Protein 6I86 (pdb70)

Organism: Chondromyces crocatus (NCBI:txid52)

Solvent-accessible surface area: 20334 Å² total; per-residue (Å²): 18,8,0,1,26,3,6,23,72,11,44,0,30,0,35,67,44,0,0,2,0,2,25,77,10,65,1,38,55,106,74,15,61,99,70,110,80,17,89,76,42,2,118,142,19,56,111,52,79,68,2,5,21,0,106,5,93,102,84,1,42,0,17,0,30,0,8,11,14,5,26,49,27,24,50,136,12,146,64,35,87,57,73,62,107,38,14,2,34,0,90,55,0,99,2,0,0,0,0,45,76,68,36,114,38,73,79,79,5,6,65,5,74,89,31,123,10,75,0,21,30,4,3,0,64,124,10,1,57,112,0,53,134,24,154,36,33,151,57,10,49,100,134,59,28,17,0,0,22,1,2,5,26,24,55,137,112,21,129,42,99,60,82,21,84,7,43,7,48,3,33,23,4,0,0,0,0,2,18,68,10,66,1,46,50,94,71,19,62,87,90,127,61,28,12,4,49,3,25,128,22,47,100,52,89,66,2,4,16,1,33,0,5,7,40,9,56,0,14,0,70,0,6,11,46,42,48,46,30,73,181,140,19,125,123,35,46,38,77,74,120,31,8,1,55,0,88,38,0,112,0,9,0,2,6,34,61,88,25,74,114,37,109,110,17,14,74,5,82,91,30,113,10,69,0,20,32,5,5,4,7,96,39,2,26,96,1,18,89,16,110,34,28,156,58,11,48,99,134,52,31,14,0,0,21,0,1,0,5,33,83,248,105,85,110,59,88,24,77,5,45,5,38,0,17,1,3,0,0,1,0,2,18,68,10,58,1,35,53,103,78,20,7,53,74,106,54,3,6,8,43,0,32,129,19,46,99,55,82,66,2,4,18,2,69,0,14,69,78,3,37,0,16,1,75,0,8,0,66,73,58,62,15,105,125,49,17,125,130,26,39,53,71,74,106,24,12,1,33,0,86,36,0,105,0,3,0,0,2,1,12,70,4,54,52,81,88,99,10,11,79,6,64,90,28,132,5,84,0,6,31,2,7,14,6,90,24,0,20,100,1,55,117,16,155,30,32,153,59,11,45,100,134,58,30,18,0,0,4,1,0,1,23,26,62,231

Structure (mmCIF, N/CA/C/O backbone):
data_6I86
#
_entry.id   6I86
#
_cell.length_a   132.560
_cell.length_b   132.560
_cell.length_c   112.980
_cell.angle_alpha   90.00
_cell.angle_beta   90.00
_cell.angle_gamma   90.00
#
_symmetry.space_group_name_H-M   'P 41 21 2'
#
loop_
_entity.id
_entity.type
_entity.pdbx_description
1 polymer 'Uncharacterized protein'
2 non-polymer GLYCEROL
3 water water
#
loop_
_atom_site.group_PDB
_atom_site.id
_atom_site.type_symbol
_atom_site.label_atom_id
_atom_site.label_alt_id
_atom_site.label_comp_id
_atom_site.label_asym_id
_atom_site.label_entity_id
_atom_site.label_seq_id
_atom_site.pdbx_PDB_ins_code
_atom_site.Cartn_x
_atom_site.Cartn_y
_atom_site.Cartn_z
_atom_site.occupancy
_atom_site.B_iso_or_equiv
_atom_site.auth_seq_id
_atom_site.auth_comp_id
_atom_site.auth_asym_id
_atom_site.auth_atom_id
_atom_site.pdbx_PDB_model_num
ATOM 1 N N . GLY A 1 1 ? -5.482 45.296 -10.943 1.00 18.72 -1 GLY A N 1
ATOM 2 C CA . GLY A 1 1 ? -6.615 45.828 -11.681 1.00 21.29 -1 GLY A CA 1
ATOM 3 C C . GLY A 1 1 ? -7.703 44.809 -11.953 1.00 26.44 -1 GLY A C 1
ATOM 4 O O . GLY A 1 1 ? -7.454 43.602 -11.914 1.00 20.74 -1 GLY A O 1
ATOM 5 N N . ALA A 1 2 ? -8.911 45.309 -12.227 1.00 17.68 0 ALA A N 1
ATOM 6 C CA . ALA A 1 2 ? -10.069 44.475 -12.558 1.00 18.97 0 ALA A CA 1
ATOM 7 C C . ALA A 1 2 ? -10.236 43.328 -11.565 1.00 16.80 0 ALA A C 1
ATOM 8 O O . ALA A 1 2 ? -10.488 42.181 -11.939 1.00 17.31 0 ALA A O 1
ATOM 10 N N . MET A 1 3 ? -10.101 43.645 -10.283 1.00 16.33 1 MET A N 1
ATOM 11 C CA . MET A 1 3 ? -10.075 42.617 -9.254 1.00 20.11 1 MET A CA 1
ATOM 12 C C . MET A 1 3 ? -11.481 42.153 -8.910 1.00 18.32 1 MET A C 1
ATOM 13 O O . MET A 1 3 ? -12.375 42.969 -8.674 1.00 16.22 1 MET A O 1
ATOM 18 N N . ALA A 1 4 ? -11.669 40.837 -8.890 1.00 15.86 2 ALA A N 1
ATOM 19 C CA . ALA A 1 4 ? -12.868 40.272 -8.294 1.00 18.55 2 ALA A CA 1
ATOM 20 C C . ALA A 1 4 ? -12.929 40.666 -6.826 1.00 19.49 2 ALA A C 1
ATOM 21 O O . ALA A 1 4 ? -11.968 40.468 -6.077 1.00 21.68 2 ALA A O 1
ATOM 23 N N . GLU A 1 5 ? -14.047 41.257 -6.425 1.00 19.95 3 GLU A N 1
ATOM 24 C CA . GLU A 1 5 ? -14.257 41.665 -5.044 1.00 23.87 3 GLU A CA 1
ATOM 25 C C . GLU A 1 5 ? -15.282 40.805 -4.326 1.00 21.41 3 GLU A C 1
ATOM 26 O O . GLU A 1 5 ? -15.061 40.424 -3.174 1.00 21.13 3 GLU A O 1
ATOM 32 N N . GLU A 1 6 ? -16.392 40.477 -4.984 1.00 18.95 4 GLU A N 1
ATOM 33 C CA . GLU A 1 6 ? -17.372 39.537 -4.459 1.00 20.50 4 GLU A CA 1
ATOM 34 C C . GLU A 1 6 ? -17.887 38.677 -5.602 1.00 20.89 4 GLU A C 1
ATOM 35 O O . GLU A 1 6 ? -18.069 39.159 -6.723 1.00 19.49 4 GLU A O 1
ATOM 41 N N . VAL A 1 7 ? -18.096 37.391 -5.320 1.00 18.68 5 VAL A N 1
ATOM 42 C CA . VAL A 1 7 ? -18.532 36.437 -6.339 1.00 20.02 5 VAL A CA 1
ATOM 43 C C . VAL A 1 7 ? -19.558 35.494 -5.723 1.00 27.20 5 VAL A C 1
ATOM 44 O O . VAL A 1 7 ? -19.361 34.984 -4.615 1.00 22.22 5 VAL A O 1
ATOM 48 N N . ALA A 1 8 ? -20.650 35.256 -6.450 1.00 17.26 6 ALA A N 1
ATOM 49 C CA . ALA A 1 8 ? -21.626 34.248 -6.063 1.00 24.45 6 ALA A CA 1
ATOM 50 C C . ALA A 1 8 ? -22.309 33.711 -7.313 1.00 25.39 6 ALA A C 1
ATOM 51 O O . ALA A 1 8 ? -22.363 34.374 -8.353 1.00 24.86 6 ALA A O 1
ATOM 53 N N . GLU A 1 9 ? -22.831 32.492 -7.197 1.00 23.62 7 GLU A N 1
ATOM 54 C CA . GLU A 1 9 ? -23.562 31.849 -8.278 1.00 22.07 7 GLU A CA 1
ATOM 55 C C . GLU A 1 9 ? -24.942 31.436 -7.792 1.00 27.81 7 GLU A C 1
ATOM 56 O O . GLU A 1 9 ? -25.107 31.015 -6.642 1.00 22.88 7 GLU A O 1
ATOM 62 N N . ILE A 1 10 ? -25.928 31.559 -8.676 1.00 22.32 8 ILE A N 1
ATOM 63 C CA . ILE A 1 10 ? -27.271 31.054 -8.427 1.00 22.60 8 ILE A CA 1
ATOM 64 C C . ILE A 1 10 ? -27.655 30.117 -9.562 1.00 26.15 8 ILE A C 1
ATOM 65 O O . ILE A 1 10 ? -27.215 30.271 -10.707 1.00 26.22 8 ILE A O 1
ATOM 70 N N . ILE A 1 11 ? -28.481 29.130 -9.231 1.00 24.92 9 ILE A N 1
ATOM 71 C CA . ILE A 1 11 ? -29.065 28.217 -10.204 1.00 26.72 9 ILE A CA 1
ATOM 72 C C . ILE A 1 11 ? -30.572 28.282 -10.024 1.00 30.77 9 ILE A C 1
ATOM 73 O O . ILE A 1 11 ? -31.082 27.988 -8.936 1.00 28.90 9 ILE A O 1
ATOM 78 N N . LEU A 1 12 ? -31.282 28.680 -11.075 1.00 25.61 10 LEU A N 1
ATOM 79 C CA . LEU A 1 12 ? -32.726 28.824 -10.971 1.00 22.11 10 LEU A CA 1
ATOM 80 C C . LEU A 1 12 ? -33.373 28.424 -12.290 1.00 27.24 10 LEU A C 1
ATOM 81 O O . LEU A 1 12 ? -32.732 28.514 -13.341 1.00 22.71 10 LEU A O 1
ATOM 86 N N . PRO A 1 13 ? -34.625 27.983 -12.255 1.00 25.29 11 PRO A N 1
ATOM 87 C CA . PRO A 1 13 ? -35.353 27.756 -13.507 1.00 24.30 11 PRO A CA 1
ATOM 88 C C . PRO A 1 13 ? -35.929 29.052 -14.052 1.00 26.95 11 PRO A C 1
ATOM 89 O O . PRO A 1 13 ? -36.194 30.005 -13.316 1.00 25.75 11 PRO A O 1
ATOM 93 N N . ALA A 1 14 ? -36.126 29.070 -15.368 1.00 25.60 12 ALA A N 1
ATOM 94 C CA . ALA A 1 14 ? -36.709 30.226 -16.032 1.00 27.13 12 ALA A CA 1
ATOM 95 C C . ALA A 1 14 ? -37.166 29.817 -17.423 1.00 34.82 12 ALA A C 1
ATOM 96 O O . ALA A 1 14 ? -36.523 28.999 -18.086 1.00 32.00 12 ALA A O 1
ATOM 98 N N . SER A 1 15 ? -38.289 30.396 -17.853 1.00 33.15 13 SER A N 1
ATOM 99 C CA . SER A 1 15 ? -38.806 30.173 -19.194 1.00 32.32 13 SER A CA 1
ATOM 100 C C . SER A 1 15 ? -38.606 31.358 -20.127 1.00 30.43 13 SER A C 1
ATOM 101 O O . SER A 1 15 ? -38.539 31.156 -21.343 1.00 25.88 13 SER A O 1
ATOM 104 N N . THR A 1 16 ? -38.504 32.578 -19.598 1.00 26.53 14 THR A N 1
ATOM 105 C CA . THR A 1 16 ? -38.323 33.756 -20.439 1.00 28.98 14 THR A CA 1
ATOM 106 C C . THR A 1 16 ? -37.325 34.738 -19.834 1.00 25.81 14 THR A C 1
ATOM 107 O O . THR A 1 16 ? -36.272 34.998 -20.425 1.00 23.42 14 THR A O 1
ATOM 111 N N . TRP A 1 17 ? -37.637 35.290 -18.663 1.00 24.40 15 TRP A N 1
ATOM 112 C CA . TRP A 1 17 ? -36.862 36.380 -18.085 1.00 24.57 15 TRP A CA 1
ATOM 113 C C . TRP A 1 17 ? -36.365 36.032 -16.688 1.00 28.59 15 TRP A C 1
ATOM 114 O O . TRP A 1 17 ? -37.148 35.617 -15.827 1.00 22.40 15 TRP A O 1
ATOM 125 N N . ILE A 1 18 ? -35.065 36.219 -16.469 1.00 24.17 16 ILE A N 1
ATOM 126 C CA . ILE A 1 18 ? -34.481 36.297 -15.136 1.00 23.12 16 ILE A CA 1
ATOM 127 C C . ILE A 1 18 ? -34.234 37.768 -14.838 1.00 23.76 16 ILE A C 1
ATOM 128 O O . ILE A 1 18 ? -33.690 38.494 -15.680 1.00 23.50 16 ILE A O 1
ATOM 133 N N . LEU A 1 19 ? -34.642 38.219 -13.654 1.00 22.61 17 LEU A N 1
ATOM 134 C CA . LEU A 1 19 ? -34.635 39.636 -13.314 1.00 19.66 17 LEU A CA 1
ATOM 135 C C . LEU A 1 19 ? -33.751 39.881 -12.101 1.00 21.78 17 LEU A C 1
ATOM 136 O O . LEU A 1 19 ? -33.883 39.195 -11.083 1.00 20.39 17 LEU A O 1
ATOM 141 N N . PHE A 1 20 ? -32.859 40.863 -12.212 1.00 23.75 18 PHE A N 1
ATOM 142 C CA . PHE A 1 20 ? -31.957 41.260 -11.140 1.00 20.85 18 PHE A CA 1
ATOM 143 C C . PHE A 1 20 ? -32.318 42.665 -10.685 1.00 18.72 18 PHE A C 1
ATOM 144 O O . PHE A 1 20 ? -32.536 43.548 -11.515 1.00 22.80 18 PHE A O 1
ATOM 152 N N . PHE A 1 21 ? -32.362 42.878 -9.371 1.00 18.08 19 PHE A N 1
ATOM 153 C CA . PHE A 1 21 ? -32.793 44.171 -8.855 1.00 20.38 19 PHE A CA 1
ATOM 154 C C . PHE A 1 21 ? -32.408 44.296 -7.389 1.00 25.46 19 PHE A C 1
ATOM 155 O O . PHE A 1 21 ? -32.088 43.307 -6.721 1.00 26.82 19 PHE A O 1
ATOM 163 N N . ASP A 1 22 ? -32.450 45.533 -6.900 1.00 25.65 20 ASP A N 1
ATOM 164 C CA . ASP A 1 22 ? -32.253 45.785 -5.481 1.00 24.87 20 ASP A CA 1
ATOM 165 C C . ASP A 1 22 ? -33.428 45.226 -4.692 1.00 30.89 20 ASP A C 1
ATOM 166 O O . ASP A 1 22 ? -34.570 45.234 -5.159 1.00 29.97 20 ASP A O 1
ATOM 171 N N . ALA A 1 23 ? -33.140 44.736 -3.484 1.00 27.24 21 ALA A N 1
ATOM 172 C CA . ALA A 1 23 ? -34.180 44.113 -2.672 1.00 25.22 21 ALA A CA 1
ATOM 173 C C . ALA A 1 23 ? -35.297 45.091 -2.335 1.00 29.23 21 ALA A C 1
ATOM 174 O O . ALA A 1 23 ? -36.435 44.672 -2.094 1.00 29.64 21 ALA A O 1
ATOM 176 N N . SER A 1 24 ? -34.998 46.387 -2.311 1.00 25.50 22 SER A N 1
ATOM 177 C CA . SER A 1 24 ? -35.983 47.417 -2.010 1.00 32.35 22 SER A CA 1
ATOM 178 C C . SER A 1 24 ? -36.800 47.833 -3.226 1.00 30.88 22 SER A C 1
ATOM 179 O O . SER A 1 24 ? -37.720 48.646 -3.085 1.00 33.93 22 SER A O 1
ATOM 182 N N . CYS A 1 25 ? -36.491 47.301 -4.409 1.00 26.51 23 CYS A N 1
ATOM 183 C CA . CYS A 1 25 ? -37.226 47.672 -5.611 1.00 27.00 23 CYS A CA 1
ATOM 184 C C . CYS A 1 25 ? -38.684 47.239 -5.498 1.00 33.14 23 CYS A C 1
ATOM 185 O O . CYS A 1 25 ? -39.003 46.225 -4.870 1.00 27.81 23 CYS A O 1
ATOM 188 N N . SER A 1 26 ? -39.573 48.028 -6.113 1.00 36.28 24 SER A N 1
ATOM 189 C CA . SER A 1 26 ? -41.005 47.759 -6.028 1.00 30.56 24 SER A CA 1
ATOM 190 C C . SER A 1 26 ? -41.357 46.373 -6.550 1.00 27.46 24 SER A C 1
ATOM 191 O O . SER A 1 26 ? -42.329 45.764 -6.089 1.00 29.04 24 SER A O 1
ATOM 194 N N . ILE A 1 27 ? -40.576 45.854 -7.502 1.00 27.07 25 ILE A N 1
ATOM 195 C CA . ILE A 1 27 ? -40.846 44.539 -8.071 1.00 29.75 25 ILE A CA 1
ATOM 196 C C . ILE A 1 27 ? -40.724 43.430 -7.033 1.00 31.74 25 ILE A C 1
ATOM 197 O O . ILE A 1 27 ? -41.251 42.331 -7.238 1.00 33.12 25 ILE A O 1
ATOM 202 N N . ASN A 1 28 ? -40.050 43.689 -5.912 1.00 28.21 26 ASN A N 1
ATOM 203 C CA . ASN A 1 28 ? -39.863 42.696 -4.864 1.00 28.39 26 ASN A CA 1
ATOM 204 C C . ASN A 1 28 ? -41.005 42.693 -3.850 1.00 37.69 26 ASN A C 1
ATOM 205 O O . ASN A 1 28 ? -40.821 42.221 -2.722 1.00 44.05 26 ASN A O 1
ATOM 210 N N . SER A 1 29 ? -42.173 43.209 -4.221 1.00 39.02 27 SER A N 1
ATOM 211 C CA . SER A 1 29 ? -43.342 43.228 -3.357 1.00 43.55 27 SER A CA 1
ATOM 212 C C . SER A 1 29 ? -44.544 42.673 -4.105 1.00 40.16 27 SER A C 1
ATOM 213 O O . SER A 1 29 ? -44.608 42.759 -5.335 1.00 39.74 27 SER A O 1
ATOM 216 N N . PRO A 1 30 ? -45.504 42.081 -3.389 1.00 44.64 28 PRO A N 1
ATOM 217 C CA . PRO A 1 30 ? -46.666 41.493 -4.078 1.00 47.15 28 PRO A CA 1
ATOM 218 C C . PRO A 1 30 ? -47.541 42.512 -4.791 1.00 52.61 28 PRO A C 1
ATOM 219 O O . PRO A 1 30 ? -48.181 42.166 -5.792 1.00 48.95 28 PRO A O 1
ATOM 223 N N . ALA A 1 31 ? -47.589 43.758 -4.310 1.00 52.14 29 ALA A N 1
ATOM 224 C CA . ALA A 1 31 ? -48.434 44.766 -4.945 1.00 55.34 29 ALA A CA 1
ATOM 225 C C . ALA A 1 31 ? -48.012 45.033 -6.384 1.00 49.85 29 ALA A C 1
ATOM 226 O O . ALA A 1 31 ? -48.843 45.419 -7.213 1.00 40.23 29 ALA A O 1
ATOM 228 N N . PHE A 1 32 ? -46.729 44.838 -6.695 1.00 38.49 30 PHE A N 1
ATOM 229 C CA . PHE A 1 32 ? -46.258 45.013 -8.065 1.00 38.72 30 PHE A CA 1
ATOM 230 C C . PHE A 1 32 ? -46.950 44.040 -9.013 1.00 41.77 30 PHE A C 1
ATOM 231 O O . PHE A 1 32 ? -47.358 44.420 -10.116 1.00 37.35 30 PHE A O 1
ATOM 239 N N . TRP A 1 33 ? -47.095 42.783 -8.598 1.00 36.68 31 TRP A N 1
ATOM 240 C CA . TRP A 1 33 ? -47.561 41.732 -9.492 1.00 36.58 31 TRP A CA 1
ATOM 241 C C . TRP A 1 33 ? -49.066 41.513 -9.439 1.00 42.59 31 TRP A C 1
ATOM 242 O O . TRP A 1 33 ? -49.619 40.897 -10.357 1.00 41.40 31 TRP A O 1
ATOM 253 N N . SER A 1 34 ? -49.742 42.003 -8.399 1.00 40.51 32 SER A N 1
ATOM 254 C CA . SER A 1 34 ? -51.179 41.796 -8.271 1.00 50.33 32 SER A CA 1
ATOM 255 C C . SER A 1 34 ? -51.994 42.670 -9.218 1.00 56.28 32 SER A C 1
ATOM 256 O O . SER A 1 34 ? -53.146 42.332 -9.507 1.00 59.30 32 SER A O 1
ATOM 259 N N . THR A 1 35 ? -51.435 43.776 -9.701 1.00 50.95 33 THR A N 1
ATOM 260 C CA . THR A 1 35 ? -52.129 44.648 -10.638 1.00 57.00 33 THR A CA 1
ATOM 261 C C . THR A 1 35 ? -51.627 44.409 -12.062 1.00 42.65 33 THR A C 1
ATOM 262 O O . THR A 1 35 ? -50.606 43.757 -12.290 1.00 40.00 33 THR A O 1
ATOM 266 N N . ASN A 1 36 ? -52.363 44.961 -13.024 1.00 40.15 34 ASN A N 1
ATOM 267 C CA . ASN A 1 36 ? -52.207 44.608 -14.428 1.00 42.64 34 ASN A CA 1
ATOM 268 C C . ASN A 1 36 ? -50.986 45.287 -15.050 1.00 40.96 34 ASN A C 1
ATOM 269 O O . ASN A 1 36 ? -50.397 46.216 -14.493 1.00 39.86 34 ASN A O 1
ATOM 274 N N . ASP A 1 37 ? -50.615 44.796 -16.237 1.00 36.32 35 ASP A N 1
ATOM 275 C CA . ASP A 1 37 ? -49.506 45.340 -17.025 1.00 37.04 35 ASP A CA 1
ATOM 276 C C . ASP A 1 37 ? -48.194 45.320 -16.252 1.00 39.69 35 ASP A C 1
ATOM 277 O O . ASP A 1 37 ? -47.380 46.240 -16.353 1.00 37.46 35 ASP A O 1
ATOM 282 N N . ALA A 1 38 ? -47.983 44.260 -15.472 1.00 35.58 36 ALA A N 1
ATOM 283 C CA . ALA A 1 38 ? -46.689 44.094 -14.827 1.00 35.09 36 ALA A CA 1
ATOM 284 C C . ALA A 1 38 ? -45.571 44.024 -15.856 1.00 37.90 36 ALA A C 1
ATOM 285 O O . ALA A 1 38 ? -44.451 44.471 -15.586 1.00 33.80 36 ALA A O 1
ATOM 287 N N . VAL A 1 39 ? -45.864 43.496 -17.048 1.00 27.35 37 VAL A N 1
ATOM 288 C CA . VAL A 1 39 ? -44.847 43.374 -18.087 1.00 31.93 37 VAL A CA 1
ATOM 289 C C . VAL A 1 39 ? -44.389 44.750 -18.560 1.00 32.50 37 VAL A C 1
ATOM 290 O O . VAL A 1 39 ? -43.205 44.954 -18.858 1.00 34.80 37 VAL A O 1
ATOM 294 N N . ASP A 1 40 ? -45.310 45.715 -18.635 1.00 29.02 38 ASP A N 1
ATOM 295 C CA . ASP A 1 40 ? -44.914 47.073 -18.991 1.00 32.52 38 ASP A CA 1
ATOM 296 C C . ASP A 1 40 ? -44.113 47.719 -17.872 1.00 36.60 38 ASP A C 1
ATOM 297 O O . ASP A 1 40 ? -43.173 48.480 -18.130 1.00 30.45 38 ASP A O 1
ATOM 302 N N . ARG A 1 41 ? -44.470 47.427 -16.621 1.00 32.76 39 ARG A N 1
ATOM 303 C CA . ARG A 1 41 ? -43.782 48.051 -15.499 1.00 32.51 39 ARG A CA 1
ATOM 304 C C . ARG A 1 41 ? -42.412 47.428 -15.263 1.00 26.20 39 ARG A C 1
ATOM 305 O O . ARG A 1 41 ? -41.523 48.086 -14.711 1.00 33.04 39 ARG A O 1
ATOM 313 N N . ILE A 1 42 ? -42.218 46.172 -15.674 1.00 22.97 40 ILE A N 1
ATOM 314 C CA . ILE A 1 42 ? -40.876 45.594 -15.680 1.00 21.79 40 ILE A CA 1
ATOM 315 C C . ILE A 1 42 ? -39.981 46.356 -16.650 1.00 32.16 40 ILE A C 1
ATOM 316 O O . ILE A 1 42 ? -38.838 46.703 -16.331 1.00 24.67 40 ILE A O 1
ATOM 321 N N . TRP A 1 43 ? -40.492 46.627 -17.855 1.00 26.62 41 TRP A N 1
ATOM 322 C CA . TRP A 1 43 ? -39.692 47.320 -18.860 1.00 32.48 41 TRP A CA 1
ATOM 323 C C . TRP A 1 43 ? -39.363 48.742 -18.427 1.00 31.10 41 TRP A C 1
ATOM 324 O O . TRP A 1 43 ? -38.288 49.262 -18.748 1.00 31.65 41 TRP A O 1
ATOM 335 N N . ARG A 1 44 ? -40.280 49.393 -17.709 1.00 27.22 42 ARG A N 1
ATOM 336 C CA . ARG A 1 44 ? -39.997 50.733 -17.206 1.00 26.23 42 ARG A CA 1
ATOM 337 C C . ARG A 1 44 ? -38.903 50.705 -16.148 1.00 29.28 42 ARG A C 1
ATOM 338 O O . ARG A 1 44 ? -38.053 51.602 -16.103 1.00 30.96 42 ARG A O 1
ATOM 346 N N . LEU A 1 45 ? -38.911 49.687 -15.285 1.00 25.90 43 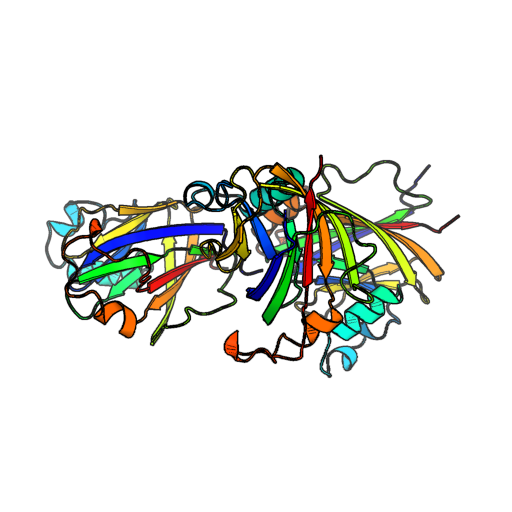LEU A N 1
ATOM 347 C CA . LEU A 1 45 ? -37.822 49.529 -14.328 1.00 25.64 43 LEU A CA 1
ATOM 348 C C . LEU A 1 45 ? -36.499 49.281 -15.041 1.00 28.77 43 LEU A C 1
ATOM 349 O O . LEU A 1 45 ? -35.453 49.787 -14.617 1.00 29.02 43 LEU A O 1
ATOM 354 N N . LYS A 1 46 ? -36.527 48.508 -16.131 1.00 27.15 44 LYS A N 1
ATOM 355 C CA . LYS A 1 46 ? -35.314 48.290 -16.913 1.00 29.38 44 LYS A CA 1
ATOM 356 C C . LYS A 1 46 ? -34.823 49.592 -17.532 1.00 30.42 44 LYS A C 1
ATOM 357 O O . LYS A 1 46 ? -33.626 49.902 -17.490 1.00 27.32 44 LYS A O 1
ATOM 363 N N . ILE A 1 47 ? -35.739 50.365 -18.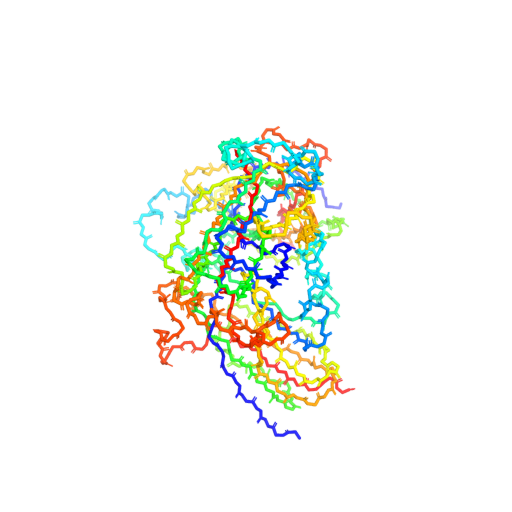122 1.00 24.60 45 ILE A N 1
ATOM 364 C CA . ILE A 1 47 ? -35.367 51.647 -18.715 1.00 27.81 45 ILE A CA 1
ATOM 365 C C . ILE A 1 47 ? -34.750 52.561 -17.664 1.00 32.71 45 ILE A C 1
ATOM 366 O O . ILE A 1 47 ? -33.789 53.290 -17.939 1.00 26.69 45 ILE A O 1
ATOM 371 N N . ALA A 1 48 ? -35.279 52.524 -16.442 1.00 25.03 46 ALA A N 1
ATOM 372 C CA . ALA A 1 48 ? -34.802 53.370 -15.355 1.00 27.00 46 ALA A CA 1
ATOM 373 C C . ALA A 1 48 ? -33.575 52.803 -14.652 1.00 26.16 46 ALA A C 1
ATOM 374 O O . ALA A 1 48 ? -33.159 53.356 -13.628 1.00 25.24 46 ALA A O 1
ATOM 376 N N . HIS A 1 49 ? -32.991 51.726 -15.179 1.00 22.26 47 HIS A N 1
ATOM 377 C CA . HIS A 1 49 ? -31.794 51.097 -14.624 1.00 22.43 47 HIS A CA 1
ATOM 378 C C . HIS A 1 49 ? -32.000 50.619 -13.191 1.00 26.21 47 HIS A C 1
ATOM 379 O O . HIS A 1 49 ? -31.038 50.524 -12.421 1.00 24.41 47 HIS A O 1
ATOM 386 N N . GLU A 1 50 ? -33.243 50.321 -12.810 1.00 23.36 48 GLU A N 1
ATOM 387 C CA . GLU A 1 50 ? -33.516 49.700 -11.522 1.00 25.06 48 GLU A CA 1
ATOM 388 C C . GLU A 1 50 ? -33.480 48.178 -11.581 1.00 27.56 48 GLU A C 1
ATOM 389 O O . GLU A 1 50 ? -33.391 47.535 -10.529 1.00 25.79 48 GLU A O 1
ATOM 395 N N . LEU A 1 51 ? -33.544 47.588 -12.773 1.00 21.50 49 LEU A N 1
ATOM 396 C CA . LEU A 1 51 ? -33.399 46.148 -12.912 1.00 26.29 49 LEU A CA 1
ATOM 397 C C . LEU A 1 51 ? -32.610 45.832 -14.173 1.00 23.64 49 LEU A C 1
ATOM 398 O O . LEU A 1 51 ? -32.567 46.618 -15.124 1.00 22.01 49 LEU A O 1
ATOM 403 N N . VAL A 1 52 ? -31.976 44.661 -14.158 1.00 21.21 50 VAL A N 1
ATOM 404 C CA . VAL A 1 52 ? -31.271 44.104 -15.305 1.00 25.03 50 VAL A CA 1
ATOM 405 C C . VAL A 1 52 ? -32.000 42.835 -15.727 1.00 27.74 50 VAL A C 1
ATOM 406 O O . VAL A 1 52 ? -32.415 42.038 -14.877 1.00 19.45 50 VAL A O 1
ATOM 410 N N . LEU A 1 53 ? -32.173 42.656 -17.036 1.00 25.95 51 LEU A N 1
ATOM 411 C CA . LEU A 1 53 ? -33.029 41.609 -17.585 1.00 29.16 51 LEU A CA 1
ATOM 412 C C . LEU A 1 53 ? -32.169 40.576 -18.304 1.00 27.35 51 LEU A C 1
ATOM 413 O O . LEU A 1 53 ? -31.405 40.921 -19.212 1.00 28.64 51 LEU A O 1
ATOM 418 N N . LEU A 1 54 ? -32.303 39.312 -17.898 1.00 23.35 52 LEU A N 1
ATOM 419 C CA . LEU A 1 54 ? -31.605 38.186 -18.513 1.00 17.53 52 LEU A CA 1
ATOM 420 C C . LEU A 1 54 ? -32.625 37.322 -19.246 1.00 18.82 52 LEU A C 1
ATOM 421 O O . LEU A 1 54 ? -33.382 36.576 -18.614 1.00 23.23 52 LEU A O 1
ATOM 426 N N . GLN A 1 55 ? -32.635 37.413 -20.573 1.00 20.03 53 GLN A N 1
ATOM 427 C CA . GLN A 1 55 ? -33.561 36.643 -21.391 1.00 24.05 53 GLN A CA 1
ATOM 428 C C . GLN A 1 55 ? -32.977 35.275 -21.716 1.00 27.85 53 GLN A C 1
ATOM 429 O O . GLN A 1 55 ? -31.783 35.144 -22.002 1.00 26.22 53 GLN A O 1
ATOM 435 N N . VAL A 1 56 ? -33.827 34.252 -21.656 1.00 22.85 54 VAL A N 1
ATOM 436 C CA . VAL A 1 56 ? -33.478 32.918 -22.118 1.00 22.55 54 VAL A CA 1
ATOM 437 C C . VAL A 1 56 ? -34.399 32.571 -23.279 1.00 27.95 54 VAL A C 1
ATOM 438 O O . VAL A 1 56 ? -35.494 33.121 -23.426 1.00 25.55 54 VAL A O 1
ATOM 442 N N . VAL A 1 57 ? -33.933 31.645 -24.114 1.00 21.49 55 VAL A N 1
ATOM 443 C CA . VAL A 1 57 ? -34.666 31.292 -25.323 1.00 24.04 55 VAL A CA 1
ATOM 444 C C . VAL A 1 57 ? -35.792 30.315 -25.010 1.00 26.07 55 VAL A C 1
ATOM 445 O O . VAL A 1 57 ? -36.894 30.421 -25.560 1.00 30.68 55 VAL A O 1
ATOM 449 N N . LEU A 1 58 ? -35.533 29.347 -24.132 1.00 22.47 56 LEU A N 1
ATOM 450 C CA . LEU A 1 58 ? -36.523 28.340 -23.782 1.00 25.98 56 LEU A CA 1
ATOM 451 C C . LEU A 1 58 ? -36.375 28.003 -22.306 1.00 26.72 56 LEU A C 1
ATOM 452 O O . LEU A 1 58 ? -35.382 28.359 -21.666 1.00 24.49 56 LEU A O 1
ATOM 457 N N . GLU A 1 59 ? -37.374 27.302 -21.775 1.00 27.80 57 GLU A N 1
ATOM 458 C CA . GLU A 1 59 ? -37.380 26.961 -20.357 1.00 29.79 57 GLU A CA 1
ATOM 459 C C . GLU A 1 59 ? -36.241 26.007 -20.014 1.00 30.09 57 GLU A C 1
ATOM 460 O O . GLU A 1 59 ? -35.963 25.055 -20.750 1.00 23.47 57 GLU A O 1
ATOM 466 N N . GLY A 1 60 ? -35.582 26.272 -18.893 1.00 21.87 58 GLY A N 1
ATOM 467 C CA . GLY A 1 60 ? -34.549 25.384 -18.407 1.00 26.06 58 GLY A CA 1
ATOM 468 C C . GLY A 1 60 ? -34.100 25.802 -17.025 1.00 26.65 58 GLY A C 1
ATOM 469 O O . GLY A 1 60 ? -34.733 26.632 -16.370 1.00 26.33 58 GLY A O 1
ATOM 470 N N . TYR A 1 61 ? -33.001 25.200 -16.583 1.00 23.79 59 TYR A N 1
ATOM 471 C CA . TYR A 1 61 ? -32.323 25.588 -15.354 1.00 27.59 59 TYR A CA 1
ATOM 472 C C . TYR A 1 61 ? -30.970 26.171 -15.725 1.00 29.49 59 TYR A C 1
ATOM 473 O O . TYR A 1 61 ? -30.232 25.573 -16.513 1.00 25.44 59 TYR A O 1
ATOM 482 N N . PHE A 1 62 ? -30.643 27.327 -15.159 1.00 23.72 60 PHE A N 1
ATOM 483 C CA . PHE A 1 62 ? -29.488 28.085 -15.611 1.00 24.86 60 PHE A CA 1
ATOM 484 C C . PHE A 1 62 ? -28.643 28.542 -14.434 1.00 25.39 60 PHE A C 1
ATOM 485 O O . PHE A 1 62 ? -29.168 28.968 -13.401 1.00 24.70 60 PHE A O 1
ATOM 493 N N . LYS A 1 63 ? -27.330 28.451 -14.611 1.00 20.75 61 LYS A N 1
ATOM 494 C CA . LYS A 1 63 ? -26.359 28.868 -13.610 1.00 17.28 61 LYS A CA 1
ATOM 495 C C . LYS A 1 63 ? -25.836 30.246 -13.995 1.00 20.77 61 LYS A C 1
ATOM 496 O O . LYS A 1 63 ? -25.274 30.420 -15.083 1.00 22.20 61 LYS A O 1
ATOM 502 N N . VAL A 1 64 ? -26.028 31.222 -13.112 1.00 20.35 62 VAL A N 1
ATOM 503 C CA . VAL A 1 64 ? -25.618 32.599 -13.355 1.00 20.72 62 VAL A CA 1
ATOM 504 C C . VAL A 1 64 ? -24.608 32.985 -12.287 1.00 22.30 62 VAL A C 1
ATOM 505 O O . VAL A 1 64 ? -24.919 32.958 -11.090 1.00 18.95 62 VAL A O 1
ATOM 509 N N . ARG A 1 65 ? -23.401 33.336 -12.718 1.00 22.96 63 ARG A N 1
ATOM 510 C CA . ARG A 1 65 ? -22.377 33.847 -11.820 1.00 18.17 63 ARG A CA 1
ATOM 511 C C . ARG A 1 65 ? -22.438 35.367 -11.809 1.00 18.51 63 ARG A C 1
ATOM 512 O O . ARG A 1 65 ? -22.488 36.000 -12.868 1.00 23.06 63 ARG A O 1
ATOM 520 N N A CYS A 1 66 ? -22.401 35.948 -10.615 0.37 19.90 64 CYS A N 1
ATOM 521 N N B CYS A 1 66 ? -22.478 35.949 -10.613 0.63 19.36 64 CYS A N 1
ATOM 522 C CA A CYS A 1 66 ? -22.478 37.391 -10.447 0.37 19.02 64 CYS A CA 1
ATOM 523 C CA B CYS A 1 66 ? -22.489 37.395 -10.444 0.63 19.07 64 CYS A CA 1
ATOM 524 C C A CYS A 1 66 ? -21.254 37.878 -9.689 0.37 17.64 64 CYS A C 1
ATOM 525 C C B CYS A 1 66 ? -21.212 37.821 -9.737 0.63 17.27 64 CYS A C 1
ATOM 526 O O A CYS A 1 66 ? -20.949 37.379 -8.600 0.37 17.97 64 CYS A O 1
ATOM 527 O O B CYS A 1 66 ? -20.828 37.225 -8.725 0.63 18.06 64 CYS A O 1
ATOM 532 N N . ILE A 1 67 ? -20.558 38.849 -10.270 1.00 19.63 65 ILE A N 1
ATOM 533 C CA . ILE A 1 67 ? -19.272 39.312 -9.770 1.00 21.56 65 ILE A CA 1
ATOM 534 C C . ILE A 1 67 ? -19.338 40.814 -9.545 1.00 20.74 65 ILE A C 1
ATOM 535 O O . ILE A 1 67 ? -19.739 41.565 -10.442 1.00 19.92 65 ILE A O 1
ATOM 540 N N . LEU A 1 68 ? -18.952 41.247 -8.349 1.00 19.25 66 LEU A N 1
ATOM 541 C CA . LEU A 1 68 ? -18.584 42.636 -8.122 1.00 21.30 66 LEU A CA 1
ATOM 542 C C . LEU A 1 68 ? -17.090 42.754 -8.392 1.00 19.12 66 LEU A C 1
ATOM 543 O O . LEU A 1 68 ? -16.285 42.052 -7.767 1.00 22.32 66 LEU A O 1
ATOM 548 N N . ARG A 1 69 ? -16.726 43.610 -9.341 1.00 16.38 67 ARG A N 1
ATOM 549 C CA . ARG A 1 69 ? -15.347 43.750 -9.777 1.00 19.81 67 ARG A CA 1
ATOM 550 C C . ARG A 1 69 ? -14.941 45.213 -9.654 1.00 20.62 67 ARG A C 1
ATOM 551 O O . ARG A 1 69 ? -15.782 46.116 -9.685 1.00 19.70 67 ARG A O 1
ATOM 559 N N . SER A 1 70 ? -13.637 45.445 -9.492 1.00 18.54 68 SER A N 1
ATOM 560 C CA . SER A 1 70 ? -13.156 46.812 -9.323 1.00 25.63 68 SER A CA 1
ATOM 561 C C . SER A 1 70 ? -13.252 47.621 -10.609 1.00 19.15 68 SER A C 1
ATOM 562 O O . SER A 1 70 ? -13.267 48.854 -10.551 1.00 21.16 68 SER A O 1
ATOM 565 N N . SER A 1 71 ? -13.307 46.958 -11.759 1.00 18.17 69 SER A N 1
ATOM 566 C CA . SER A 1 71 ? -13.460 47.617 -13.050 1.00 18.44 69 SER A CA 1
ATOM 567 C C . SER A 1 71 ? -13.978 46.580 -14.040 1.00 21.04 69 SER A C 1
ATOM 568 O O . SER A 1 71 ? -14.335 45.460 -13.659 1.00 18.40 69 SER A O 1
ATOM 571 N N . ALA A 1 72 ? -14.024 46.957 -15.316 1.00 19.10 70 ALA A N 1
ATOM 572 C CA . ALA A 1 72 ? -14.424 46.022 -16.354 1.00 19.48 70 ALA A CA 1
ATOM 573 C C . ALA A 1 72 ? -13.481 44.817 -16.359 1.00 23.53 70 ALA A C 1
ATOM 574 O O . ALA A 1 72 ? -12.291 44.950 -16.051 1.00 21.79 70 ALA A O 1
ATOM 576 N N . 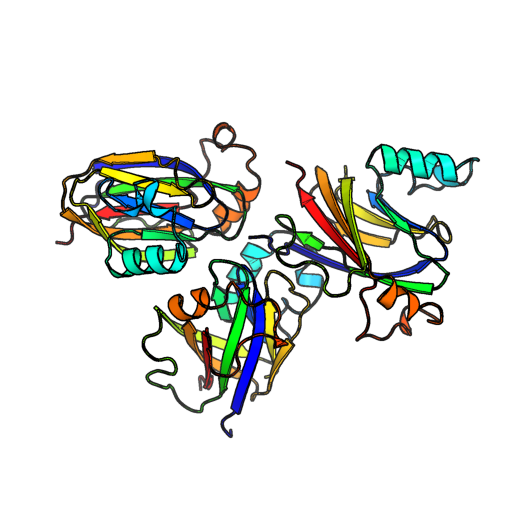PRO A 1 73 ? -13.985 43.628 -16.695 1.00 19.23 71 PRO A N 1
ATOM 577 C CA . PRO A 1 73 ? -13.142 42.429 -16.621 1.00 15.69 71 PRO A CA 1
ATOM 578 C C . PRO A 1 73 ? -11.991 42.490 -17.611 1.00 18.04 71 PRO A C 1
ATOM 579 O O . PRO A 1 73 ? -12.128 42.993 -18.728 1.00 18.85 71 PRO A O 1
ATOM 583 N N . ALA A 1 74 ? -10.836 41.984 -17.174 1.00 16.62 72 ALA A N 1
ATOM 584 C CA . ALA A 1 74 ? -9.689 41.881 -18.066 1.00 20.04 72 ALA A CA 1
ATOM 585 C C . ALA A 1 74 ? -9.908 40.810 -19.125 1.00 20.21 72 ALA A C 1
ATOM 586 O O . ALA A 1 74 ? -9.386 40.923 -20.240 1.00 16.97 72 ALA A O 1
ATOM 588 N N . PHE A 1 75 ? -10.680 39.776 -18.802 1.00 19.84 73 PHE A N 1
ATOM 589 C CA . PHE A 1 75 ? -10.939 38.674 -19.717 1.00 26.02 73 PHE A CA 1
ATOM 590 C C . PHE A 1 75 ? -12.438 38.473 -19.856 1.00 23.36 73 PHE A C 1
ATOM 591 O O . PHE A 1 75 ? -13.145 38.310 -18.856 1.00 23.10 73 PHE A O 1
ATOM 599 N N . GLU A 1 76 ? -12.914 38.478 -21.096 1.00 17.93 74 GLU A N 1
ATOM 600 C CA . GLU A 1 76 ? -14.318 38.233 -21.369 1.00 19.64 74 GLU A CA 1
ATOM 601 C C . GLU A 1 76 ? -14.676 36.780 -21.061 1.00 23.60 74 GLU A C 1
ATOM 602 O O . GLU A 1 76 ? -13.818 35.892 -21.022 1.00 20.59 74 GLU A O 1
ATOM 608 N N . MET A 1 77 ? -15.966 36.549 -20.828 1.00 19.05 75 MET A N 1
ATOM 609 C CA . MET A 1 77 ? -16.481 35.192 -20.708 1.00 21.83 75 MET A CA 1
ATOM 610 C C . MET A 1 77 ? -16.110 34.388 -21.949 1.00 22.86 75 MET A C 1
ATOM 611 O O . MET A 1 77 ? -16.388 34.795 -23.079 1.00 27.59 75 MET A O 1
ATOM 616 N N . VAL A 1 78 ? -15.464 33.243 -21.725 1.00 27.97 76 VAL A N 1
ATOM 617 C CA . VAL A 1 78 ? -14.779 32.530 -22.803 1.00 32.17 76 VAL A CA 1
ATOM 618 C C . VAL A 1 78 ? -15.758 32.104 -23.894 1.00 38.78 76 VAL A C 1
ATOM 619 O O . VAL A 1 78 ? -15.505 32.310 -25.088 1.00 42.71 76 VAL A O 1
ATOM 623 N N . ASN A 1 79 ? -16.889 31.509 -23.511 1.00 30.02 77 ASN A N 1
ATOM 624 C CA . ASN A 1 79 ? -17.846 30.977 -24.474 1.00 44.67 77 ASN A CA 1
ATOM 625 C C . ASN A 1 79 ? -19.035 31.907 -24.703 1.00 35.80 77 ASN A C 1
ATOM 626 O O . ASN A 1 79 ? -20.090 31.453 -25.159 1.00 36.13 77 ASN A O 1
ATOM 631 N N . ALA A 1 80 ? -18.884 33.196 -24.406 1.00 31.78 78 ALA A N 1
ATOM 632 C CA . ALA A 1 80 ? -19.983 34.139 -24.566 1.00 32.69 78 ALA A CA 1
ATOM 633 C C . ALA A 1 80 ? -20.350 34.321 -26.034 1.00 30.37 78 ALA A C 1
ATOM 634 O O . ALA A 1 80 ? -19.482 34.465 -26.898 1.00 30.29 78 ALA A O 1
ATOM 636 N N . ASP A 1 81 ? -21.655 34.322 -26.309 1.00 27.41 79 ASP A N 1
ATOM 637 C CA . ASP A 1 81 ? -22.180 34.657 -27.626 1.00 32.36 79 ASP A CA 1
ATOM 638 C C . ASP A 1 81 ? -22.675 36.092 -27.712 1.00 28.17 79 ASP A C 1
ATOM 639 O O . ASP A 1 81 ? -22.805 36.626 -28.820 1.00 32.96 79 ASP A O 1
ATOM 644 N N . VAL A 1 82 ? -22.963 36.717 -26.572 1.00 35.92 80 VAL A N 1
ATOM 645 C CA . VAL A 1 82 ? -23.501 38.068 -26.537 1.00 41.64 80 VAL A CA 1
ATOM 646 C C . VAL A 1 82 ? -22.944 38.765 -25.305 1.00 39.77 80 VAL A C 1
ATOM 647 O O . VAL A 1 82 ? -22.668 38.135 -24.280 1.00 37.26 80 VAL A O 1
ATOM 651 N N . SER A 1 83 ? -22.752 40.076 -25.429 1.00 33.60 81 SER A N 1
ATOM 652 C CA . SER A 1 83 ? -22.219 40.906 -24.356 1.00 33.58 81 SER A CA 1
ATOM 653 C C . SER A 1 83 ? -22.884 42.268 -24.458 1.00 33.04 81 SER A C 1
ATOM 654 O O . SER A 1 83 ? -22.829 42.903 -25.515 1.00 38.93 81 SER A O 1
ATOM 657 N N . GLU A 1 84 ? -23.522 42.713 -23.379 1.00 24.92 82 GLU A N 1
ATOM 658 C CA . GLU A 1 84 ? -24.168 44.017 -23.398 1.00 33.09 82 GLU A CA 1
ATOM 659 C C . GLU A 1 84 ? -23.828 44.777 -22.128 1.00 23.11 82 GLU A C 1
ATOM 660 O O . GLU A 1 84 ? -23.868 44.220 -21.027 1.00 22.16 82 GLU A O 1
ATOM 666 N N . LEU A 1 85 ? -23.468 46.043 -22.300 1.00 23.59 83 LEU A N 1
ATOM 667 C CA . LEU A 1 85 ? -23.124 46.921 -21.193 1.00 22.52 83 LEU A CA 1
ATOM 668 C C . LEU A 1 85 ? -24.364 47.707 -20.790 1.00 29.79 83 LEU A C 1
ATOM 669 O O . LEU A 1 85 ? -24.885 48.502 -21.580 1.00 23.73 83 LEU A O 1
ATOM 674 N N . VAL A 1 86 ? -24.848 47.473 -19.573 1.00 21.73 84 VAL A N 1
ATOM 675 C CA . VAL A 1 86 ? -25.960 48.246 -19.033 1.00 29.25 84 VAL A CA 1
ATOM 676 C C . VAL A 1 86 ? -25.552 48.794 -17.674 1.00 26.94 84 VAL A C 1
ATOM 677 O O . VAL A 1 86 ? -24.361 48.973 -17.399 1.00 27.01 84 VAL A O 1
ATOM 681 N N . SER A 1 87 ? -26.531 49.063 -16.819 1.00 23.40 85 SER A N 1
ATOM 682 C CA . SER A 1 87 ? -26.251 49.622 -15.505 1.00 20.87 85 SER A CA 1
ATOM 683 C C . SER A 1 87 ? -27.384 49.242 -14.564 1.00 28.59 85 SER A C 1
ATOM 684 O O . SER A 1 87 ? -28.452 48.797 -14.990 1.00 22.73 85 SER A O 1
ATOM 687 N N . ILE A 1 88 ? -27.135 49.423 -13.271 1.00 22.27 86 ILE A N 1
ATOM 688 C CA . ILE A 1 88 ? -28.147 49.158 -12.256 1.00 27.18 86 ILE A CA 1
ATOM 689 C C . ILE A 1 88 ? -27.902 50.083 -11.073 1.00 30.65 86 ILE A C 1
ATOM 690 O O . ILE A 1 88 ? -26.756 50.375 -10.716 1.00 27.43 86 ILE A O 1
ATOM 695 N N . VAL A 1 89 ? -28.996 50.562 -10.485 1.00 26.04 87 VAL A N 1
ATOM 696 C CA . VAL A 1 89 ? -28.965 51.347 -9.257 1.00 26.20 87 VAL A CA 1
ATOM 697 C C . VAL A 1 89 ? -29.411 50.447 -8.115 1.00 28.28 87 VAL A C 1
ATOM 698 O O . VAL A 1 89 ? -30.459 49.794 -8.201 1.00 27.83 87 VAL A O 1
ATOM 702 N N . LEU A 1 90 ? -28.616 50.407 -7.046 1.00 22.20 88 LEU A N 1
ATOM 703 C CA . LEU A 1 90 ? -28.879 49.550 -5.891 1.00 21.39 88 LEU A CA 1
ATOM 704 C C . LEU A 1 90 ? -28.935 50.421 -4.644 1.00 29.42 88 LEU A C 1
ATOM 705 O O . LEU A 1 90 ? -27.912 50.624 -3.969 1.00 28.88 88 LEU A O 1
ATOM 710 N N . PRO A 1 91 ? -30.109 50.953 -4.297 1.00 31.15 89 PRO A N 1
ATOM 711 C CA . PRO A 1 91 ? -30.189 51.873 -3.149 1.00 31.63 89 PRO A CA 1
ATOM 712 C C . PRO A 1 91 ? -29.813 51.239 -1.820 1.00 32.82 89 PRO A C 1
ATOM 713 O O . PRO A 1 91 ? -29.322 51.945 -0.930 1.00 34.41 89 PRO A O 1
ATOM 717 N N . SER A 1 92 ? -30.026 49.933 -1.652 1.00 27.13 90 SER A N 1
ATOM 718 C CA . SER A 1 92 ? -29.638 49.238 -0.432 1.00 29.77 90 SER A CA 1
ATOM 719 C C . SER A 1 92 ? -28.403 48.367 -0.603 1.00 32.11 90 SER A C 1
ATOM 720 O O . SER A 1 92 ? -27.842 47.913 0.401 1.00 37.24 90 SER A O 1
ATOM 723 N N . GLY A 1 93 ? -27.965 48.124 -1.836 1.00 28.57 91 GLY A N 1
ATOM 724 C CA . GLY A 1 93 ? -26.850 47.240 -2.087 1.00 26.07 91 GLY A CA 1
ATOM 725 C C . GLY A 1 93 ? -27.186 45.767 -2.077 1.00 27.87 91 GLY A C 1
ATOM 726 O O . GLY A 1 93 ? -26.308 44.948 -2.380 1.00 25.70 91 GLY A O 1
ATOM 727 N N . ARG A 1 94 ? -28.422 45.399 -1.744 1.00 25.42 92 ARG A N 1
ATOM 728 C CA . ARG A 1 94 ? -28.834 43.999 -1.693 1.00 27.77 92 ARG A CA 1
ATOM 729 C C . ARG A 1 94 ? -29.356 43.601 -3.069 1.00 29.14 92 ARG A C 1
ATOM 730 O O . ARG A 1 94 ? -30.484 43.935 -3.442 1.00 25.61 92 ARG A O 1
ATOM 738 N N . LEU A 1 95 ? -28.529 42.885 -3.825 1.00 24.86 93 LEU A N 1
ATOM 739 C CA . LEU A 1 95 ? -28.888 42.421 -5.159 1.00 26.03 93 LEU A CA 1
ATOM 740 C C . LEU A 1 95 ? -29.610 41.084 -5.045 1.00 24.37 93 LEU A C 1
ATOM 741 O O . LEU A 1 95 ? -29.068 40.127 -4.483 1.00 21.80 93 LEU A O 1
ATOM 746 N N . VAL A 1 96 ? -30.835 41.023 -5.569 1.00 26.69 94 VAL A N 1
ATOM 747 C CA . VAL A 1 96 ? -31.653 39.819 -5.521 1.00 26.20 94 VAL A CA 1
ATOM 748 C C . VAL A 1 96 ? -32.200 39.533 -6.913 1.00 22.23 94 VAL A C 1
ATOM 749 O O . VAL A 1 96 ? -32.164 40.379 -7.810 1.00 25.06 94 VAL A O 1
ATOM 753 N N . ALA A 1 97 ? -32.732 38.324 -7.076 1.00 23.47 95 ALA A N 1
ATOM 754 C CA . ALA A 1 97 ? -33.173 37.847 -8.376 1.00 21.96 95 ALA A CA 1
ATOM 755 C C . ALA A 1 97 ? -34.536 37.180 -8.270 1.00 26.26 95 ALA A C 1
ATOM 756 O O . ALA A 1 97 ? -34.867 36.562 -7.254 1.00 26.32 95 ALA A O 1
ATOM 758 N N . CYS A 1 98 ? -35.322 37.316 -9.338 1.00 22.84 96 CYS A N 1
ATOM 759 C CA . CYS A 1 98 ? -36.571 36.586 -9.492 1.00 24.34 96 CYS A CA 1
ATOM 760 C C . CYS A 1 98 ? -36.728 36.222 -10.964 1.00 24.77 96 CYS A C 1
ATOM 761 O O . CYS A 1 98 ? -35.852 36.498 -11.788 1.00 25.07 96 CYS A O 1
ATOM 764 N N . THR A 1 99 ? -37.843 35.572 -11.288 1.00 27.37 97 THR A N 1
ATOM 765 C CA . THR A 1 99 ? -38.222 35.292 -12.665 1.00 26.68 97 THR A CA 1
ATOM 766 C C . THR A 1 99 ? -39.679 35.687 -12.852 1.00 33.23 97 THR A C 1
ATOM 767 O O . THR A 1 99 ? -40.411 35.913 -11.886 1.00 32.03 97 THR A O 1
ATOM 771 N N . THR A 1 100 ? -40.103 35.780 -14.113 1.00 28.80 98 THR A N 1
ATOM 772 C CA . THR A 1 100 ? -41.522 35.975 -14.375 1.00 32.62 98 THR A CA 1
ATOM 773 C C . THR A 1 100 ? -42.337 34.729 -14.057 1.00 40.04 98 THR A C 1
ATOM 774 O O . THR A 1 100 ? -43.568 34.814 -13.991 1.00 38.04 98 THR A O 1
ATOM 778 N N . ASP A 1 101 ? -41.681 33.584 -13.854 1.00 32.52 99 ASP A N 1
ATOM 779 C CA . ASP A 1 101 ? -42.375 32.385 -13.398 1.00 35.21 99 ASP A CA 1
ATOM 780 C C . ASP A 1 101 ? -42.574 32.398 -11.885 1.00 40.13 99 ASP A C 1
ATOM 781 O O . ASP A 1 101 ? -43.617 31.955 -11.390 1.00 41.04 99 ASP A O 1
ATOM 786 N N . GLU A 1 102 ? -41.586 32.899 -11.139 1.00 32.78 100 GLU A N 1
ATOM 787 C CA . GLU A 1 102 ? -41.622 32.938 -9.676 1.00 36.46 100 GLU A CA 1
ATOM 788 C C . GLU A 1 102 ? -41.302 34.353 -9.212 1.00 32.13 100 GLU A C 1
ATOM 789 O O . GLU A 1 102 ? -40.165 34.651 -8.823 1.00 29.84 100 GLU A O 1
ATOM 795 N N . PRO A 1 103 ? -42.287 35.256 -9.243 1.00 32.42 101 PRO A N 1
ATOM 796 C CA . PRO A 1 103 ? -42.029 36.642 -8.811 1.00 34.09 101 PRO A CA 1
ATOM 797 C C . PRO A 1 103 ? -41.638 36.777 -7.347 1.00 35.42 101 PRO A C 1
ATOM 798 O O . PRO A 1 103 ? -41.000 37.774 -6.985 1.00 32.69 101 PRO A O 1
ATOM 802 N N . THR A 1 104 ? -42.000 35.823 -6.494 1.00 32.54 102 THR A N 1
ATOM 803 C CA . THR A 1 104 ? -41.667 35.885 -5.076 1.00 38.85 102 THR A CA 1
ATOM 804 C C . THR A 1 104 ? -40.354 35.186 -4.746 1.00 37.63 102 THR A C 1
ATOM 805 O O . THR A 1 104 ? -40.090 34.924 -3.568 1.00 39.68 102 THR A O 1
ATOM 809 N N . LEU A 1 105 ? -39.531 34.880 -5.754 1.00 33.75 103 LEU A N 1
ATOM 810 C CA . LEU A 1 105 ? -38.317 34.102 -5.516 1.00 33.14 103 LEU A CA 1
ATOM 811 C C . LEU A 1 105 ? -37.420 34.780 -4.488 1.00 35.27 103 LEU A C 1
ATOM 812 O O . LEU A 1 105 ? -36.990 34.150 -3.514 1.00 34.72 103 LEU A O 1
ATOM 817 N N . ASN A 1 106 ? -37.139 36.070 -4.681 1.00 27.95 104 ASN A N 1
ATOM 818 C CA . ASN A 1 106 ? -36.361 36.864 -3.730 1.00 34.93 104 ASN A CA 1
ATOM 819 C C . ASN A 1 106 ? -35.032 36.182 -3.412 1.00 31.59 104 ASN A C 1
ATOM 820 O O . ASN A 1 106 ? -34.624 36.047 -2.257 1.00 33.34 104 ASN A O 1
ATOM 825 N N . ARG A 1 107 ? -34.360 35.731 -4.466 1.00 30.12 105 ARG A N 1
ATOM 826 C CA . ARG A 1 107 ? -33.125 34.973 -4.322 1.00 29.22 105 ARG A CA 1
ATOM 827 C C . ARG A 1 107 ? -31.959 35.930 -4.112 1.00 27.88 105 ARG A C 1
ATOM 828 O O . ARG A 1 107 ? -31.623 36.711 -5.008 1.00 24.59 105 ARG A O 1
ATOM 836 N N . HIS A 1 108 ? -31.343 35.869 -2.935 1.00 30.88 106 HIS A N 1
ATOM 837 C CA . HIS A 1 108 ? -30.207 36.735 -2.652 1.00 29.81 106 HIS A CA 1
ATOM 838 C C . HIS A 1 108 ? -29.027 36.359 -3.537 1.00 31.07 106 HIS A C 1
ATOM 839 O O . HIS A 1 108 ? -28.639 35.189 -3.612 1.00 30.65 106 HIS A O 1
ATOM 846 N N . VAL A 1 109 ? -28.458 37.354 -4.207 1.00 26.91 107 VAL A N 1
ATOM 847 C CA . VAL A 1 109 ? -27.311 37.166 -5.088 1.00 25.31 107 VAL A CA 1
ATOM 848 C C . VAL A 1 109 ? -26.030 37.657 -4.426 1.00 28.16 107 VAL A C 1
ATOM 849 O O . VAL A 1 109 ? -25.119 36.873 -4.148 1.00 27.29 107 VAL A O 1
ATOM 853 N N . LEU A 1 110 ? -25.944 38.959 -4.168 1.00 26.92 108 LEU A N 1
ATOM 854 C CA . LEU A 1 110 ? -24.802 39.568 -3.512 1.00 30.35 108 LEU A CA 1
ATOM 855 C C . LEU A 1 110 ? -25.285 40.789 -2.745 1.00 26.30 108 LEU A C 1
ATOM 856 O O . LEU A 1 110 ? -26.288 41.409 -3.106 1.00 26.06 108 LEU A O 1
ATOM 861 N N . THR A 1 111 ? -24.570 41.125 -1.678 1.00 24.62 109 THR A N 1
ATOM 862 C CA . THR A 1 111 ? -24.736 42.405 -1.002 1.00 26.36 109 THR A CA 1
ATOM 863 C C . THR A 1 111 ? -23.491 43.237 -1.268 1.00 26.02 109 THR A C 1
ATOM 864 O O . THR A 1 111 ? -22.389 42.865 -0.851 1.00 29.02 109 THR A O 1
ATOM 868 N N . VAL A 1 112 ? -23.668 44.349 -1.971 1.00 25.30 110 VAL A N 1
ATOM 869 C CA . VAL A 1 112 ? -22.561 45.208 -2.381 1.00 22.58 110 VAL A CA 1
ATOM 870 C C . VAL A 1 112 ? -22.782 46.574 -1.742 1.00 28.79 110 VAL A C 1
ATOM 871 O O . VAL A 1 112 ? -23.857 46.808 -1.169 1.00 25.27 110 VAL A O 1
ATOM 875 N N . PRO A 1 113 ? -21.815 47.489 -1.778 1.00 30.23 111 PRO A N 1
ATOM 876 C CA . PRO A 1 113 ? -22.075 48.851 -1.297 1.00 30.50 111 PRO A CA 1
ATOM 877 C C . PRO A 1 113 ? -23.199 49.496 -2.086 1.00 29.29 111 PRO A C 1
ATOM 878 O O . PRO A 1 113 ? -23.298 49.312 -3.309 1.00 28.20 111 PRO A O 1
ATOM 882 N N . PRO A 1 114 ? -24.073 50.249 -1.422 1.00 31.34 112 PRO A N 1
ATOM 883 C CA . PRO A 1 114 ? -25.153 50.928 -2.144 1.00 34.07 112 PRO A CA 1
ATOM 884 C C . PRO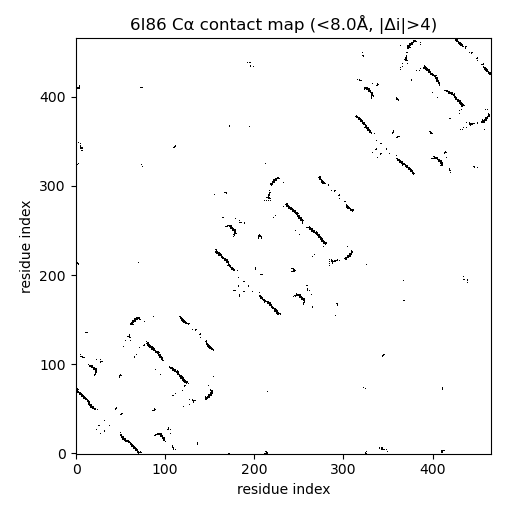 A 1 114 ? -24.592 51.907 -3.163 1.00 35.41 112 PRO A C 1
ATOM 885 O O . PRO A 1 114 ? -23.540 52.519 -2.961 1.00 28.68 112 PRO A O 1
ATOM 889 N N . GLY A 1 115 ? -25.300 52.044 -4.269 1.00 32.48 113 GLY A N 1
ATOM 890 C CA . GLY A 1 115 ? -24.912 53.000 -5.279 1.00 35.00 113 GLY A CA 1
ATOM 891 C C . GLY A 1 115 ? -25.234 52.485 -6.665 1.00 34.30 113 GLY A C 1
ATOM 892 O O . GLY A 1 115 ? -26.015 51.554 -6.835 1.00 33.43 113 GLY A O 1
ATOM 893 N N . ARG A 1 116 ? -24.597 53.122 -7.641 1.00 27.64 114 ARG A N 1
ATOM 894 C CA . ARG A 1 116 ? -24.869 52.912 -9.053 1.00 28.97 114 ARG A CA 1
ATOM 895 C C . ARG A 1 116 ? -23.701 52.176 -9.694 1.00 27.61 114 ARG A C 1
ATOM 896 O O . ARG A 1 116 ? -22.536 52.514 -9.456 1.00 24.09 114 ARG A O 1
ATOM 904 N N . TYR A 1 117 ? -24.014 51.171 -10.506 1.00 21.62 115 TYR A N 1
ATOM 905 C CA . TYR A 1 117 ? -23.004 50.275 -11.047 1.00 21.48 115 TYR A CA 1
ATOM 906 C C . TYR A 1 117 ? -23.175 50.129 -12.548 1.00 25.10 115 TYR A C 1
ATOM 907 O O . TYR A 1 117 ? -24.300 50.020 -13.044 1.00 23.53 115 TYR A O 1
ATOM 916 N N . ARG A 1 118 ? -22.056 50.126 -13.264 1.00 21.29 116 ARG A N 1
ATOM 917 C CA . ARG A 1 118 ? -22.060 49.596 -14.616 1.00 23.56 116 ARG A CA 1
ATOM 918 C C . ARG A 1 118 ? -22.191 48.079 -14.552 1.00 23.86 116 ARG A C 1
ATOM 919 O O . ARG A 1 118 ? -21.683 47.428 -13.635 1.00 22.61 116 ARG A O 1
ATOM 927 N N . VAL A 1 119 ? -22.912 47.517 -15.515 1.00 20.82 117 VAL A N 1
ATOM 928 C CA . VAL A 1 119 ? -23.251 46.100 -15.501 1.00 26.51 117 VAL A CA 1
ATOM 929 C C . VAL A 1 119 ? -22.925 45.517 -16.864 1.00 30.95 117 VAL A C 1
ATOM 930 O O . VAL A 1 119 ? -23.397 46.023 -17.889 1.00 28.55 117 VAL A O 1
ATOM 934 N N . LEU A 1 120 ? -22.125 44.459 -16.878 1.00 24.12 118 LEU A N 1
ATOM 935 C CA . LEU A 1 120 ? -21.860 43.703 -18.091 1.00 24.34 118 LEU A CA 1
ATOM 936 C C . LEU A 1 120 ? -22.636 42.397 -18.020 1.00 21.05 118 LEU A C 1
ATOM 937 O O . LEU A 1 120 ? -22.415 41.586 -17.114 1.00 22.60 118 LEU A O 1
ATOM 942 N N . ARG A 1 121 ? -23.550 42.203 -18.964 1.00 19.82 119 ARG A N 1
ATOM 943 C CA . ARG A 1 121 ? -24.232 40.929 -19.136 1.00 19.69 119 ARG A CA 1
ATOM 944 C C . ARG A 1 121 ? -23.516 40.141 -20.221 1.00 18.45 119 ARG A C 1
ATOM 945 O O . ARG A 1 121 ? -23.539 40.532 -21.392 1.00 23.24 119 ARG A O 1
ATOM 953 N N . GLU A 1 122 ? -22.883 39.041 -19.831 1.00 20.70 120 GLU A N 1
ATOM 954 C CA . GLU A 1 122 ? -22.286 38.096 -20.763 1.00 17.92 120 GLU A CA 1
ATOM 955 C C . GLU A 1 122 ? -23.104 36.814 -20.728 1.00 25.09 120 GLU A C 1
ATOM 956 O O . GLU A 1 122 ? -23.381 36.284 -19.647 1.00 22.97 120 GLU A O 1
ATOM 962 N N . TRP A 1 123 ? -23.494 36.322 -21.900 1.00 19.69 121 TRP A N 1
ATOM 963 C CA . TRP A 1 123 ? -24.336 35.139 -21.967 1.00 17.41 121 TRP A CA 1
ATOM 964 C C . TRP A 1 123 ? -23.865 34.231 -23.090 1.00 22.85 121 TRP A C 1
ATOM 965 O O . TRP A 1 123 ? -23.464 34.700 -24.160 1.00 24.81 121 TRP A O 1
ATOM 976 N N . SER A 1 124 ? -23.914 32.929 -22.834 1.00 20.44 122 SER A N 1
ATOM 977 C CA . SER A 1 124 ? -23.578 31.905 -23.817 1.00 21.07 122 SER A CA 1
ATOM 978 C C . SER A 1 124 ? -24.868 31.183 -24.192 1.00 20.79 122 SER A C 1
ATOM 979 O O . SER A 1 124 ? -25.392 30.385 -23.409 1.00 20.27 122 SER A O 1
ATOM 982 N N . VAL A 1 125 ? -25.388 31.477 -25.385 1.00 22.01 123 VAL A N 1
ATOM 983 C CA . VAL A 1 125 ? -26.540 30.736 -25.890 1.00 20.58 123 VAL A CA 1
ATOM 984 C C . VAL A 1 125 ? -26.173 29.273 -26.103 1.00 21.47 123 VAL A C 1
ATOM 985 O O . VAL A 1 125 ? -27.007 28.377 -25.914 1.00 24.04 123 VAL A O 1
ATOM 989 N N . HIS A 1 126 ? -24.921 29.005 -26.485 1.00 22.19 124 HIS A N 1
ATOM 990 C CA . HIS A 1 126 ? -24.468 27.627 -26.649 1.00 23.57 124 HIS A CA 1
ATOM 991 C C . HIS A 1 126 ? -24.540 26.865 -25.331 1.00 26.04 124 HIS A C 1
ATOM 992 O O . HIS A 1 126 ? -25.004 25.720 -25.286 1.00 22.84 124 HIS A O 1
ATOM 999 N N . GLU A 1 127 ? -24.084 27.488 -24.243 1.00 21.54 125 GLU A N 1
ATOM 1000 C CA . GLU A 1 127 ? -24.148 26.832 -22.942 1.00 24.81 125 GLU A CA 1
ATOM 1001 C C . GLU A 1 127 ? -25.584 26.745 -22.441 1.00 25.24 125 GLU A C 1
ATOM 1002 O O . GLU A 1 127 ? -25.984 25.726 -21.865 1.00 23.82 125 GLU A O 1
ATOM 1008 N N . GLU A 1 128 ? -26.369 27.809 -22.647 1.00 21.99 126 GLU A N 1
ATOM 1009 C CA . GLU A 1 128 ? -27.775 27.796 -22.249 1.00 23.27 126 GLU A CA 1
ATOM 1010 C C . GLU A 1 128 ? -28.517 26.622 -22.871 1.00 26.04 126 GLU A C 1
ATOM 1011 O O . GLU A 1 128 ? -29.278 25.924 -22.190 1.00 23.94 126 GLU A O 1
ATOM 1017 N N . SER A 1 129 ? -28.294 26.378 -24.163 1.00 21.53 127 SER A N 1
ATOM 1018 C CA . SER A 1 129 ? -28.990 25.318 -24.882 1.00 25.03 127 SER A CA 1
ATOM 1019 C C . SER A 1 129 ? -28.593 23.919 -24.427 1.00 27.77 127 SER A C 1
ATOM 1020 O O . SER A 1 129 ? -29.186 22.947 -24.909 1.00 26.00 127 SER A O 1
ATOM 1023 N N . LYS A 1 130 ? -27.615 23.781 -23.531 1.00 22.91 128 LYS A N 1
ATOM 1024 C CA . LYS A 1 130 ? -27.313 22.483 -22.943 1.00 28.36 128 LYS A CA 1
ATOM 1025 C C . LYS A 1 130 ? -28.231 22.128 -21.784 1.00 32.65 128 LYS A C 1
ATOM 1026 O O . LYS A 1 130 ? -28.198 20.984 -21.320 1.00 27.23 128 LYS A O 1
ATOM 1032 N N . HIS A 1 131 ? -29.044 23.072 -21.307 1.00 27.71 129 HIS A N 1
ATOM 1033 C CA . HIS A 1 131 ? -29.663 22.962 -19.992 1.00 27.24 129 HIS A CA 1
ATOM 1034 C C . HIS A 1 131 ? -31.174 23.149 -20.033 1.00 25.67 129 HIS A C 1
ATOM 1035 O O . HIS A 1 131 ? -31.782 23.490 -19.013 1.00 29.15 129 HIS A O 1
ATOM 1042 N N . TYR A 1 132 ? -31.796 22.925 -21.192 1.00 26.60 130 TYR A N 1
ATOM 1043 C CA . TYR A 1 132 ? -33.250 22.973 -21.276 1.00 28.00 130 TYR A CA 1
ATOM 1044 C C . TYR A 1 132 ? -33.904 21.755 -20.639 1.00 34.28 130 TYR A C 1
ATOM 1045 O O . TYR A 1 132 ? -35.071 21.832 -20.241 1.00 32.95 130 TYR A O 1
ATOM 1054 N N . ASP A 1 133 ? -33.182 20.640 -20.529 1.00 31.64 131 ASP A N 1
ATOM 1055 C CA . ASP A 1 133 ? -33.727 19.396 -20.001 1.00 39.59 131 ASP A CA 1
ATOM 1056 C C . ASP A 1 133 ? -33.308 19.126 -18.562 1.00 42.40 131 ASP A C 1
ATOM 1057 O O . ASP A 1 133 ? -33.579 18.037 -18.046 1.00 43.86 131 ASP A O 1
ATOM 1062 N N . VAL A 1 134 ? -32.649 20.082 -17.904 1.00 31.91 132 VAL A N 1
ATOM 1063 C CA . VAL A 1 134 ? -32.288 19.899 -16.504 1.00 35.64 132 VAL A CA 1
ATOM 1064 C C . VAL A 1 134 ? -33.556 19.852 -15.665 1.00 39.05 132 VAL A C 1
ATOM 1065 O O . VAL A 1 134 ? -34.422 20.730 -15.766 1.00 39.99 132 VAL A O 1
ATOM 1069 N N . GLU A 1 135 ? -33.675 18.814 -14.835 1.00 46.80 133 GLU A N 1
ATOM 1070 C CA . GLU A 1 135 ? -34.906 18.596 -14.082 1.00 54.58 133 GLU A CA 1
ATOM 1071 C C . GLU A 1 135 ? -34.984 19.459 -12.831 1.00 49.84 133 GLU A C 1
ATOM 1072 O O . GLU A 1 135 ? -36.084 19.839 -12.413 1.00 45.91 133 GLU A O 1
ATOM 1078 N N . SER A 1 136 ? -33.845 19.767 -12.221 1.00 41.97 134 SER A N 1
ATOM 1079 C CA . SER A 1 136 ? -33.828 20.491 -10.960 1.00 35.94 134 SER A CA 1
ATOM 1080 C C . SER A 1 136 ? -32.474 21.166 -10.810 1.00 36.01 134 SER A C 1
ATOM 1081 O O . SER A 1 136 ? -31.513 20.829 -11.507 1.00 35.60 134 SER A O 1
ATOM 1084 N N . ALA A 1 137 ? -32.411 22.134 -9.892 1.00 35.55 135 ALA A N 1
ATOM 1085 C CA . ALA A 1 137 ? -31.147 22.814 -9.624 1.00 37.47 135 ALA A CA 1
ATOM 1086 C C . ALA A 1 137 ? -30.085 21.827 -9.165 1.00 37.99 135 ALA A C 1
ATOM 1087 O O . ALA A 1 137 ? -28.898 21.978 -9.482 1.00 36.68 135 ALA A O 1
ATOM 1089 N N . GLU A 1 138 ? -30.504 20.805 -8.417 1.00 40.59 136 GLU A N 1
ATOM 1090 C CA . GLU A 1 138 ? -29.578 19.817 -7.882 1.00 41.25 136 GLU A CA 1
ATOM 1091 C C . GLU A 1 138 ? -28.985 18.952 -8.986 1.00 37.76 136 GLU A C 1
ATOM 1092 O O . GLU A 1 138 ? -27.843 18.490 -8.870 1.00 45.61 136 GLU A O 1
ATOM 1098 N N . ALA A 1 139 ? -29.740 18.727 -10.059 1.00 38.73 137 ALA A N 1
ATOM 1099 C CA . ALA A 1 139 ? -29.314 17.912 -11.187 1.00 40.06 137 ALA A CA 1
ATOM 1100 C C . ALA A 1 139 ? -28.526 18.698 -12.225 1.00 39.99 137 ALA A C 1
ATOM 1101 O O . ALA A 1 139 ? -28.057 18.106 -13.204 1.00 44.76 137 ALA A O 1
ATOM 1103 N N . TYR A 1 140 ? -28.383 20.007 -12.049 1.00 33.26 138 TYR A N 1
ATOM 1104 C CA . TYR A 1 140 ? -27.514 20.790 -12.912 1.00 31.53 138 TYR A CA 1
ATOM 1105 C C . TYR A 1 140 ? -26.082 20.309 -12.717 1.00 35.08 138 TYR A C 1
ATOM 1106 O O . TYR A 1 140 ? -25.573 20.352 -11.585 1.00 40.13 138 TYR A O 1
ATOM 1115 N N . PRO A 1 141 ? -25.414 19.830 -13.764 1.00 40.48 139 PRO A N 1
ATOM 1116 C CA . PRO A 1 141 ? -24.072 19.255 -13.594 1.00 46.19 139 PRO A CA 1
ATOM 1117 C C . PRO A 1 141 ? -23.103 20.264 -12.996 1.00 40.72 139 PRO A C 1
ATOM 1118 O O . PRO A 1 141 ? -23.008 21.407 -13.449 1.00 33.15 139 PRO A O 1
ATOM 1122 N N . ALA A 1 142 ? -22.371 19.820 -11.972 1.00 44.55 140 ALA A N 1
ATOM 1123 C CA . ALA A 1 142 ? -21.492 20.718 -11.230 1.00 41.68 140 ALA A CA 1
ATOM 1124 C C . ALA A 1 142 ? -20.400 21.313 -12.110 1.00 43.68 140 ALA A C 1
ATOM 1125 O O . ALA A 1 142 ? -19.991 22.460 -11.897 1.00 47.77 140 ALA A O 1
ATOM 1127 N N . ASP A 1 143 ? -19.914 20.561 -13.093 1.00 38.83 141 ASP A N 1
ATOM 1128 C CA . ASP A 1 143 ? -18.808 21.007 -13.927 1.00 41.30 141 ASP A CA 1
ATOM 1129 C C . ASP A 1 143 ? -19.265 21.730 -15.189 1.00 40.19 141 ASP A C 1
ATOM 1130 O O . ASP A 1 143 ? -18.448 21.954 -16.088 1.00 47.56 141 ASP A O 1
ATOM 1135 N N . GLU A 1 144 ? -20.539 22.093 -15.281 1.00 33.04 142 GLU A N 1
ATOM 1136 C CA . GLU A 1 144 ? -21.059 22.827 -16.424 1.00 30.72 142 GLU A CA 1
ATOM 1137 C C . GLU A 1 144 ? -21.452 24.236 -16.004 1.00 29.85 142 GLU A C 1
ATOM 1138 O O . GLU A 1 144 ? -21.526 24.565 -14.817 1.00 32.33 142 GLU A O 1
ATOM 1144 N N . GLY A 1 145 ? -21.696 25.074 -17.006 1.00 27.77 143 GLY A N 1
ATOM 1145 C CA . GLY A 1 145 ? -21.979 26.467 -16.773 1.00 23.29 143 GLY A CA 1
ATOM 1146 C C . GLY A 1 145 ? -20.743 27.229 -16.337 1.00 27.02 143 GLY A C 1
ATOM 1147 O O . GLY A 1 145 ? -19.633 26.689 -16.318 1.00 25.87 143 GLY A O 1
ATOM 1148 N N . PRO A 1 146 ? -20.908 28.510 -15.970 1.00 25.08 144 PRO A N 1
ATOM 1149 C CA . PRO A 1 146 ? -22.195 29.217 -15.939 1.00 25.04 144 PRO A CA 1
ATOM 1150 C C . PRO A 1 146 ? -22.745 29.544 -17.326 1.00 26.72 144 PRO A C 1
ATOM 1151 O O . PRO A 1 146 ? -21.980 29.723 -18.274 1.00 19.99 144 PRO A O 1
ATOM 1155 N N . ASP A 1 147 ? -24.074 29.598 -17.434 1.00 17.68 145 ASP A N 1
ATOM 1156 C CA . ASP A 1 147 ? -24.695 30.001 -18.689 1.00 18.89 145 ASP A CA 1
ATOM 1157 C C . ASP A 1 147 ? -24.492 31.486 -18.952 1.00 19.36 145 ASP A C 1
ATOM 1158 O O . ASP A 1 147 ? -24.491 31.916 -20.112 1.00 22.32 145 ASP A O 1
ATOM 1163 N N . GLY A 1 148 ? -24.313 32.277 -17.897 1.00 21.13 146 GLY A N 1
ATOM 1164 C CA . GLY A 1 148 ? -24.043 33.694 -18.048 1.00 26.20 146 GLY A CA 1
ATOM 1165 C C . GLY A 1 148 ? -23.281 34.222 -16.851 1.00 20.96 146 GLY A C 1
ATOM 1166 O O . GLY A 1 148 ? -23.270 33.615 -15.774 1.00 15.74 146 GLY A O 1
ATOM 1167 N N . ILE A 1 149 ? -22.628 35.363 -17.056 1.00 20.95 147 ILE A N 1
ATOM 1168 C CA . ILE A 1 149 ? -21.881 36.043 -16.005 1.00 20.54 147 ILE A CA 1
ATOM 1169 C C . ILE A 1 149 ? -22.310 37.502 -15.986 1.00 21.27 147 ILE A C 1
ATOM 1170 O O . ILE A 1 149 ? -22.253 38.183 -17.017 1.00 19.75 147 ILE A O 1
ATOM 1175 N N . ILE A 1 150 ? -22.740 37.977 -14.821 1.00 20.12 148 ILE A N 1
ATOM 1176 C CA . ILE A 1 150 ? -23.153 39.362 -14.623 1.00 18.99 148 ILE A CA 1
ATOM 1177 C C . ILE A 1 150 ? -22.090 40.043 -13.775 1.00 20.20 148 ILE A C 1
ATOM 1178 O O . ILE A 1 150 ? -21.870 39.661 -12.620 1.00 18.75 148 ILE A O 1
ATOM 1183 N N . THR A 1 151 ? -21.434 41.052 -14.339 1.00 20.08 149 THR A N 1
ATOM 1184 C CA . THR A 1 151 ? -20.344 41.738 -13.660 1.00 15.93 149 THR A CA 1
ATOM 1185 C C . THR A 1 151 ? -20.733 43.182 -13.384 1.00 21.90 149 THR A C 1
ATOM 1186 O O . THR A 1 151 ? -21.171 43.899 -14.290 1.00 19.43 149 THR A O 1
ATOM 1190 N N . LEU A 1 152 ? -20.567 43.601 -12.135 1.00 15.90 150 LEU A N 1
ATOM 1191 C CA . LEU A 1 152 ? -20.833 44.965 -11.710 1.00 18.40 150 LEU A CA 1
ATOM 1192 C C . LEU A 1 152 ? -19.521 45.654 -11.368 1.00 22.78 150 LEU A C 1
ATOM 1193 O O . LEU A 1 152 ? -18.609 45.031 -10.817 1.00 23.29 150 LEU A O 1
ATOM 1198 N N . TRP A 1 153 ? -19.426 46.939 -11.698 1.00 18.88 151 TRP A N 1
ATOM 1199 C CA . TRP A 1 153 ? -18.340 47.767 -11.197 1.00 22.06 151 TRP A CA 1
ATOM 1200 C C . TRP A 1 153 ? -18.841 49.199 -11.107 1.00 24.81 151 TRP A C 1
ATOM 1201 O O . TRP A 1 153 ? -19.771 49.573 -11.835 1.00 26.09 151 TRP A O 1
ATOM 1212 N N . PRO A 1 154 ? -18.278 50.011 -10.209 1.00 28.09 152 PRO A N 1
ATOM 1213 C CA . PRO A 1 154 ? -18.887 51.311 -9.897 1.00 34.53 152 PRO A CA 1
ATOM 1214 C C . PRO A 1 154 ? -19.015 52.200 -11.125 1.00 41.87 152 PRO A C 1
ATOM 1215 O O . PRO A 1 154 ? -18.089 52.320 -11.930 1.00 32.03 152 PRO A O 1
ATOM 1219 N N . GLU A 1 155 ? -20.183 52.822 -11.264 1.00 41.74 153 GLU A N 1
ATOM 1220 C CA . GLU A 1 155 ? -20.398 53.792 -12.329 1.00 57.76 153 GLU A CA 1
ATOM 1221 C C . GLU A 1 155 ? -19.774 55.121 -11.929 1.00 75.20 153 GLU A C 1
ATOM 1222 O O . GLU A 1 155 ? -20.166 55.727 -10.926 1.00 70.98 153 GLU A O 1
ATOM 1228 N N . ARG A 1 156 ? -18.806 55.566 -12.719 1.00 65.13 154 ARG A N 1
ATOM 1229 C CA . ARG A 1 156 ? -17.960 56.689 -12.354 1.00 80.96 154 ARG A CA 1
ATOM 1230 C C . ARG A 1 156 ? -18.109 57.844 -13.340 1.00 88.97 154 ARG A C 1
ATOM 1231 O O . ARG A 1 156 ? -19.223 58.279 -13.635 1.00 92.00 154 ARG A O 1
ATOM 1239 N N . GLY B 1 1 ? 19.222 63.251 13.832 1.00 19.88 -1 GLY B N 1
ATOM 1240 C CA . GLY B 1 1 ? 18.638 62.035 13.291 1.00 19.16 -1 GLY B CA 1
ATOM 1241 C C . GLY B 1 1 ? 18.280 62.127 11.820 1.00 22.78 -1 GLY B C 1
ATOM 1242 O O . GLY B 1 1 ? 19.074 62.601 11.010 1.00 28.13 -1 GLY B O 1
ATOM 1243 N N . ALA B 1 2 ? 17.077 61.669 11.475 1.00 22.15 0 ALA B N 1
ATOM 1244 C CA . ALA B 1 2 ? 16.636 61.603 10.082 1.00 23.21 0 ALA B CA 1
ATOM 1245 C C . ALA B 1 2 ? 15.670 62.753 9.811 1.00 25.45 0 ALA B C 1
ATOM 1246 O O . ALA B 1 2 ? 14.448 62.600 9.829 1.00 27.07 0 ALA B O 1
ATOM 1248 N N . MET B 1 3 ? 16.241 63.924 9.544 1.00 22.02 1 MET B N 1
ATOM 1249 C CA . MET B 1 3 ? 15.442 65.098 9.226 1.00 22.85 1 MET B CA 1
ATOM 1250 C C . MET B 1 3 ? 14.885 64.995 7.814 1.00 22.42 1 MET B C 1
ATOM 1251 O O . MET B 1 3 ? 15.604 64.658 6.870 1.00 22.45 1 MET B O 1
ATOM 1256 N N . ALA B 1 4 ? 13.594 65.280 7.676 1.00 17.26 2 ALA B N 1
ATOM 1257 C CA . ALA B 1 4 ? 12.977 65.439 6.363 1.00 26.56 2 ALA B CA 1
ATOM 1258 C C . ALA B 1 4 ? 13.384 66.807 5.836 1.00 32.38 2 ALA B C 1
ATOM 1259 O O . ALA B 1 4 ? 12.811 67.831 6.215 1.00 30.94 2 ALA B O 1
ATOM 1261 N N . GLU B 1 5 ? 14.392 66.829 4.965 1.00 26.33 3 GLU B N 1
ATOM 1262 C CA . GLU B 1 5 ? 14.944 68.094 4.496 1.00 25.16 3 GLU B CA 1
ATOM 1263 C C . GLU B 1 5 ? 14.095 68.711 3.393 1.00 27.52 3 GLU B C 1
ATOM 1264 O O . GLU B 1 5 ? 14.041 69.941 3.272 1.00 27.90 3 GLU B O 1
ATOM 1270 N N . GLU B 1 6 ? 13.430 67.882 2.589 1.00 18.14 4 GLU B N 1
ATOM 1271 C CA . GLU B 1 6 ? 12.503 68.347 1.568 1.00 18.18 4 GLU B CA 1
ATOM 1272 C C . GLU B 1 6 ? 11.332 67.378 1.515 1.00 20.84 4 GLU B C 1
ATOM 1273 O O . GLU B 1 6 ? 11.517 66.167 1.659 1.00 21.69 4 GLU B O 1
ATOM 1279 N N . VAL B 1 7 ? 10.128 67.912 1.329 1.00 19.85 5 VAL B N 1
ATOM 1280 C CA . VAL B 1 7 ? 8.914 67.102 1.314 1.00 23.91 5 VAL B CA 1
ATOM 1281 C C . VAL B 1 7 ? 8.027 67.571 0.173 1.00 25.69 5 VAL B C 1
ATOM 1282 O O . VAL B 1 7 ? 7.844 68.778 -0.023 1.00 22.64 5 VAL B O 1
ATOM 1286 N N . ALA B 1 8 ? 7.481 66.618 -0.579 1.00 20.49 6 ALA B N 1
ATOM 1287 C CA . ALA B 1 8 ? 6.463 66.898 -1.577 1.00 25.92 6 ALA B CA 1
ATOM 1288 C C . ALA B 1 8 ? 5.450 65.765 -1.574 1.00 26.06 6 ALA B C 1
ATOM 1289 O O . ALA B 1 8 ? 5.741 64.641 -1.155 1.00 25.12 6 ALA B O 1
ATOM 1291 N N . GLU B 1 9 ? 4.247 66.079 -2.040 1.00 22.36 7 GLU B N 1
ATOM 1292 C CA . GLU B 1 9 ? 3.185 65.099 -2.180 1.00 22.88 7 GLU B CA 1
ATOM 1293 C C . GLU B 1 9 ? 2.562 65.240 -3.560 1.00 28.96 7 GLU B C 1
ATOM 1294 O O . GLU B 1 9 ? 2.510 66.336 -4.126 1.00 24.74 7 GLU B O 1
ATOM 1300 N N . ILE B 1 10 ? 2.100 64.118 -4.101 1.00 20.08 8 ILE B N 1
ATOM 1301 C CA . ILE B 1 10 ? 1.417 64.098 -5.388 1.00 22.77 8 ILE B CA 1
ATOM 1302 C C . ILE B 1 10 ? 0.261 63.111 -5.311 1.00 21.59 8 ILE B C 1
ATOM 1303 O O . ILE B 1 10 ? 0.356 62.068 -4.655 1.00 24.09 8 ILE B O 1
ATOM 1308 N N . ILE B 1 11 ? -0.844 63.461 -5.961 1.00 21.88 9 ILE B N 1
ATOM 1309 C CA . ILE B 1 11 ? -2.016 62.602 -6.061 1.00 22.17 9 ILE B CA 1
ATOM 1310 C C . ILE B 1 11 ? -2.232 62.310 -7.537 1.00 24.97 9 ILE B C 1
ATOM 1311 O O . ILE B 1 11 ? -2.392 63.239 -8.340 1.00 23.71 9 ILE B O 1
ATOM 1316 N N . LEU B 1 12 ? -2.223 61.031 -7.896 1.00 17.66 10 LEU B N 1
ATOM 1317 C CA . LEU B 1 12 ? -2.291 60.610 -9.285 1.00 21.17 10 LEU B CA 1
ATOM 1318 C C . LEU B 1 12 ? -3.365 59.549 -9.468 1.00 23.12 10 LEU B C 1
ATOM 1319 O O . LEU B 1 12 ? -3.601 58.734 -8.569 1.00 23.91 10 LEU B O 1
ATOM 1324 N N . PRO B 1 13 ? -4.022 59.526 -10.628 1.00 19.81 11 PRO B N 1
ATOM 1325 C CA . PRO B 1 13 ? -4.831 58.357 -10.994 1.00 16.81 11 PRO B CA 1
ATOM 1326 C C . PRO B 1 13 ? -3.916 57.240 -11.478 1.00 20.36 11 PRO B C 1
ATOM 1327 O O . PRO B 1 13 ? -3.015 57.469 -12.287 1.00 21.61 11 PRO B O 1
ATOM 1331 N N . ALA B 1 14 ? -4.139 56.030 -10.973 1.00 17.30 12 ALA B N 1
ATOM 1332 C CA . ALA B 1 14 ? -3.240 54.932 -11.296 1.00 17.48 12 ALA B CA 1
ATOM 1333 C C . ALA B 1 14 ? -4.003 53.618 -11.292 1.00 18.21 12 ALA B C 1
ATOM 1334 O O . ALA B 1 14 ? -4.858 53.385 -10.432 1.00 19.11 12 ALA B O 1
ATOM 1336 N N . SER B 1 15 ? -3.691 52.769 -12.269 1.00 18.86 13 SER B N 1
ATOM 1337 C CA . SER B 1 15 ? -4.193 51.406 -12.312 1.00 18.09 13 SER B CA 1
ATOM 1338 C C . SER B 1 15 ? -3.093 50.370 -12.499 1.00 15.70 13 SER B C 1
ATOM 1339 O O . SER B 1 15 ? -3.377 49.174 -12.383 1.00 21.16 13 SER B O 1
ATOM 1342 N N . THR B 1 16 ? -1.849 50.783 -12.750 1.00 18.49 14 THR B N 1
ATOM 1343 C CA . THR B 1 16 ? -0.749 49.833 -12.885 1.00 18.64 14 THR B CA 1
ATOM 1344 C C . THR B 1 16 ? 0.481 50.279 -12.099 1.00 21.13 14 THR B C 1
ATOM 1345 O O . THR B 1 16 ? 0.741 49.768 -11.004 1.00 19.49 14 THR B O 1
ATOM 1349 N N . TRP B 1 17 ? 1.244 51.226 -12.644 1.00 17.75 15 TRP B N 1
ATOM 1350 C CA . TRP B 1 17 ? 2.515 51.643 -12.066 1.00 18.70 15 TRP B CA 1
ATOM 1351 C C . TRP B 1 17 ? 2.533 53.144 -11.810 1.00 19.93 15 TRP B C 1
ATOM 1352 O O . TRP B 1 17 ? 2.045 53.932 -12.627 1.00 22.62 15 TRP B O 1
ATOM 1363 N N . ILE B 1 18 ? 3.111 53.533 -10.676 1.00 17.97 16 ILE B N 1
ATOM 1364 C CA . ILE B 1 18 ? 3.541 54.905 -10.428 1.00 16.48 16 ILE B CA 1
ATOM 1365 C C . ILE B 1 18 ? 5.062 54.905 -10.455 1.00 22.88 16 ILE B C 1
ATOM 1366 O O . ILE B 1 18 ? 5.703 54.185 -9.678 1.00 22.63 16 ILE B O 1
ATOM 1371 N N . LEU B 1 19 ? 5.642 55.703 -11.345 1.00 18.35 17 LEU B N 1
ATOM 1372 C CA . LEU B 1 19 ? 7.074 55.682 -11.596 1.00 19.91 17 LEU B CA 1
ATOM 1373 C C . LEU B 1 19 ? 7.722 56.975 -11.117 1.00 22.96 17 LEU B C 1
ATOM 1374 O O . LEU B 1 19 ? 7.107 58.045 -11.140 1.00 21.27 17 LEU B O 1
ATOM 1379 N N . PHE B 1 20 ? 8.976 56.862 -10.681 1.00 20.02 18 PHE B N 1
ATOM 1380 C CA . PHE B 1 20 ? 9.766 58.000 -10.233 1.00 21.45 18 PHE B CA 1
ATOM 1381 C C . PHE B 1 20 ? 11.143 57.920 -10.869 1.00 22.22 18 PHE B C 1
ATOM 1382 O O . PHE B 1 20 ? 11.793 56.873 -10.808 1.00 24.38 18 PHE B O 1
ATOM 1390 N N . PHE B 1 21 ? 11.588 59.024 -11.462 1.00 21.36 19 PHE B N 1
ATOM 1391 C CA . PHE B 1 21 ? 12.825 59.032 -12.228 1.00 21.72 19 PHE B CA 1
ATOM 1392 C C . PHE B 1 21 ? 13.314 60.466 -12.361 1.00 23.14 19 PHE B C 1
ATOM 1393 O O . PHE B 1 21 ? 12.578 61.419 -12.092 1.00 26.02 19 PHE B O 1
ATOM 1401 N N . ASP B 1 22 ? 14.563 60.606 -12.790 1.00 27.80 20 ASP B N 1
ATOM 1402 C CA . ASP B 1 22 ? 15.100 61.927 -13.072 1.00 21.76 20 ASP B CA 1
ATOM 1403 C C . ASP B 1 22 ? 14.505 62.472 -14.364 1.00 26.88 20 ASP B C 1
ATOM 1404 O O . ASP B 1 22 ? 14.184 61.724 -15.292 1.00 29.89 20 ASP B O 1
ATOM 1409 N N . ALA B 1 23 ? 14.364 63.798 -14.419 1.00 28.93 21 ALA B N 1
ATOM 1410 C CA . ALA B 1 23 ? 13.786 64.438 -15.595 1.00 31.44 21 ALA B CA 1
ATOM 1411 C C . ALA B 1 23 ? 14.612 64.195 -16.851 1.00 31.74 21 ALA B C 1
ATOM 1412 O O . ALA B 1 23 ? 14.073 64.283 -17.960 1.00 32.35 21 ALA B O 1
ATOM 1414 N N . SER B 1 24 ? 15.901 63.896 -16.703 1.00 27.70 22 SER B N 1
ATOM 1415 C CA . SER B 1 24 ? 16.764 63.595 -17.836 1.00 30.95 22 SER B CA 1
ATOM 1416 C C . SER B 1 24 ? 16.667 62.143 -18.287 1.00 35.86 22 SER B C 1
ATOM 1417 O O . SER B 1 24 ? 17.251 61.793 -19.319 1.00 34.85 22 SER B O 1
ATOM 1420 N N . CYS B 1 25 ? 15.950 61.298 -17.549 1.00 32.10 23 CYS B N 1
ATOM 1421 C CA . CYS B 1 25 ? 15.797 59.906 -17.951 1.00 31.64 23 CYS B CA 1
ATOM 1422 C C . CYS B 1 25 ? 15.017 59.816 -19.257 1.00 32.51 23 CYS B C 1
ATOM 1423 O O . CYS B 1 25 ? 14.114 60.617 -19.518 1.00 31.76 23 CYS B O 1
ATOM 1426 N N . SER B 1 26 ? 15.379 58.828 -20.081 1.00 31.29 24 SER B N 1
ATOM 1427 C CA . SER B 1 26 ? 14.747 58.662 -21.386 1.00 33.40 24 SER B CA 1
ATOM 1428 C C . SER B 1 26 ? 13.234 58.547 -21.276 1.00 32.51 24 SER B C 1
ATOM 1429 O O . SER B 1 26 ? 12.509 58.991 -22.174 1.00 36.03 24 SER B O 1
ATOM 1432 N N . ILE B 1 27 ? 12.739 57.968 -20.179 1.00 29.41 25 ILE B N 1
ATOM 1433 C CA . ILE B 1 27 ? 11.307 57.756 -20.011 1.00 32.98 25 ILE B CA 1
ATOM 1434 C C . ILE B 1 27 ? 10.543 59.068 -19.893 1.00 28.97 25 ILE B C 1
ATOM 1435 O O . ILE B 1 27 ? 9.323 59.090 -20.079 1.00 31.10 25 ILE B O 1
ATOM 1440 N N . ASN B 1 28 ? 11.229 60.173 -19.601 1.00 29.51 26 ASN B N 1
ATOM 1441 C CA . ASN B 1 28 ? 10.551 61.455 -19.460 1.00 32.21 26 ASN B CA 1
ATOM 1442 C C . ASN B 1 28 ? 10.215 62.105 -20.796 1.00 36.21 26 ASN B C 1
ATOM 1443 O O . ASN B 1 28 ? 9.485 63.102 -20.813 1.00 34.10 26 ASN B O 1
ATOM 1448 N N . SER B 1 29 ? 10.728 61.578 -21.912 1.00 34.60 27 SER B N 1
ATOM 1449 C CA . SER B 1 29 ? 10.308 62.233 -23.140 1.00 36.42 27 SER B CA 1
ATOM 1450 C C . SER B 1 29 ? 9.189 61.442 -23.809 1.00 34.46 27 SER B C 1
ATOM 1451 O O . SER B 1 29 ? 9.103 60.219 -23.651 1.00 35.70 27 SER B O 1
ATOM 1454 N N . PRO B 1 30 ? 8.306 62.115 -24.554 1.00 34.48 28 PRO B N 1
ATOM 1455 C CA . PRO B 1 30 ? 7.204 61.389 -25.209 1.00 38.77 28 PRO B CA 1
ATOM 1456 C C . PRO B 1 30 ? 7.671 60.332 -26.196 1.00 42.59 28 PRO B C 1
ATOM 1457 O O . PRO B 1 30 ? 6.926 59.381 -26.466 1.00 33.73 28 PRO B O 1
ATOM 1461 N N . ALA B 1 31 ? 8.885 60.468 -26.738 1.00 33.36 29 ALA B N 1
ATOM 1462 C CA . ALA B 1 31 ? 9.384 59.500 -27.711 1.00 33.87 29 ALA B CA 1
ATOM 1463 C C . ALA B 1 31 ? 9.531 58.113 -27.102 1.00 28.79 29 ALA B C 1
ATOM 1464 O O . ALA B 1 31 ? 9.442 57.109 -27.819 1.00 33.18 29 ALA B O 1
ATOM 1466 N N . PHE B 1 32 ? 9.760 58.039 -25.789 1.00 26.58 30 PHE B N 1
ATOM 1467 C CA . PHE B 1 32 ? 9.820 56.752 -25.104 1.00 33.02 30 PHE B CA 1
ATOM 1468 C C . PHE B 1 32 ? 8.557 55.939 -25.349 1.00 31.10 30 PHE B C 1
ATOM 1469 O O . PHE B 1 32 ? 8.612 54.712 -25.499 1.00 29.12 30 PHE B O 1
ATOM 1477 N N . TRP B 1 33 ? 7.409 56.610 -25.398 1.00 26.97 31 TRP B N 1
ATOM 1478 C CA . TRP B 1 33 ? 6.114 55.958 -25.505 1.00 27.77 31 TRP B CA 1
ATOM 1479 C C . TRP B 1 33 ? 5.635 55.857 -26.947 1.00 33.96 31 TRP B C 1
ATOM 1480 O O . TRP B 1 33 ? 4.426 55.795 -27.191 1.00 31.69 31 TRP B O 1
ATOM 1491 N N . SER B 1 34 ? 6.560 55.834 -27.906 1.00 31.31 32 SER B N 1
ATOM 1492 C CA . SER B 1 34 ? 6.224 55.710 -29.317 1.00 33.53 32 SER B CA 1
ATOM 1493 C C . SER B 1 34 ? 6.610 54.359 -29.901 1.00 44.30 32 SER B C 1
ATOM 1494 O O . SER B 1 34 ? 6.311 54.098 -31.071 1.00 45.90 32 SER B O 1
ATOM 1497 N N . THR B 1 35 ? 7.262 53.497 -29.125 1.00 39.27 33 THR B N 1
ATOM 1498 C CA . THR B 1 35 ? 7.681 52.181 -29.583 1.00 40.17 33 THR B CA 1
ATOM 1499 C C . THR B 1 35 ? 7.150 51.126 -28.618 1.00 36.53 33 THR B C 1
ATOM 1500 O O . THR B 1 35 ? 6.566 51.440 -27.576 1.00 35.46 33 THR B O 1
ATOM 1504 N N . ASN B 1 36 ? 7.356 49.860 -28.974 1.00 37.39 34 ASN B N 1
ATOM 1505 C CA . ASN B 1 36 ? 6.763 48.759 -28.235 1.00 42.15 34 ASN B CA 1
ATOM 1506 C C . ASN B 1 36 ? 7.600 48.404 -27.009 1.00 32.49 34 ASN B C 1
ATOM 1507 O O . ASN B 1 36 ? 8.619 49.033 -26.704 1.00 32.21 34 ASN B O 1
ATOM 1512 N N . ASP B 1 37 ? 7.144 47.372 -26.300 1.00 37.25 35 ASP B N 1
ATOM 1513 C CA . ASP B 1 37 ? 7.868 46.781 -25.177 1.00 42.82 35 ASP B CA 1
ATOM 1514 C C . ASP B 1 37 ? 8.162 47.807 -24.086 1.00 35.54 35 ASP B C 1
ATOM 1515 O O . ASP B 1 37 ? 9.280 47.891 -23.573 1.00 33.63 35 ASP B O 1
ATOM 1520 N N . ALA B 1 38 ? 7.147 48.593 -23.723 1.00 27.33 36 ALA B N 1
ATOM 1521 C CA . ALA B 1 38 ? 7.333 49.589 -22.674 1.00 24.20 36 ALA B CA 1
ATOM 1522 C C . ALA B 1 38 ? 7.690 48.930 -21.348 1.00 23.21 36 ALA B C 1
ATOM 1523 O O . ALA B 1 38 ? 8.577 49.404 -20.630 1.00 25.43 36 ALA B O 1
ATOM 1525 N N . VAL B 1 39 ? 7.029 47.815 -21.024 1.00 26.07 37 VAL B N 1
ATOM 1526 C CA . VAL B 1 39 ? 7.208 47.179 -19.719 1.00 23.74 37 VAL B CA 1
ATOM 1527 C C . VAL B 1 39 ? 8.647 46.709 -19.544 1.00 24.25 37 VAL B C 1
ATOM 1528 O O . VAL B 1 39 ? 9.285 46.971 -18.518 1.00 26.22 37 VAL B O 1
ATOM 1532 N N . ASP B 1 40 ? 9.182 46.006 -20.546 1.00 26.75 38 ASP B N 1
ATOM 1533 C CA . ASP B 1 40 ? 10.548 45.496 -20.447 1.00 28.89 38 ASP B CA 1
ATOM 1534 C C . ASP B 1 40 ? 11.564 46.630 -20.444 1.00 33.27 38 ASP B C 1
ATOM 1535 O O . ASP B 1 40 ? 12.600 46.539 -19.774 1.00 30.70 38 ASP B O 1
ATOM 1540 N N . ARG B 1 41 ? 11.290 47.706 -21.186 1.00 26.92 39 ARG B N 1
ATOM 1541 C CA . ARG B 1 41 ? 12.197 48.849 -21.178 1.00 29.65 39 ARG B CA 1
ATOM 1542 C C . ARG B 1 41 ? 12.130 49.594 -19.851 1.00 27.96 39 ARG B C 1
ATOM 1543 O O . ARG B 1 41 ? 13.149 50.095 -19.361 1.00 27.98 39 ARG B O 1
ATOM 1551 N N . ILE B 1 42 ? 10.941 49.671 -19.248 1.00 22.84 40 ILE B N 1
ATOM 1552 C CA . ILE B 1 42 ? 10.825 50.253 -17.914 1.00 22.36 40 ILE B CA 1
ATOM 1553 C C . ILE B 1 42 ? 11.570 49.395 -16.900 1.00 28.74 40 ILE B C 1
ATOM 1554 O O . ILE B 1 42 ? 12.298 49.905 -16.040 1.00 26.94 40 ILE B O 1
ATOM 1559 N N . TRP B 1 43 ? 11.404 48.072 -16.991 1.00 24.48 41 TRP B N 1
ATOM 1560 C CA . TRP B 1 43 ? 12.052 47.181 -16.033 1.00 25.39 41 TRP B CA 1
ATOM 1561 C C . TRP B 1 43 ? 13.568 47.258 -16.136 1.00 26.56 41 TRP B C 1
ATOM 1562 O O . TRP B 1 43 ? 14.272 47.139 -15.126 1.00 27.95 41 TRP B O 1
ATOM 1573 N N . ARG B 1 44 ? 14.092 47.443 -17.349 1.00 30.74 42 ARG B N 1
ATOM 1574 C CA . ARG B 1 44 ? 15.534 47.587 -17.504 1.00 33.58 42 ARG B CA 1
ATOM 1575 C C . ARG B 1 44 ? 16.035 48.872 -16.862 1.00 29.90 42 ARG B C 1
ATOM 1576 O O . ARG B 1 44 ? 17.166 48.917 -16.362 1.00 27.81 42 ARG B O 1
ATOM 1584 N N . LEU B 1 45 ? 15.212 49.924 -16.863 1.00 25.31 43 LEU B N 1
ATOM 1585 C CA . LEU B 1 45 ? 15.575 51.143 -16.150 1.00 25.37 43 LEU B CA 1
ATOM 1586 C C . LEU B 1 45 ? 15.556 50.919 -14.641 1.00 28.07 43 LEU B C 1
ATOM 1587 O O . LEU B 1 45 ? 16.393 51.469 -13.916 1.00 29.59 43 LEU B O 1
ATOM 1592 N N . LYS B 1 46 ? 14.614 50.109 -14.149 1.00 26.02 44 LYS B N 1
ATOM 1593 C CA . LYS B 1 46 ? 14.586 49.800 -12.722 1.00 24.21 44 LYS B CA 1
ATOM 1594 C C . LYS B 1 46 ? 15.824 49.014 -12.310 1.00 25.02 44 LYS B C 1
ATOM 1595 O O . LYS B 1 46 ? 16.435 49.293 -11.271 1.00 27.48 44 LYS B O 1
ATOM 1601 N N . ILE B 1 47 ? 16.200 48.014 -13.111 1.00 24.64 45 ILE B N 1
ATOM 1602 C CA . ILE B 1 47 ? 17.408 47.245 -12.831 1.00 27.42 45 ILE B CA 1
ATOM 1603 C C . ILE B 1 47 ? 18.629 48.157 -12.810 1.00 32.72 45 ILE B C 1
ATOM 1604 O O . ILE B 1 47 ? 19.558 47.952 -12.019 1.00 32.85 45 ILE B O 1
ATOM 1609 N N . ALA B 1 48 ? 18.640 49.186 -13.656 1.00 30.43 46 ALA B N 1
ATOM 1610 C CA . ALA B 1 48 ? 19.745 50.131 -13.746 1.00 31.52 46 ALA B CA 1
ATOM 1611 C C . ALA B 1 48 ? 19.650 51.255 -12.718 1.00 27.89 46 ALA B C 1
ATOM 1612 O O . ALA B 1 48 ? 20.478 52.173 -12.744 1.00 27.13 46 ALA B O 1
ATOM 1614 N N . HIS B 1 49 ? 18.662 51.201 -11.823 1.00 29.10 47 HIS B N 1
ATOM 1615 C CA . HIS B 1 49 ? 18.481 52.166 -10.739 1.00 28.69 47 HIS B CA 1
ATOM 1616 C C . HIS B 1 49 ? 18.211 53.576 -11.252 1.00 26.71 47 HIS B C 1
ATOM 1617 O O . HIS B 1 49 ? 18.469 54.557 -10.546 1.00 27.10 47 HIS B O 1
ATOM 1624 N N . GLU B 1 50 ? 17.701 53.693 -12.477 1.00 25.56 48 GLU B N 1
ATOM 1625 C CA . GLU B 1 50 ? 17.259 54.971 -13.017 1.00 25.62 48 GLU B CA 1
ATOM 1626 C C . GLU B 1 50 ? 15.816 55.298 -12.655 1.00 24.06 48 GLU B C 1
ATOM 1627 O O . GLU B 1 50 ? 15.392 56.445 -12.840 1.00 24.92 48 GLU B O 1
ATOM 1633 N N . LEU B 1 51 ? 15.052 54.328 -12.153 1.00 25.57 49 LEU B N 1
ATOM 1634 C CA . LEU B 1 51 ? 13.706 54.607 -11.677 1.00 24.71 49 LEU B CA 1
ATOM 1635 C C . LEU B 1 51 ? 13.337 53.632 -10.569 1.00 24.04 49 LEU B C 1
ATOM 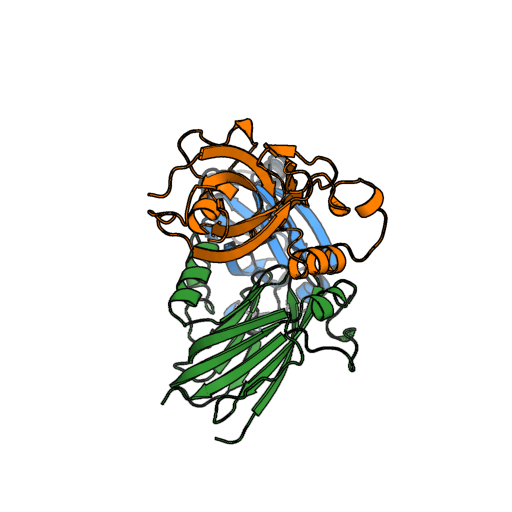1636 O O . LEU B 1 51 ? 13.890 52.532 -10.463 1.00 23.93 49 LEU B O 1
ATOM 1641 N N . VAL B 1 52 ? 12.392 54.067 -9.737 1.00 21.51 50 VAL B N 1
ATOM 1642 C CA . VAL B 1 52 ? 11.724 53.232 -8.749 1.00 19.22 50 VAL B CA 1
ATOM 1643 C C . VAL B 1 52 ? 10.230 53.277 -9.044 1.00 21.80 50 VAL B C 1
ATOM 1644 O O . VAL B 1 52 ? 9.724 54.236 -9.638 1.00 21.31 50 VAL B O 1
ATOM 1648 N N . LEU B 1 53 ? 9.518 52.225 -8.644 1.00 21.17 51 LEU B N 1
ATOM 1649 C CA . LEU B 1 53 ? 8.114 52.104 -9.011 1.00 21.82 51 LEU B CA 1
ATOM 1650 C C . LEU B 1 53 ? 7.284 51.659 -7.818 1.00 20.56 51 LEU B C 1
ATOM 1651 O O . LEU B 1 53 ? 7.789 51.079 -6.853 1.00 19.79 51 LEU B O 1
ATOM 1656 N N . LEU B 1 54 ? 5.987 51.937 -7.916 1.00 17.77 52 LEU B N 1
ATOM 1657 C CA . LEU B 1 54 ? 4.982 51.399 -7.014 1.00 19.47 52 LEU B CA 1
ATOM 1658 C C . LEU B 1 54 ? 3.900 50.743 -7.858 1.00 21.11 52 LEU B C 1
ATOM 1659 O O . LEU B 1 54 ? 3.408 51.345 -8.820 1.00 19.71 52 LEU B O 1
ATOM 1664 N N . GLN B 1 55 ? 3.546 49.510 -7.513 1.00 18.45 53 GLN B N 1
ATOM 1665 C CA . GLN B 1 55 ? 2.501 48.774 -8.210 1.00 23.95 53 GLN B CA 1
ATOM 1666 C C . GLN B 1 55 ? 1.182 48.944 -7.468 1.00 18.31 53 GLN B C 1
ATOM 1667 O O . GLN B 1 55 ? 1.130 48.798 -6.241 1.00 19.48 53 GLN B O 1
ATOM 1673 N N . VAL B 1 56 ? 0.126 49.261 -8.206 1.00 16.98 54 VAL B N 1
ATOM 1674 C CA . VAL B 1 56 ? -1.216 49.319 -7.645 1.00 21.50 54 VAL B CA 1
ATOM 1675 C C . VAL B 1 56 ? -2.044 48.206 -8.269 1.00 22.84 54 VAL B C 1
ATOM 1676 O O . VAL B 1 56 ? -1.843 47.821 -9.428 1.00 20.30 54 VAL B O 1
ATOM 1680 N N . VAL B 1 57 ? -2.966 47.670 -7.476 1.00 16.83 55 VAL B N 1
ATOM 1681 C CA . VAL B 1 57 ? -3.839 46.591 -7.922 1.00 14.86 55 VAL B CA 1
ATOM 1682 C C . VAL B 1 57 ? -5.295 47.015 -7.994 1.00 17.69 55 VAL B C 1
ATOM 1683 O O . VAL B 1 57 ? -6.118 46.252 -8.520 1.00 19.22 55 VAL B O 1
ATOM 1687 N N . LEU B 1 58 ? -5.640 48.199 -7.499 1.00 19.45 56 LEU B N 1
ATOM 1688 C CA . LEU B 1 58 ? -6.983 48.740 -7.609 1.00 20.81 56 LEU B CA 1
ATOM 1689 C C . LEU B 1 58 ? -6.921 50.101 -8.290 1.00 25.49 56 LEU B C 1
ATOM 1690 O O . LEU B 1 58 ? -5.949 50.848 -8.135 1.00 22.23 56 LEU B O 1
ATOM 1695 N N . GLU B 1 59 ? -7.964 50.414 -9.052 1.00 21.44 57 GLU B N 1
ATOM 1696 C CA . GLU B 1 59 ? -8.004 51.639 -9.845 1.00 22.23 57 GLU B CA 1
ATOM 1697 C C . GLU B 1 59 ? -8.475 52.794 -8.967 1.00 22.19 57 GLU B C 1
ATOM 1698 O O . GLU B 1 59 ? -9.627 52.811 -8.519 1.00 24.62 57 GLU B O 1
ATOM 1704 N N . GLY B 1 60 ? -7.606 53.771 -8.736 1.00 19.82 58 GLY B N 1
ATOM 1705 C CA . GLY B 1 60 ? -7.998 54.890 -7.911 1.00 20.83 58 GLY B CA 1
ATOM 1706 C C . GLY B 1 60 ? -7.040 56.056 -8.016 1.00 22.00 58 GLY B C 1
ATOM 1707 O O . GLY B 1 60 ? -6.133 56.074 -8.852 1.00 21.43 58 GLY B O 1
ATOM 1708 N N . TYR B 1 61 ? -7.275 57.046 -7.157 1.00 20.07 59 TYR B N 1
ATOM 1709 C CA . TYR B 1 61 ? -6.414 58.212 -7.011 1.00 20.41 59 TYR B CA 1
ATOM 1710 C C . TYR B 1 61 ? -5.636 58.055 -5.714 1.00 23.37 59 TYR B C 1
ATOM 1711 O O . TYR B 1 61 ? -6.235 57.943 -4.639 1.00 23.19 59 TYR B O 1
ATOM 1720 N N . PHE B 1 62 ? -4.312 58.049 -5.813 1.00 18.70 60 PHE B N 1
ATOM 1721 C CA . PHE B 1 62 ? -3.457 57.691 -4.693 1.00 18.20 60 PHE B CA 1
ATOM 1722 C C . PHE B 1 62 ? -2.470 58.807 -4.394 1.00 22.46 60 PHE B C 1
ATOM 1723 O O . PHE B 1 62 ? -1.939 59.447 -5.308 1.00 20.75 60 PHE B O 1
ATOM 1731 N N . LYS B 1 63 ? -2.234 59.029 -3.105 1.00 21.42 61 LYS B N 1
ATOM 1732 C CA . LYS B 1 63 ? -1.346 60.077 -2.625 1.00 19.33 61 LYS B CA 1
ATOM 1733 C C . LYS B 1 63 ? -0.006 59.452 -2.256 1.00 24.45 61 LYS B C 1
ATOM 1734 O O . LYS B 1 63 ? 0.046 58.511 -1.454 1.00 19.95 61 LYS B O 1
ATOM 1740 N N . VAL B 1 64 ? 1.071 59.964 -2.847 1.00 18.57 62 VAL B N 1
ATOM 1741 C CA . VAL B 1 64 ? 2.425 59.516 -2.548 1.00 20.99 62 VAL B CA 1
ATOM 1742 C C . VAL B 1 64 ? 3.208 60.700 -2.003 1.00 21.54 62 VAL B C 1
ATOM 1743 O O . VAL B 1 64 ? 3.257 61.764 -2.632 1.00 22.01 62 VAL B O 1
ATOM 1747 N N . ARG B 1 65 ? 3.811 60.515 -0.835 1.00 17.03 63 ARG B N 1
ATOM 1748 C CA . ARG B 1 65 ? 4.666 61.524 -0.229 1.00 18.71 63 ARG B CA 1
ATOM 1749 C C . ARG B 1 65 ? 6.115 61.212 -0.574 1.00 23.29 63 ARG B C 1
ATOM 1750 O O . ARG B 1 65 ? 6.584 60.091 -0.349 1.00 21.35 63 ARG B O 1
ATOM 1758 N N . CYS B 1 66 ? 6.815 62.194 -1.132 1.00 21.85 64 CYS B N 1
ATOM 1759 C CA . CYS B 1 66 ? 8.214 62.048 -1.509 1.00 19.13 64 CYS B CA 1
ATOM 1760 C C . CYS B 1 66 ? 9.069 62.903 -0.583 1.00 20.77 64 CYS B C 1
ATOM 1761 O O . CYS B 1 66 ? 8.814 64.102 -0.426 1.00 19.10 64 CYS B O 1
ATOM 1764 N N . ILE B 1 67 ? 10.075 62.285 0.035 1.00 18.66 65 ILE B N 1
ATOM 1765 C CA . ILE B 1 67 ? 10.839 62.907 1.110 1.00 22.07 65 ILE B CA 1
ATOM 1766 C C . ILE B 1 67 ? 12.326 62.738 0.834 1.00 22.44 65 ILE B C 1
ATOM 1767 O O . ILE B 1 67 ? 12.782 61.634 0.517 1.00 22.99 65 ILE B O 1
ATOM 1772 N N . LEU B 1 68 ? 13.079 63.827 0.971 1.00 18.65 66 LEU B N 1
ATOM 1773 C CA . LEU B 1 68 ? 14.533 63.775 1.039 1.00 19.20 66 LEU B CA 1
ATOM 1774 C C . LEU B 1 68 ? 14.937 63.850 2.505 1.00 20.59 66 LEU B C 1
ATOM 1775 O O . LEU B 1 68 ? 14.644 64.842 3.182 1.00 20.45 66 LEU B O 1
ATOM 1780 N N . ARG B 1 69 ? 15.599 62.808 2.993 1.00 19.08 67 ARG B N 1
ATOM 1781 C CA . ARG B 1 69 ? 16.012 62.751 4.383 1.00 20.34 67 ARG B CA 1
ATOM 1782 C C . ARG B 1 69 ? 17.529 62.782 4.499 1.00 20.36 67 ARG B C 1
ATOM 1783 O O . ARG B 1 69 ? 18.261 62.474 3.553 1.00 23.31 67 ARG B O 1
ATOM 1791 N N . SER B 1 70 ? 17.987 63.180 5.687 1.00 22.90 68 SER B N 1
ATOM 1792 C CA . SER B 1 70 ? 19.402 63.116 6.009 1.00 23.77 68 SER B CA 1
ATOM 1793 C C . SER B 1 70 ? 19.876 61.686 6.194 1.00 28.38 68 SER B C 1
ATOM 1794 O O . SER B 1 70 ? 21.046 61.396 5.927 1.00 24.89 68 SER B O 1
ATOM 1797 N N . SER B 1 71 ? 18.998 60.796 6.648 1.00 20.91 69 SER B N 1
ATOM 1798 C CA . SER B 1 71 ? 19.362 59.419 6.934 1.00 22.87 69 SER B CA 1
ATOM 1799 C C . SER B 1 71 ? 18.151 58.536 6.658 1.00 24.86 69 SER B C 1
ATOM 1800 O O . SER B 1 71 ? 17.098 59.011 6.220 1.00 22.90 69 SER B O 1
ATOM 1803 N N . ALA B 1 72 ? 18.310 57.240 6.906 1.00 19.42 70 ALA B N 1
ATOM 1804 C CA . ALA B 1 72 ? 17.176 56.335 6.817 1.00 18.63 70 ALA B CA 1
ATOM 1805 C C . ALA B 1 72 ? 16.100 56.780 7.805 1.00 22.09 70 ALA B C 1
ATOM 1806 O O . ALA B 1 72 ? 16.425 57.295 8.883 1.00 23.02 70 ALA B O 1
ATOM 1808 N N . PRO B 1 73 ? 14.821 56.614 7.469 1.00 25.43 71 PRO B N 1
ATOM 1809 C CA . PRO B 1 73 ? 13.758 57.100 8.356 1.00 23.46 71 PRO B CA 1
ATOM 1810 C C . PRO B 1 73 ? 13.865 56.484 9.743 1.00 21.37 71 PRO B C 1
ATOM 1811 O O . PRO B 1 73 ? 14.132 55.290 9.897 1.00 20.11 71 PRO B O 1
ATOM 1815 N N . ALA B 1 74 ? 13.683 57.324 10.762 1.00 21.33 72 ALA B N 1
ATOM 1816 C CA . ALA B 1 74 ? 13.638 56.832 12.131 1.00 23.69 72 ALA B CA 1
ATOM 1817 C C . ALA B 1 74 ? 12.291 56.218 12.475 1.00 26.63 72 ALA B C 1
ATOM 1818 O O . ALA B 1 74 ? 12.215 55.394 13.394 1.00 25.72 72 ALA B O 1
ATOM 1820 N N . PHE B 1 75 ? 11.236 56.595 11.757 1.00 20.64 73 PHE B N 1
ATOM 1821 C CA . PHE B 1 75 ? 9.898 56.068 11.981 1.00 23.94 73 PHE B CA 1
ATOM 1822 C C . PHE B 1 75 ? 9.337 55.586 10.653 1.00 28.95 73 PHE B C 1
ATOM 1823 O O . PHE B 1 75 ? 9.192 56.374 9.712 1.00 33.50 73 PHE B O 1
ATOM 1831 N N . GLU B 1 76 ? 9.035 54.296 10.581 1.00 34.02 74 GLU B N 1
ATOM 1832 C CA . GLU B 1 76 ? 8.472 53.671 9.397 1.00 33.34 74 GLU B CA 1
ATOM 1833 C C . GLU B 1 76 ? 7.027 54.114 9.185 1.00 27.42 74 GLU B C 1
ATOM 1834 O O . GLU B 1 76 ? 6.376 54.658 10.080 1.00 29.20 74 GLU B O 1
ATOM 1840 N N . MET B 1 77 ? 6.530 53.880 7.973 1.00 27.17 75 MET B N 1
ATOM 1841 C CA . MET B 1 77 ? 5.119 54.092 7.692 1.00 30.49 75 MET B CA 1
ATOM 1842 C C . MET B 1 77 ? 4.294 53.076 8.473 1.00 32.63 75 MET B C 1
ATOM 1843 O O . MET B 1 77 ? 4.572 51.874 8.432 1.00 31.62 75 MET B O 1
ATOM 1848 N N . VAL B 1 78 ? 3.297 53.564 9.208 1.00 38.19 76 VAL B N 1
ATOM 1849 C CA . VAL B 1 78 ? 2.501 52.693 10.063 1.00 45.57 76 VAL B CA 1
ATOM 1850 C C . VAL B 1 78 ? 1.716 51.711 9.205 1.00 50.32 76 VAL B C 1
ATOM 1851 O O . VAL B 1 78 ? 1.000 52.108 8.276 1.00 59.82 76 VAL B O 1
ATOM 1855 N N . ASN B 1 79 ? 1.856 50.422 9.514 1.00 53.97 77 ASN B N 1
ATOM 1856 C CA . ASN B 1 79 ? 1.161 49.348 8.807 1.00 61.89 77 ASN B CA 1
ATOM 1857 C C . ASN B 1 79 ? 1.449 49.396 7.309 1.00 53.87 77 ASN B C 1
ATOM 1858 O O . ASN B 1 79 ? 0.545 49.404 6.469 1.00 48.32 77 ASN B O 1
ATOM 1863 N N . ALA B 1 80 ? 2.734 49.435 6.977 1.00 43.46 78 ALA B N 1
ATOM 1864 C CA . ALA B 1 80 ? 3.157 49.322 5.591 1.00 36.32 78 ALA B CA 1
ATOM 1865 C C . ALA B 1 80 ? 3.151 47.855 5.184 1.00 39.24 78 ALA B C 1
ATOM 1866 O O . ALA B 1 80 ? 3.719 47.007 5.878 1.00 47.99 78 ALA B O 1
ATOM 1868 N N . ASP B 1 81 ? 2.487 47.554 4.070 1.00 32.23 79 ASP B N 1
ATOM 1869 C CA . ASP B 1 81 ? 2.489 46.198 3.536 1.00 32.84 79 ASP B CA 1
ATOM 1870 C C . ASP B 1 81 ? 3.662 45.956 2.600 1.00 39.45 79 ASP B C 1
ATOM 1871 O O . ASP B 1 81 ? 4.109 44.811 2.456 1.00 35.53 79 ASP B O 1
ATOM 1876 N N . VAL B 1 82 ? 4.167 47.008 1.962 1.00 25.65 80 VAL B N 1
ATOM 1877 C CA . VAL B 1 82 ? 5.354 46.942 1.122 1.00 30.82 80 VAL B CA 1
ATOM 1878 C C . VAL B 1 82 ? 6.412 47.844 1.740 1.00 34.56 80 VAL B C 1
ATOM 1879 O O . VAL B 1 82 ? 6.130 49.001 2.075 1.00 26.50 80 VAL B O 1
ATOM 1883 N N . SER B 1 83 ? 7.617 47.304 1.918 1.00 26.68 81 SER B N 1
ATOM 1884 C CA . SER B 1 83 ? 8.740 48.084 2.431 1.00 31.59 81 SER B CA 1
ATOM 1885 C C . SER B 1 83 ? 10.009 47.499 1.829 1.00 33.68 81 SER B C 1
ATOM 1886 O O . SER B 1 83 ? 10.424 46.398 2.205 1.00 33.17 81 SER B O 1
ATOM 1889 N N . GLU B 1 84 ? 10.619 48.223 0.894 1.00 21.35 82 GLU B N 1
ATOM 1890 C CA . GLU B 1 84 ? 11.785 47.711 0.193 1.00 23.50 82 GLU B CA 1
ATOM 1891 C C . GLU B 1 84 ? 12.834 48.800 0.049 1.00 23.24 82 GLU B C 1
ATOM 1892 O O . GLU B 1 84 ? 12.520 49.940 -0.307 1.00 22.46 82 GLU B O 1
ATOM 1898 N N . LEU B 1 85 ? 14.081 48.433 0.321 1.00 24.25 83 LEU B N 1
ATOM 1899 C CA . LEU B 1 85 ? 15.218 49.321 0.134 1.00 25.63 83 LEU B CA 1
ATOM 1900 C C . LEU B 1 85 ? 15.752 49.156 -1.283 1.00 26.69 83 LEU B C 1
ATOM 1901 O O . LEU B 1 85 ? 16.188 48.065 -1.665 1.00 24.12 83 LEU B O 1
ATOM 1906 N N . VAL B 1 86 ? 15.706 50.235 -2.062 1.00 21.39 84 VAL B N 1
ATOM 1907 C CA . VAL B 1 86 ? 16.285 50.257 -3.401 1.00 24.46 84 VAL B CA 1
ATOM 1908 C C . VAL B 1 86 ? 17.168 51.491 -3.524 1.00 26.90 84 VAL B C 1
ATOM 1909 O O . VAL B 1 86 ? 17.673 52.005 -2.520 1.00 23.21 84 VAL B O 1
ATOM 1913 N N . SER B 1 87 ? 17.363 51.974 -4.749 1.00 23.47 85 SER B N 1
ATOM 1914 C CA . SER B 1 87 ? 18.181 53.156 -4.972 1.00 23.73 85 SER B CA 1
ATOM 1915 C C . SER B 1 87 ? 17.714 53.856 -6.240 1.00 29.13 85 SER B C 1
ATOM 1916 O O . SER B 1 87 ? 16.906 53.325 -7.008 1.00 27.22 85 SER B O 1
ATOM 1919 N N . ILE B 1 88 ? 18.229 55.064 -6.451 1.00 24.23 86 ILE B N 1
ATOM 1920 C CA . ILE B 1 88 ? 17.904 55.833 -7.646 1.00 25.26 86 ILE B CA 1
ATOM 1921 C C . ILE B 1 88 ? 19.055 56.784 -7.945 1.00 29.31 86 ILE B C 1
ATOM 1922 O O . ILE B 1 88 ? 19.675 57.345 -7.035 1.00 28.78 86 ILE B O 1
ATOM 1927 N N . VAL B 1 89 ? 19.350 56.940 -9.232 1.00 27.14 87 VAL B N 1
ATOM 1928 C CA . VAL B 1 89 ? 20.346 57.887 -9.717 1.00 29.12 87 VAL B CA 1
ATOM 1929 C C . VAL B 1 89 ? 19.610 59.055 -10.353 1.00 31.08 87 VAL B C 1
ATOM 1930 O O . VAL B 1 89 ? 18.757 58.858 -11.228 1.00 30.96 87 VAL B O 1
ATOM 1934 N N . LEU B 1 90 ? 19.931 60.271 -9.911 1.00 31.22 88 LEU B N 1
ATOM 1935 C CA . LEU B 1 90 ? 19.292 61.495 -10.392 1.00 31.28 88 LEU B CA 1
ATOM 1936 C C . LEU B 1 90 ? 20.381 62.417 -10.925 1.00 34.07 88 LEU B C 1
ATOM 1937 O O . LEU B 1 90 ? 20.909 63.263 -10.186 1.00 35.51 88 LEU B O 1
ATOM 1942 N N . PRO B 1 91 ? 20.748 62.288 -12.203 1.00 30.31 89 PRO B N 1
ATOM 1943 C CA . PRO B 1 91 ? 21.865 63.090 -12.732 1.00 41.71 89 PRO B CA 1
ATOM 1944 C C . PRO B 1 91 ? 21.608 64.587 -12.713 1.00 33.66 89 PRO B C 1
ATOM 1945 O O . PRO B 1 91 ? 22.566 65.367 -12.638 1.00 33.86 89 PRO B O 1
ATOM 1949 N N . SER B 1 92 ? 20.348 65.016 -12.788 1.00 33.93 90 SER B N 1
ATOM 1950 C CA . SER B 1 92 ? 20.010 66.429 -12.717 1.00 36.60 90 SER B CA 1
ATOM 1951 C C . SER B 1 92 ? 19.358 66.824 -11.400 1.00 35.25 90 SER B C 1
ATOM 1952 O O . SER B 1 92 ? 19.166 68.022 -11.159 1.00 39.25 90 SER B O 1
ATOM 1955 N N . GLY B 1 93 ? 19.012 65.859 -10.550 1.00 33.32 91 GLY B N 1
ATOM 1956 C CA . GLY B 1 93 ? 18.385 66.142 -9.278 1.00 33.93 91 GLY B CA 1
ATOM 1957 C C . GLY B 1 93 ? 16.904 66.442 -9.339 1.00 34.73 91 GLY B C 1
ATOM 1958 O O . GLY B 1 93 ? 16.283 66.614 -8.281 1.00 36.76 91 GLY B O 1
ATOM 1959 N N . ARG B 1 94 ? 16.318 66.510 -10.533 1.00 32.23 92 ARG B N 1
ATOM 1960 C CA . ARG B 1 94 ? 14.901 66.830 -10.698 1.00 28.55 92 ARG B CA 1
ATOM 1961 C C . ARG B 1 94 ? 14.111 65.527 -10.698 1.00 27.40 92 ARG B C 1
ATOM 1962 O O . ARG B 1 94 ? 14.104 64.791 -11.688 1.00 25.67 92 ARG B O 1
ATOM 1970 N N . LEU B 1 95 ? 13.447 65.241 -9.581 1.00 25.11 93 LEU B N 1
ATOM 1971 C CA . LEU B 1 95 ? 12.659 64.022 -9.447 1.00 25.08 93 LEU B CA 1
ATOM 1972 C C . LEU B 1 95 ? 11.290 64.231 -10.084 1.00 30.47 93 LEU B C 1
ATOM 1973 O O . LEU B 1 95 ? 10.588 65.195 -9.760 1.00 26.29 93 LEU B O 1
ATOM 1978 N N . VAL B 1 96 ? 10.911 63.330 -10.988 1.00 22.95 94 VAL B N 1
ATOM 1979 C CA . VAL B 1 96 ? 9.651 63.412 -11.715 1.00 24.24 94 VAL B CA 1
ATOM 1980 C C . VAL B 1 96 ? 8.824 62.174 -11.394 1.00 29.07 94 VAL B C 1
ATOM 1981 O O . VAL B 1 96 ? 9.369 61.074 -11.248 1.00 25.36 94 VAL B O 1
ATOM 1985 N N . ALA B 1 97 ? 7.512 62.358 -11.265 1.00 24.24 95 ALA B N 1
ATOM 1986 C CA . ALA B 1 97 ? 6.588 61.261 -11.027 1.00 29.15 95 ALA B CA 1
ATOM 1987 C C . ALA B 1 97 ? 5.701 61.052 -12.249 1.00 28.74 95 ALA B C 1
ATOM 1988 O O . ALA B 1 97 ? 5.442 61.982 -13.020 1.00 25.69 95 ALA B O 1
ATOM 1990 N N . CYS B 1 98 ? 5.234 59.816 -12.412 1.00 25.90 96 CYS B N 1
ATOM 1991 C CA . CYS B 1 98 ? 4.556 59.397 -13.631 1.00 25.99 96 CYS B CA 1
ATOM 1992 C C . CYS B 1 98 ? 3.601 58.255 -13.325 1.00 24.49 96 CYS B C 1
ATOM 1993 O O . CYS B 1 98 ? 3.980 57.292 -12.654 1.00 26.32 96 CYS B O 1
ATOM 1996 N N . THR B 1 99 ? 2.371 58.365 -13.819 1.00 22.73 97 THR B N 1
ATOM 1997 C CA . THR B 1 99 ? 1.424 57.260 -13.805 1.00 19.66 97 THR B CA 1
ATOM 1998 C C . THR B 1 99 ? 1.326 56.684 -15.214 1.00 22.41 97 THR B C 1
ATOM 1999 O O . THR B 1 99 ? 1.147 57.427 -16.186 1.00 21.50 97 THR B O 1
ATOM 2003 N N . THR B 1 100 ? 1.464 55.363 -15.326 1.00 18.55 98 THR B N 1
ATOM 2004 C CA . THR B 1 100 ? 1.426 54.735 -16.642 1.00 19.51 98 THR B CA 1
ATOM 2005 C C . THR B 1 100 ? 0.038 54.761 -17.272 1.00 17.38 98 THR B C 1
ATOM 2006 O O . THR B 1 100 ? -0.111 54.312 -18.414 1.00 22.01 98 THR B O 1
ATOM 2010 N N . ASP B 1 101 ? -0.976 55.272 -16.567 1.00 17.88 99 ASP B N 1
ATOM 2011 C CA . ASP B 1 101 ? -2.261 55.522 -17.209 1.00 20.41 99 ASP B CA 1
ATOM 2012 C C . ASP B 1 101 ? -2.185 56.714 -18.157 1.00 28.92 99 ASP B C 1
ATOM 2013 O O . ASP B 1 101 ? -2.869 56.728 -19.186 1.00 26.52 99 ASP B O 1
ATOM 2018 N N . GLU B 1 102 ? -1.366 57.716 -17.826 1.00 23.51 100 GLU B N 1
ATOM 2019 C CA . GLU B 1 102 ? -1.148 58.893 -18.672 1.00 21.60 100 GLU B CA 1
ATOM 2020 C C . GLU B 1 102 ? 0.333 59.245 -18.619 1.00 23.49 100 GLU B C 1
ATOM 2021 O O . GLU B 1 102 ? 0.737 60.230 -17.989 1.00 25.55 100 GLU B O 1
ATOM 2027 N N . PRO B 1 103 ? 1.180 58.451 -19.282 1.00 32.22 101 PRO B N 1
ATOM 2028 C CA . PRO B 1 103 ? 2.628 58.561 -19.054 1.00 33.99 101 PRO B CA 1
ATOM 2029 C C . PRO B 1 103 ? 3.298 59.752 -19.725 1.00 38.19 101 PRO B C 1
ATOM 2030 O O . PRO B 1 103 ? 4.485 59.990 -19.462 1.00 37.82 101 PRO B O 1
ATOM 2034 N N . THR B 1 104 ? 2.601 60.496 -20.580 1.00 34.39 102 THR B N 1
ATOM 2035 C CA . THR B 1 104 ? 3.155 61.715 -21.155 1.00 38.55 102 THR B CA 1
ATOM 2036 C C . THR B 1 104 ? 2.805 62.955 -20.345 1.00 48.01 102 THR B C 1
ATOM 2037 O O . THR B 1 104 ? 3.244 64.055 -20.698 1.00 51.70 102 THR B O 1
ATOM 2041 N N . LEU B 1 105 ? 2.028 62.804 -19.273 1.00 40.97 103 LEU B N 1
ATOM 2042 C CA . LEU B 1 105 ? 1.620 63.935 -18.450 1.00 39.68 103 LEU B CA 1
ATOM 2043 C C . LEU B 1 105 ? 2.287 63.857 -17.084 1.00 42.82 103 LEU B C 1
ATOM 2044 O O . LEU B 1 105 ? 1.607 63.859 -16.052 1.00 46.37 103 LEU B O 1
ATOM 2049 N N . ASN B 1 106 ? 3.614 63.787 -17.072 1.00 41.72 104 ASN B N 1
ATOM 2050 C CA . ASN B 1 106 ? 4.370 63.606 -15.843 1.00 40.28 104 ASN B CA 1
ATOM 2051 C C . ASN B 1 106 ? 4.472 64.917 -15.070 1.00 28.72 104 ASN B C 1
ATOM 2052 O O . ASN B 1 106 ? 4.216 66.003 -15.597 1.00 31.62 104 ASN B O 1
ATOM 2057 N N . ARG B 1 107 ? 4.860 64.803 -13.798 1.00 26.23 105 ARG B N 1
ATOM 2058 C CA . ARG B 1 107 ? 4.859 65.933 -12.878 1.00 38.56 105 ARG B CA 1
ATOM 2059 C C . ARG B 1 107 ? 6.163 65.983 -12.095 1.00 32.26 105 ARG B C 1
ATOM 2060 O O . ARG B 1 107 ? 6.621 64.961 -11.575 1.00 29.36 105 ARG B O 1
ATOM 2068 N N . HIS B 1 108 ? 6.745 67.175 -12.003 1.00 31.91 106 HIS B N 1
ATOM 2069 C CA . HIS B 1 108 ? 7.876 67.400 -11.116 1.00 40.08 106 HIS B CA 1
ATOM 2070 C C . HIS B 1 108 ? 7.413 67.365 -9.665 1.00 42.30 106 HIS B C 1
ATOM 2071 O O . HIS B 1 108 ? 6.394 67.963 -9.308 1.00 45.82 106 HIS B O 1
ATOM 2078 N N . VAL B 1 109 ? 8.165 66.653 -8.822 1.00 30.39 107 VAL B N 1
ATOM 2079 C CA . VAL B 1 109 ? 7.833 66.490 -7.413 1.00 30.96 107 VAL B CA 1
ATOM 2080 C C . VAL B 1 109 ? 8.889 67.115 -6.507 1.00 29.30 107 VAL B C 1
ATOM 2081 O O . VAL B 1 109 ? 8.562 67.842 -5.566 1.00 35.34 107 VAL B O 1
ATOM 2085 N N . LEU B 1 110 ? 10.166 66.862 -6.788 1.00 30.15 108 LEU B N 1
ATOM 2086 C CA . LEU B 1 110 ? 11.224 67.379 -5.936 1.00 32.42 108 LEU B CA 1
ATOM 2087 C C . LEU B 1 110 ? 12.451 67.703 -6.774 1.00 35.88 108 LEU B C 1
ATOM 2088 O O . LEU B 1 110 ? 12.721 67.055 -7.790 1.00 31.00 108 LEU B O 1
ATOM 2093 N N . THR B 1 111 ? 13.181 68.726 -6.339 1.00 32.12 109 THR B N 1
ATOM 2094 C CA . THR B 1 111 ? 14.523 69.011 -6.830 1.00 32.25 109 THR B CA 1
ATOM 2095 C C . THR B 1 111 ? 15.494 68.808 -5.677 1.00 33.60 109 THR B C 1
ATOM 2096 O O . THR B 1 111 ? 15.411 69.504 -4.660 1.00 38.07 109 THR B O 1
ATOM 2100 N N . VAL B 1 112 ? 16.404 67.854 -5.838 1.00 31.77 110 VAL B N 1
ATOM 2101 C CA . VAL B 1 112 ? 17.388 67.516 -4.814 1.00 27.44 110 VAL B CA 1
ATOM 2102 C C . VAL B 1 112 ? 18.771 67.684 -5.435 1.00 31.83 110 VAL B C 1
ATOM 2103 O O . VAL B 1 112 ? 18.866 67.879 -6.656 1.00 32.56 110 VAL B O 1
ATOM 2107 N N . PRO B 1 113 ? 19.856 67.659 -4.661 1.00 35.55 111 PRO B N 1
ATOM 2108 C CA . PRO B 1 113 ? 21.194 67.672 -5.268 1.00 37.33 111 PRO B CA 1
ATOM 2109 C C . PRO B 1 113 ? 21.378 66.478 -6.186 1.00 40.23 111 PRO B C 1
ATOM 2110 O O . PRO B 1 113 ? 20.912 65.369 -5.881 1.00 37.54 111 PRO B O 1
ATOM 2114 N N . PRO B 1 114 ? 22.044 66.666 -7.324 1.00 37.38 112 PRO B N 1
ATOM 2115 C CA . PRO B 1 114 ? 22.252 65.544 -8.244 1.00 44.29 112 PRO B CA 1
ATOM 2116 C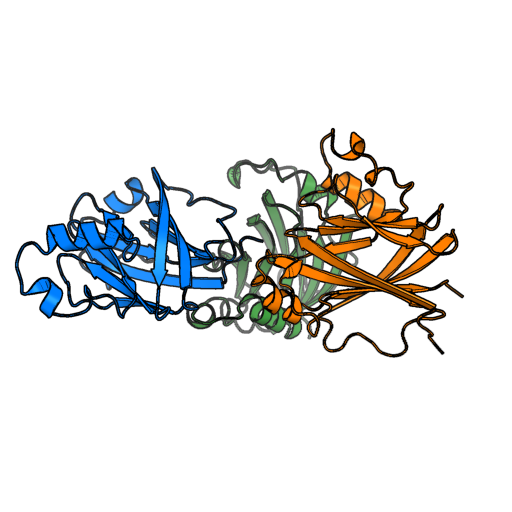 C . PRO B 1 114 ? 23.118 64.467 -7.612 1.00 41.70 112 PRO B C 1
ATOM 2117 O O . PRO B 1 114 ? 23.992 64.744 -6.789 1.00 40.52 112 PRO B O 1
ATOM 2121 N N . GLY B 1 115 ? 22.862 63.229 -8.001 1.00 33.45 113 GLY B N 1
ATOM 2122 C CA . GLY B 1 115 ? 23.659 62.111 -7.557 1.00 34.65 113 GLY B CA 1
ATOM 2123 C C . GLY B 1 115 ? 22.792 60.908 -7.271 1.00 41.28 113 GLY B C 1
ATOM 2124 O O . GLY B 1 115 ? 21.624 60.845 -7.653 1.00 32.85 113 GLY B O 1
ATOM 2125 N N . ARG B 1 116 ? 23.390 59.943 -6.581 1.00 34.82 114 ARG B N 1
ATOM 2126 C CA . ARG B 1 116 ? 22.756 58.673 -6.266 1.00 37.15 114 ARG B CA 1
ATOM 2127 C C . ARG B 1 116 ? 22.230 58.693 -4.837 1.00 34.65 114 ARG B C 1
ATOM 2128 O O . ARG B 1 116 ? 22.865 59.251 -3.935 1.00 31.38 114 ARG B O 1
ATOM 2136 N N . TYR B 1 117 ? 21.067 58.078 -4.636 1.00 28.12 115 TYR B N 1
ATOM 2137 C CA . TYR B 1 117 ? 20.409 58.049 -3.340 1.00 23.80 115 TYR B CA 1
ATOM 2138 C C . TYR B 1 117 ? 19.934 56.642 -3.028 1.00 32.28 115 TYR B C 1
ATOM 2139 O O . TYR B 1 117 ? 19.510 55.906 -3.924 1.00 27.64 115 TYR B O 1
ATOM 2148 N N . ARG B 1 118 ? 20.005 56.278 -1.753 1.00 25.34 116 ARG B N 1
ATOM 2149 C CA . ARG B 1 118 ? 19.244 55.139 -1.269 1.00 25.44 116 ARG B CA 1
ATOM 2150 C C . ARG B 1 118 ? 17.771 55.510 -1.201 1.00 27.54 116 ARG B C 1
ATOM 2151 O O . ARG B 1 118 ? 17.413 56.664 -0.953 1.00 20.63 116 ARG B O 1
ATOM 2159 N N . VAL B 1 119 ? 16.910 54.526 -1.440 1.00 21.93 117 VAL B N 1
ATOM 2160 C CA . VAL B 1 119 ? 15.474 54.756 -1.521 1.00 19.43 117 VAL B CA 1
ATOM 2161 C C . VAL B 1 119 ? 14.757 53.691 -0.708 1.00 27.59 117 VAL B C 1
ATOM 2162 O O . VAL B 1 119 ? 15.068 52.500 -0.823 1.00 23.54 117 VAL B O 1
ATOM 2166 N N . LEU B 1 120 ? 13.805 54.121 0.114 1.00 19.66 118 LEU B N 1
ATOM 2167 C CA . LEU B 1 120 ? 12.859 53.225 0.760 1.00 25.53 118 LEU B CA 1
ATOM 2168 C C . LEU B 1 120 ? 11.506 53.404 0.087 1.00 23.74 118 LEU B C 1
ATOM 2169 O O . LEU B 1 120 ? 10.973 54.519 0.046 1.00 22.48 118 LEU B O 1
ATOM 2174 N N . ARG B 1 121 ? 10.971 52.316 -0.460 1.00 22.99 119 ARG B N 1
ATOM 2175 C CA . ARG B 1 121 ? 9.605 52.273 -0.962 1.00 21.64 119 ARG B CA 1
ATOM 2176 C C . ARG B 1 121 ? 8.704 51.741 0.141 1.00 24.29 119 ARG B C 1
ATOM 2177 O O . ARG B 1 121 ? 8.985 50.684 0.715 1.00 22.46 119 ARG B O 1
ATOM 2185 N N . GLU B 1 122 ? 7.621 52.459 0.426 1.00 20.17 120 GLU B N 1
ATOM 2186 C CA . GLU B 1 122 ? 6.608 51.988 1.359 1.00 18.44 120 GLU B CA 1
ATOM 2187 C C . GLU B 1 122 ? 5.225 52.179 0.758 1.00 25.07 120 GLU B C 1
ATOM 2188 O O . GLU B 1 122 ? 4.942 53.208 0.136 1.00 20.38 120 GLU B O 1
ATOM 2194 N N . TRP B 1 123 ? 4.365 51.181 0.951 1.00 21.34 121 TRP B N 1
ATOM 2195 C CA . TRP B 1 123 ? 3.021 51.195 0.394 1.00 17.25 121 TRP B CA 1
ATOM 2196 C C . TRP B 1 123 ? 2.095 50.435 1.333 1.00 23.84 121 TRP B C 1
ATOM 2197 O O . TRP B 1 123 ? 2.500 49.442 1.948 1.00 22.70 121 TRP B O 1
ATOM 2208 N N . SER B 1 124 ? 0.856 50.905 1.440 1.00 19.63 122 SER B N 1
ATOM 2209 C CA . SER B 1 124 ? -0.159 50.269 2.269 1.00 19.78 122 SER B CA 1
ATOM 2210 C C . SER B 1 124 ? -1.305 49.808 1.379 1.00 25.90 122 SER B C 1
ATOM 2211 O O . SER B 1 124 ? -1.982 50.632 0.752 1.00 20.87 122 SER B O 1
ATOM 2214 N N . VAL B 1 125 ? -1.515 48.492 1.319 1.00 22.96 123 VAL B N 1
ATOM 2215 C CA . VAL B 1 125 ? -2.665 47.956 0.599 1.00 22.82 123 VAL B CA 1
ATOM 2216 C C . VAL B 1 125 ? -3.960 48.373 1.284 1.00 21.88 123 VAL B C 1
ATOM 2217 O O . VAL B 1 125 ? -4.996 48.542 0.628 1.00 23.65 123 VAL B O 1
ATOM 2221 N N . HIS B 1 126 ? -3.923 48.568 2.604 1.00 21.73 124 HIS B N 1
ATOM 2222 C CA . HIS B 1 126 ? -5.105 49.040 3.320 1.00 33.92 124 HIS B CA 1
ATOM 2223 C C . HIS B 1 126 ? -5.507 50.435 2.857 1.00 30.61 124 HIS B C 1
ATOM 2224 O O . HIS B 1 126 ? -6.682 50.693 2.571 1.00 27.59 124 HIS B O 1
ATOM 2231 N N . GLU B 1 127 ? -4.540 51.353 2.781 1.00 23.59 125 GLU B N 1
ATOM 2232 C CA . GLU B 1 127 ? -4.822 52.694 2.277 1.00 24.16 125 GLU B CA 1
ATOM 2233 C C . GLU B 1 127 ? -5.289 52.643 0.829 1.00 26.75 125 GLU B C 1
ATOM 2234 O O . GLU B 1 127 ? -6.253 53.318 0.451 1.00 23.81 125 GLU B O 1
ATOM 2240 N N . GLU B 1 128 ? -4.602 51.853 -0.001 1.00 25.07 126 GLU B N 1
ATOM 2241 C CA . GLU B 1 128 ? -5.015 51.673 -1.390 1.00 22.01 126 GLU B CA 1
ATOM 2242 C C . GLU B 1 128 ? -6.466 51.218 -1.475 1.00 25.92 126 GLU B C 1
ATOM 2243 O O . GLU B 1 128 ? -7.233 51.699 -2.317 1.00 25.27 126 GLU B O 1
ATOM 2249 N N . SER B 1 129 ? -6.865 50.297 -0.593 1.00 21.72 127 SER B N 1
ATOM 2250 C CA . SER B 1 129 ? -8.249 49.835 -0.587 1.00 23.70 127 SER B CA 1
ATOM 2251 C C . SER B 1 129 ? -9.214 50.974 -0.287 1.00 26.07 127 SER B C 1
ATOM 2252 O O . SER B 1 129 ? -10.315 51.016 -0.848 1.00 27.54 127 SER B O 1
ATOM 2255 N N . LYS B 1 130 ? -8.818 51.910 0.577 1.00 27.18 128 LYS B N 1
ATOM 2256 C CA . LYS B 1 130 ? -9.706 53.014 0.932 1.00 34.99 128 LYS B CA 1
ATOM 2257 C C . LYS B 1 130 ? -9.901 53.976 -0.231 1.00 28.99 128 LYS B C 1
ATOM 2258 O O . LYS B 1 130 ? -11.009 54.477 -0.453 1.00 34.99 128 LYS B O 1
ATOM 2264 N N . HIS B 1 131 ? -8.839 54.252 -0.976 1.00 29.30 129 HIS B N 1
ATOM 2265 C CA . HIS B 1 131 ? -8.839 55.323 -1.959 1.00 31.88 129 HIS B CA 1
ATOM 2266 C C . HIS B 1 131 ? -9.095 54.828 -3.375 1.00 35.89 129 HIS B C 1
ATOM 2267 O O . HIS B 1 131 ? -9.051 55.624 -4.319 1.00 36.58 129 HIS B O 1
ATOM 2274 N N . TYR B 1 132 ? -9.365 53.531 -3.534 1.00 31.26 130 TYR B N 1
ATOM 2275 C CA . TYR B 1 132 ? -10.055 53.043 -4.720 1.00 30.14 130 TYR B CA 1
ATOM 2276 C C . TYR B 1 132 ? -11.360 53.798 -4.953 1.00 29.45 130 TYR B C 1
ATOM 2277 O O . TYR B 1 132 ? -11.790 53.967 -6.100 1.00 41.95 130 TYR B O 1
ATOM 2286 N N . ASP B 1 133 ? -11.991 54.274 -3.879 1.00 31.95 131 ASP B N 1
ATOM 2287 C CA . ASP B 1 133 ? -13.294 54.928 -3.925 1.00 50.45 131 ASP B CA 1
ATOM 2288 C C . ASP B 1 133 ? -13.220 56.418 -4.243 1.00 54.05 131 ASP B C 1
ATOM 2289 O O . ASP B 1 133 ? -14.252 57.094 -4.171 1.00 53.59 131 ASP B O 1
ATOM 2294 N N . VAL B 1 134 ? -12.051 56.951 -4.586 1.00 44.62 132 VAL B N 1
ATOM 2295 C CA . VAL B 1 134 ? -11.885 58.389 -4.772 1.00 43.00 132 VAL B CA 1
ATOM 2296 C C . VAL B 1 134 ? -12.197 58.755 -6.218 1.00 42.78 132 VAL B C 1
ATOM 2297 O O . VAL B 1 134 ? -11.690 58.125 -7.155 1.00 43.24 132 VAL B O 1
ATOM 2301 N N . GLU B 1 135 ? -13.029 59.788 -6.396 1.00 34.18 133 GLU B N 1
ATOM 2302 C CA . GLU B 1 135 ? -13.555 60.176 -7.699 1.00 43.96 133 GLU B CA 1
ATOM 2303 C C . GLU B 1 135 ? -12.614 61.059 -8.502 1.00 39.17 133 GLU B C 1
ATOM 2304 O O . GLU B 1 135 ? -12.717 61.091 -9.734 1.00 39.43 133 GLU B O 1
ATOM 2310 N N . SER B 1 136 ? -11.715 61.778 -7.840 1.00 34.06 134 SER B N 1
ATOM 2311 C CA . SER B 1 136 ? -10.829 62.725 -8.501 1.00 30.96 134 SER B CA 1
ATOM 2312 C C . SER B 1 136 ? -9.720 63.088 -7.528 1.00 28.93 134 SER B C 1
ATOM 2313 O O . SER B 1 136 ? -9.862 62.922 -6.314 1.00 31.30 134 SER B O 1
ATOM 2316 N N . ALA B 1 137 ? -8.609 63.581 -8.081 1.00 30.01 135 ALA B N 1
ATOM 2317 C CA . ALA B 1 137 ? -7.511 64.040 -7.237 1.00 31.94 135 ALA B CA 1
ATOM 2318 C C . ALA B 1 137 ? -7.985 65.105 -6.258 1.00 31.73 135 ALA B C 1
ATOM 2319 O O . ALA B 1 137 ? -7.579 65.113 -5.090 1.00 29.59 135 ALA B O 1
ATOM 2321 N N . GLU B 1 138 ? -8.866 65.998 -6.713 1.00 30.56 136 GLU B N 1
ATOM 2322 C CA . GLU B 1 138 ? -9.336 67.094 -5.874 1.00 38.30 136 GLU B CA 1
ATOM 2323 C C . GLU B 1 138 ? -10.209 66.593 -4.731 1.00 35.03 136 GLU B C 1
ATOM 2324 O O . GLU B 1 138 ? -10.254 67.221 -3.667 1.00 38.23 136 GLU B O 1
ATOM 2330 N N . ALA B 1 139 ? -10.899 65.469 -4.924 1.00 33.64 137 ALA B N 1
ATOM 2331 C CA . ALA B 1 139 ? -11.786 64.903 -3.916 1.00 36.77 137 ALA B CA 1
ATOM 2332 C C . ALA B 1 139 ? -11.069 63.987 -2.932 1.00 39.38 137 ALA B C 1
ATOM 2333 O O . ALA B 1 139 ? -11.707 63.479 -2.005 1.00 37.58 137 ALA B O 1
ATOM 2335 N N . TYR B 1 140 ? -9.775 63.756 -3.116 1.00 34.62 138 TYR B N 1
ATOM 2336 C CA . TYR B 1 140 ? -8.993 62.985 -2.159 1.00 31.73 138 TYR B CA 1
ATOM 2337 C C . TYR B 1 140 ? -8.965 63.724 -0.826 1.00 34.06 138 TYR B C 1
ATOM 2338 O O . TYR B 1 140 ? -8.519 64.880 -0.779 1.00 38.42 138 TYR B O 1
ATOM 2347 N N . PRO B 1 141 ? -9.427 63.113 0.264 1.00 39.64 139 PRO B N 1
ATOM 2348 C CA . PRO B 1 141 ? -9.500 63.834 1.543 1.00 42.49 139 PRO B CA 1
ATOM 2349 C C . PRO B 1 141 ? -8.121 64.272 2.017 1.00 41.84 139 PRO B C 1
ATOM 2350 O O . PRO B 1 141 ? -7.171 63.486 2.035 1.00 35.45 139 PRO B O 1
ATOM 2354 N N . ALA B 1 142 ? -8.027 65.543 2.416 1.00 42.94 140 ALA B N 1
ATOM 2355 C CA . ALA B 1 142 ? -6.736 66.127 2.764 1.00 44.54 140 ALA B CA 1
ATOM 2356 C C . ALA B 1 142 ? -6.094 65.436 3.959 1.00 47.54 140 ALA B C 1
ATOM 2357 O O . ALA B 1 142 ? -4.862 65.387 4.057 1.00 50.35 140 ALA B O 1
ATOM 2359 N N . ASP B 1 143 ? -6.897 64.901 4.874 1.00 42.79 141 ASP B N 1
ATOM 2360 C CA . ASP B 1 143 ? -6.381 64.316 6.103 1.00 43.86 141 ASP B CA 1
ATOM 2361 C C . ASP B 1 143 ? -6.113 62.821 5.987 1.00 43.22 141 ASP B C 1
ATOM 2362 O O . ASP B 1 143 ? -5.760 62.189 6.988 1.00 50.37 141 ASP B O 1
ATOM 2367 N N . GLU B 1 144 ? -6.267 62.245 4.800 1.00 37.23 142 GLU B N 1
ATOM 2368 C CA . GLU B 1 144 ? -6.079 60.818 4.600 1.00 34.69 142 GLU B CA 1
ATOM 2369 C C . GLU B 1 144 ? -4.796 60.551 3.826 1.00 31.07 142 GLU B C 1
ATOM 2370 O O . GLU B 1 144 ? -4.243 61.433 3.163 1.00 30.43 142 GLU B O 1
ATOM 2376 N N . GLY B 1 145 ? -4.324 59.313 3.928 1.00 29.12 143 GLY B N 1
ATOM 2377 C CA . GLY B 1 145 ? -3.103 58.911 3.278 1.00 26.09 143 GLY B CA 1
ATOM 2378 C C . GLY B 1 145 ? -1.871 59.325 4.058 1.00 25.98 143 GLY B C 1
ATOM 2379 O O . GLY B 1 145 ? -1.954 59.717 5.225 1.00 28.21 143 GLY B O 1
ATOM 2380 N N . PRO B 1 146 ? -0.692 59.250 3.421 1.00 24.54 144 PRO B N 1
ATOM 2381 C CA . PRO B 1 146 ? -0.519 58.823 2.028 1.00 21.77 144 PRO B CA 1
ATOM 2382 C C . PRO B 1 146 ? -0.690 57.318 1.836 1.00 23.91 144 PRO B C 1
ATOM 2383 O O . PRO B 1 146 ? -0.614 56.557 2.800 1.00 21.10 144 PRO B O 1
ATOM 2387 N N . ASP B 1 147 ? -0.940 56.903 0.593 1.00 19.54 145 ASP B N 1
ATOM 2388 C CA . ASP B 1 147 ? -0.959 55.481 0.276 1.00 18.81 145 ASP B CA 1
ATOM 2389 C C . ASP B 1 147 ? 0.452 54.922 0.140 1.00 18.98 145 ASP B C 1
ATOM 2390 O O . ASP B 1 147 ? 0.680 53.739 0.423 1.00 23.95 145 ASP B O 1
ATOM 2395 N N . GLY B 1 148 ? 1.404 55.753 -0.283 1.00 27.07 146 GLY B N 1
ATOM 2396 C CA . GLY B 1 148 ? 2.785 55.334 -0.390 1.00 24.38 146 GLY B CA 1
ATOM 2397 C C . GLY B 1 148 ? 3.719 56.467 -0.014 1.00 31.49 146 GLY B C 1
ATOM 2398 O O . GLY B 1 148 ? 3.350 57.643 -0.043 1.00 23.62 146 GLY B O 1
ATOM 2399 N N . ILE B 1 149 ? 4.942 56.089 0.357 1.00 22.16 147 ILE B N 1
ATOM 2400 C CA . ILE B 1 149 ? 5.994 57.038 0.707 1.00 19.62 147 ILE B CA 1
ATOM 2401 C C . ILE B 1 149 ? 7.280 56.617 0.010 1.00 29.81 147 ILE B C 1
ATOM 2402 O O . ILE B 1 149 ? 7.704 55.462 0.128 1.00 21.90 147 ILE B O 1
ATOM 2407 N N . ILE B 1 150 ? 7.894 57.551 -0.715 1.00 18.30 148 ILE B N 1
ATOM 2408 C CA . ILE B 1 150 ? 9.196 57.349 -1.342 1.00 15.75 148 ILE B CA 1
ATOM 2409 C C . ILE B 1 150 ? 10.190 58.241 -0.614 1.00 21.54 148 ILE B C 1
ATOM 2410 O O . ILE B 1 150 ? 10.065 59.472 -0.646 1.00 22.05 148 ILE B O 1
ATOM 2415 N N . THR B 1 151 ? 11.172 57.630 0.042 1.00 16.72 149 THR B N 1
ATOM 2416 C CA . THR B 1 151 ? 12.142 58.359 0.848 1.00 18.23 149 THR B CA 1
ATOM 2417 C C . THR B 1 151 ? 13.537 58.181 0.266 1.00 20.53 149 THR B C 1
ATOM 2418 O O . THR B 1 151 ? 13.971 57.052 0.014 1.00 20.03 149 THR B O 1
ATOM 2422 N N . LEU B 1 152 ? 14.232 59.297 0.062 1.00 22.12 150 LEU B N 1
ATOM 2423 C CA . LEU B 1 152 ? 15.584 59.321 -0.476 1.00 20.87 150 LEU B CA 1
ATOM 2424 C C . LEU B 1 152 ? 16.543 59.806 0.603 1.00 22.49 150 LEU B C 1
ATOM 2425 O O . LEU B 1 152 ? 16.188 60.669 1.413 1.00 21.67 150 LEU B O 1
ATOM 2430 N N . TRP B 1 153 ? 17.754 59.250 0.621 1.00 21.81 151 TRP B N 1
ATOM 2431 C CA . TRP B 1 153 ? 18.810 59.786 1.469 1.00 20.17 151 TRP B CA 1
ATOM 2432 C C . TRP B 1 153 ? 20.151 59.341 0.911 1.00 21.97 151 TRP B C 1
ATOM 2433 O O . TRP B 1 153 ? 20.235 58.278 0.286 1.00 21.73 151 TRP B O 1
ATOM 2444 N N . PRO B 1 154 ? 21.204 60.132 1.104 1.00 19.98 152 PRO B N 1
ATOM 2445 C CA . PRO B 1 154 ? 22.521 59.734 0.597 1.00 22.15 152 PRO B CA 1
ATOM 2446 C C . PRO B 1 154 ? 23.060 58.546 1.375 1.00 23.29 152 PRO B C 1
ATOM 2447 O O . PRO B 1 154 ? 22.964 58.488 2.604 1.00 20.77 152 PRO B O 1
ATOM 2451 N N . GLU B 1 155 ? 23.615 57.583 0.645 1.00 25.62 153 GLU B N 1
ATOM 2452 C CA . GLU B 1 155 ? 24.294 56.471 1.291 1.00 21.21 153 GLU B CA 1
ATOM 2453 C C . GLU B 1 155 ? 25.585 56.964 1.928 1.00 23.13 153 GLU B C 1
ATOM 2454 O O . GLU B 1 155 ? 26.421 57.583 1.262 1.00 26.64 153 GLU B O 1
ATOM 2460 N N . ARG B 1 156 ? 25.742 56.699 3.220 1.00 21.58 154 ARG B N 1
ATOM 2461 C CA . ARG B 1 156 ? 26.904 57.180 3.953 1.00 22.48 154 ARG B CA 1
ATOM 2462 C C . ARG B 1 156 ? 27.561 56.059 4.747 1.00 27.56 154 ARG B C 1
ATOM 2463 O O . ARG B 1 156 ? 26.944 55.025 5.014 1.00 24.75 154 ARG B O 1
ATOM 2472 N N . MET C 1 3 ? 8.692 10.513 -0.525 1.00 77.15 1 MET C N 1
ATOM 2473 C CA . MET C 1 3 ? 8.224 11.635 -1.323 1.00 77.27 1 MET C CA 1
ATOM 2474 C C . MET C 1 3 ? 8.986 11.742 -2.632 1.00 67.79 1 MET C C 1
ATOM 2475 O O . MET C 1 3 ? 10.033 12.390 -2.706 1.00 74.47 1 MET C O 1
ATOM 2480 N N . ALA C 1 4 ? 8.456 11.094 -3.664 1.00 95.02 2 ALA C N 1
ATOM 2481 C CA . ALA C 1 4 ? 8.991 11.286 -5.000 1.00 75.72 2 ALA C CA 1
ATOM 2482 C C . ALA C 1 4 ? 8.792 12.732 -5.434 1.00 65.18 2 ALA C C 1
ATOM 2483 O O . ALA C 1 4 ? 7.834 13.400 -5.034 1.00 55.24 2 ALA C O 1
ATOM 2485 N N . GLU C 1 5 ? 9.721 13.220 -6.245 1.00 58.18 3 GLU C N 1
ATOM 2486 C CA . GLU C 1 5 ? 9.607 14.567 -6.776 1.00 60.12 3 GLU C CA 1
ATOM 2487 C C . GLU C 1 5 ? 8.461 14.642 -7.782 1.00 54.03 3 GLU C C 1
ATOM 2488 O O . GLU C 1 5 ? 8.177 13.683 -8.505 1.00 59.28 3 GLU C O 1
ATOM 2494 N N . GLU C 1 6 ? 7.782 15.789 -7.805 1.00 44.60 4 GLU C N 1
ATOM 2495 C CA . GLU C 1 6 ? 6.685 16.025 -8.733 1.00 41.83 4 GLU C CA 1
ATOM 2496 C C . GLU C 1 6 ? 6.862 17.380 -9.399 1.00 44.14 4 GLU C C 1
ATOM 2497 O O . GLU C 1 6 ? 7.282 18.346 -8.757 1.00 33.64 4 GLU C O 1
ATOM 2503 N N . VAL C 1 7 ? 6.543 17.444 -10.689 1.00 40.05 5 VAL C N 1
ATOM 2504 C CA . VAL C 1 7 ? 6.548 18.693 -11.441 1.00 37.85 5 VAL C CA 1
ATOM 2505 C C . VAL C 1 7 ? 5.225 18.815 -12.178 1.00 32.46 5 VAL C C 1
ATOM 2506 O O . VAL C 1 7 ? 4.802 17.877 -12.864 1.00 37.63 5 VAL C O 1
ATOM 2510 N N . ALA C 1 8 ? 4.576 19.966 -12.035 1.00 31.56 6 ALA C N 1
ATOM 2511 C CA . ALA C 1 8 ? 3.409 20.314 -12.825 1.00 33.93 6 ALA C CA 1
ATOM 2512 C C . ALA C 1 8 ? 3.614 21.698 -13.419 1.00 33.56 6 ALA C C 1
ATOM 2513 O O . ALA C 1 8 ? 4.334 22.531 -12.862 1.00 31.38 6 ALA C O 1
ATOM 2515 N N . GLU C 1 9 ? 2.985 21.931 -14.564 1.00 28.63 7 GLU C N 1
ATOM 2516 C CA . GLU C 1 9 ? 2.975 23.241 -15.194 1.00 29.28 7 GLU C CA 1
ATOM 2517 C C . GLU C 1 9 ? 1.541 23.611 -15.531 1.00 32.75 7 GLU C C 1
ATOM 2518 O O . GLU C 1 9 ? 0.763 22.765 -15.983 1.00 33.34 7 GLU C O 1
ATOM 2524 N N . ILE C 1 10 ? 1.188 24.870 -15.284 1.00 25.18 8 ILE C N 1
ATOM 2525 C CA . ILE C 1 10 ? -0.130 25.391 -15.615 1.00 28.02 8 ILE C CA 1
ATOM 2526 C C . ILE C 1 10 ? 0.041 26.668 -16.422 1.00 29.39 8 ILE C C 1
ATOM 2527 O O . ILE C 1 10 ? 1.013 27.411 -16.249 1.00 28.99 8 ILE C O 1
ATOM 2532 N N . ILE C 1 11 ? -0.911 26.916 -17.316 1.00 24.37 9 ILE C N 1
ATOM 2533 C CA . ILE C 1 11 ? -0.936 28.119 -18.137 1.00 22.10 9 ILE C CA 1
ATOM 2534 C C . ILE C 1 11 ? -2.272 28.801 -17.897 1.00 23.73 9 ILE C C 1
ATOM 2535 O O . ILE C 1 11 ? -3.329 28.208 -18.146 1.00 27.10 9 ILE C O 1
ATOM 2540 N N . LEU C 1 12 ? -2.226 30.035 -17.407 1.00 22.91 10 LEU C N 1
ATOM 2541 C CA . LEU C 1 12 ? -3.414 30.732 -16.947 1.00 23.97 10 LEU C CA 1
ATOM 2542 C C . LEU C 1 12 ? -3.479 32.136 -17.527 1.00 21.22 10 LEU C C 1
ATOM 2543 O O . LEU C 1 12 ? -2.446 32.790 -17.711 1.00 24.57 10 LEU C O 1
ATOM 2548 N N . PRO C 1 13 ? -4.683 32.630 -17.806 1.00 20.35 11 PRO C N 1
ATOM 2549 C CA . PRO C 1 13 ? -4.848 34.071 -18.010 1.00 16.55 11 PRO C CA 1
ATOM 2550 C C . PRO C 1 13 ? -4.778 34.793 -16.674 1.00 21.64 11 PRO C C 1
ATOM 2551 O O . PRO C 1 13 ? -5.289 34.308 -15.661 1.00 22.26 11 PRO C O 1
ATOM 2555 N N . ALA C 1 14 ? -4.128 35.954 -16.674 1.00 18.28 12 ALA C N 1
ATOM 2556 C CA . ALA C 1 14 ? -3.969 36.720 -15.448 1.00 19.92 12 ALA C CA 1
ATOM 2557 C C . ALA C 1 14 ? -3.641 38.161 -15.803 1.00 19.08 12 ALA C C 1
ATOM 2558 O O . ALA C 1 14 ? -2.921 38.419 -16.771 1.00 20.57 12 ALA C O 1
ATOM 2560 N N . SER C 1 15 ? -4.183 39.091 -15.018 1.00 19.07 13 SER C N 1
ATOM 2561 C CA . SER C 1 15 ? -3.900 40.508 -15.172 1.00 18.76 13 SER C CA 1
ATOM 2562 C C . SER C 1 15 ? -3.275 41.142 -13.942 1.00 18.12 13 SER C C 1
ATOM 2563 O O . SER C 1 15 ? -2.735 42.249 -14.052 1.00 21.42 13 SER C O 1
ATOM 2566 N N . THR C 1 16 ? -3.324 40.485 -12.785 1.00 15.56 14 THR C N 1
ATOM 2567 C CA . THR C 1 16 ? -2.773 41.073 -11.571 1.00 18.92 14 THR C CA 1
ATOM 2568 C C . THR C 1 16 ? -2.075 40.026 -10.711 1.00 21.58 14 THR C C 1
ATOM 2569 O O . THR C 1 16 ? -0.842 39.954 -10.702 1.00 22.19 14 THR C O 1
ATOM 2573 N N . TRP C 1 17 ? -2.840 39.208 -9.990 1.00 20.47 15 TRP C N 1
ATOM 2574 C CA . TRP C 1 17 ? -2.282 38.231 -9.063 1.00 19.65 15 TRP C CA 1
ATOM 2575 C C . TRP C 1 17 ? -2.637 36.812 -9.488 1.00 22.34 15 TRP C C 1
ATOM 2576 O O . TRP C 1 17 ? -3.781 36.531 -9.862 1.00 18.08 15 TRP C O 1
ATOM 2587 N N . ILE C 1 18 ? -1.650 35.921 -9.411 1.00 19.98 16 ILE C N 1
ATOM 2588 C CA . ILE C 1 18 ? -1.858 34.479 -9.479 1.00 19.87 16 ILE C CA 1
ATOM 2589 C C . ILE C 1 18 ? -1.634 33.928 -8.078 1.00 22.17 16 ILE C C 1
ATOM 2590 O O . ILE C 1 18 ? -0.603 34.209 -7.453 1.00 20.68 16 ILE C O 1
ATOM 2595 N N . LEU C 1 19 ? -2.592 33.149 -7.582 1.00 19.64 17 LEU C N 1
ATOM 2596 C CA . LEU C 1 19 ? -2.626 32.759 -6.180 1.00 21.03 17 LEU C CA 1
ATOM 2597 C C . LEU C 1 19 ? -2.553 31.245 -6.044 1.00 24.18 17 LEU C C 1
ATOM 2598 O O . LEU C 1 19 ? -3.215 30.513 -6.786 1.00 20.39 17 LEU C O 1
ATOM 2603 N N . PHE C 1 20 ? -1.761 30.782 -5.079 1.00 18.96 18 PHE C N 1
ATOM 2604 C CA . PHE C 1 20 ? -1.578 29.360 -4.813 1.00 20.28 18 PHE C CA 1
ATOM 2605 C C . PHE C 1 20 ? -1.841 29.097 -3.340 1.00 22.47 18 PHE C C 1
ATOM 2606 O O . PHE C 1 20 ? -1.315 29.810 -2.483 1.00 23.17 18 PHE C O 1
ATOM 2614 N N . PHE C 1 21 ? -2.625 28.061 -3.048 1.00 23.15 19 PHE C N 1
ATOM 2615 C CA . PHE C 1 21 ? -3.132 27.853 -1.698 1.00 21.03 19 PHE C CA 1
ATOM 2616 C C . PHE C 1 21 ? -3.619 26.419 -1.567 1.00 25.19 19 PHE C C 1
ATOM 2617 O O . PHE C 1 21 ? -3.800 25.712 -2.562 1.00 25.77 19 PHE C O 1
ATOM 2625 N N . ASP C 1 22 ? -3.837 26.000 -0.323 1.00 23.66 20 ASP C N 1
ATOM 2626 C CA . ASP C 1 22 ? -4.451 24.703 -0.093 1.00 24.91 20 ASP C CA 1
ATOM 2627 C C . ASP C 1 22 ? -5.909 24.737 -0.524 1.00 25.20 20 ASP C C 1
ATOM 2628 O O . ASP C 1 22 ? -6.572 25.776 -0.474 1.00 22.40 20 ASP C O 1
ATOM 2633 N N . ALA C 1 23 ? -6.402 23.579 -0.964 1.00 24.26 21 ALA C N 1
ATOM 2634 C CA . ALA C 1 23 ? -7.782 23.490 -1.422 1.00 28.10 21 ALA C CA 1
ATOM 2635 C C . ALA C 1 23 ? -8.766 23.854 -0.317 1.00 28.36 21 ALA C C 1
ATOM 2636 O O . ALA C 1 23 ? -9.859 24.358 -0.600 1.00 30.92 21 ALA C O 1
ATOM 2638 N N . SER C 1 24 ? -8.398 23.613 0.941 1.00 25.48 22 SER C N 1
ATOM 2639 C CA . SER C 1 24 ? -9.254 23.918 2.081 1.00 27.95 22 SER C CA 1
ATOM 2640 C C . SER C 1 24 ? -9.146 25.367 2.542 1.00 30.81 22 SER C C 1
ATOM 2641 O O . SER C 1 24 ? -9.873 25.759 3.461 1.00 31.21 22 SER C O 1
ATOM 2644 N N . CYS C 1 25 ? -8.267 26.163 1.935 1.00 27.03 23 CYS C N 1
ATOM 2645 C CA . CYS C 1 25 ? -8.134 27.561 2.324 1.00 27.05 23 CYS C CA 1
ATOM 2646 C C . CYS C 1 25 ? -9.443 28.304 2.082 1.00 24.88 23 CYS C C 1
ATOM 2647 O O . CYS C 1 25 ? -10.169 28.023 1.123 1.00 22.99 23 CYS C O 1
ATOM 2650 N N . SER C 1 26 ? -9.743 29.257 2.971 1.00 26.62 24 SER C N 1
ATOM 2651 C CA . SER C 1 26 ? -11.026 29.954 2.929 1.00 28.74 24 SER C CA 1
ATOM 2652 C C . SER C 1 26 ? -11.261 30.640 1.591 1.00 27.68 24 SER C C 1
ATOM 2653 O O . SER C 1 26 ? -12.412 30.786 1.162 1.00 25.16 24 SER C O 1
ATOM 2656 N N . ILE C 1 27 ? -10.188 31.050 0.910 1.00 24.10 25 ILE C N 1
ATOM 2657 C CA . ILE C 1 27 ? -10.316 31.729 -0.373 1.00 24.65 25 ILE C CA 1
ATOM 2658 C C . ILE C 1 27 ? -10.993 30.853 -1.421 1.00 21.04 25 ILE C C 1
ATOM 2659 O O . ILE C 1 27 ? -11.511 31.370 -2.417 1.00 22.53 25 ILE C O 1
ATOM 2664 N N . ASN C 1 28 ? -11.014 29.535 -1.218 1.00 21.60 26 ASN C N 1
ATOM 2665 C CA . ASN C 1 28 ? -11.478 28.586 -2.220 1.00 23.57 26 ASN C CA 1
ATOM 2666 C C . ASN C 1 28 ? -12.944 28.193 -2.040 1.00 26.63 26 ASN C C 1
ATOM 2667 O O . ASN C 1 28 ? -13.357 27.137 -2.532 1.00 25.56 26 ASN C O 1
ATOM 2672 N N . SER C 1 29 ? -13.739 29.012 -1.359 1.00 23.43 27 SER C N 1
ATOM 2673 C CA . SER C 1 29 ? -15.152 28.720 -1.165 1.00 25.07 27 SER C CA 1
ATOM 2674 C C . SER C 1 29 ? -15.921 30.036 -1.157 1.00 25.71 27 SER C C 1
ATOM 2675 O O . SER C 1 29 ? -15.337 31.096 -0.913 1.00 22.50 27 SER C O 1
ATOM 2678 N N . PRO C 1 30 ? -17.232 29.997 -1.435 1.00 23.29 28 PRO C N 1
ATOM 2679 C CA . PRO C 1 30 ? -17.970 31.255 -1.672 1.00 24.74 28 PRO C CA 1
ATOM 2680 C C . PRO C 1 30 ? -18.027 32.209 -0.486 1.00 27.23 28 PRO C C 1
ATOM 2681 O O . PRO C 1 30 ? -18.140 33.424 -0.698 1.00 27.15 28 PRO C O 1
ATOM 2685 N N . ALA C 1 31 ? -17.971 31.706 0.752 1.00 24.85 29 ALA C N 1
ATOM 2686 C CA . ALA C 1 31 ? -18.172 32.572 1.914 1.00 24.59 29 ALA C CA 1
ATOM 2687 C C . ALA C 1 31 ? -17.126 33.677 1.973 1.00 24.86 29 ALA C C 1
ATOM 2688 O O . ALA C 1 31 ? -17.441 34.825 2.308 1.00 27.32 29 ALA C O 1
ATOM 2690 N N . PHE C 1 32 ? -15.875 33.345 1.650 1.00 21.42 30 PHE C N 1
ATOM 2691 C CA . PHE C 1 32 ? -14.828 34.357 1.568 1.00 23.34 30 PHE C CA 1
ATOM 2692 C C . PHE C 1 32 ? -15.214 35.487 0.622 1.00 24.87 30 PHE C C 1
ATOM 2693 O O . PHE C 1 32 ? -14.852 36.646 0.858 1.00 19.32 30 PHE C O 1
ATOM 2701 N N . TRP C 1 33 ? -15.951 35.174 -0.444 1.00 20.23 31 TRP C N 1
ATOM 2702 C CA . TRP C 1 33 ? -16.228 36.115 -1.520 1.00 19.84 31 TRP C CA 1
ATOM 2703 C C . TRP C 1 33 ? -17.609 36.744 -1.404 1.00 25.62 31 TRP C C 1
ATOM 2704 O O . TRP C 1 33 ? -18.147 37.234 -2.401 1.00 25.13 31 TRP C O 1
ATOM 2715 N N . SER C 1 34 ? -18.190 36.745 -0.205 1.00 20.35 32 SER C N 1
ATOM 2716 C CA . SER C 1 34 ? -19.508 37.317 0.023 1.00 26.68 32 SER C CA 1
ATOM 2717 C C . SER C 1 34 ? -19.464 38.673 0.715 1.00 28.01 32 SER C C 1
ATOM 2718 O O . SER C 1 34 ? -20.512 39.314 0.847 1.00 25.53 32 S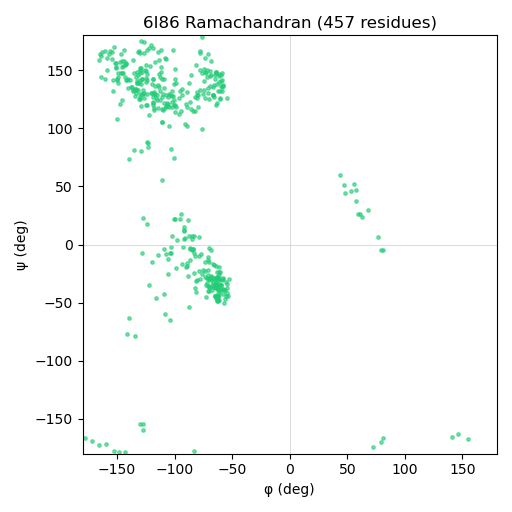ER C O 1
ATOM 2721 N N . THR C 1 35 ? -18.292 39.124 1.158 1.00 22.68 33 THR C N 1
ATOM 2722 C CA . THR C 1 35 ? -18.169 40.348 1.936 1.00 27.35 33 THR C CA 1
ATOM 2723 C C . THR C 1 35 ? -17.102 41.249 1.324 1.00 27.72 33 THR C C 1
ATOM 2724 O O . THR C 1 35 ? -16.401 40.877 0.379 1.00 24.46 33 THR C O 1
ATOM 2728 N N . ASN C 1 36 ? -16.979 42.448 1.890 1.00 28.83 34 ASN C N 1
ATOM 2729 C CA . ASN C 1 36 ? -16.095 43.464 1.340 1.00 32.29 34 ASN C CA 1
ATOM 2730 C C . ASN C 1 36 ? -14.637 43.150 1.673 1.00 25.72 34 ASN C C 1
ATOM 2731 O O . ASN C 1 36 ? -14.314 42.157 2.335 1.00 27.34 34 ASN C O 1
ATOM 2736 N N . ASP C 1 37 ? -13.746 44.015 1.181 1.00 26.78 35 ASP C N 1
ATOM 2737 C CA . ASP C 1 37 ? -12.348 44.065 1.600 1.00 24.74 35 ASP C CA 1
ATOM 2738 C C . ASP C 1 37 ? -11.563 42.829 1.163 1.00 27.57 35 ASP C C 1
ATOM 2739 O O . ASP C 1 37 ? -10.600 42.433 1.824 1.00 24.39 35 ASP C O 1
ATOM 2744 N N . ALA C 1 38 ? -11.949 42.222 0.037 1.00 21.38 36 ALA C N 1
ATOM 2745 C CA . ALA C 1 38 ? -11.354 40.947 -0.353 1.00 21.66 36 ALA C CA 1
ATOM 2746 C C . ALA C 1 38 ? -9.873 41.092 -0.682 1.00 26.06 36 ALA C C 1
ATOM 2747 O O . ALA C 1 38 ? -9.078 40.190 -0.392 1.00 20.62 36 ALA C O 1
ATOM 2749 N N . VAL C 1 39 ? -9.483 42.216 -1.291 1.00 17.97 37 VAL C N 1
ATOM 2750 C CA . VAL C 1 39 ? -8.082 42.416 -1.657 1.00 19.98 37 VAL C CA 1
ATOM 2751 C C . VAL C 1 39 ? -7.205 42.432 -0.411 1.00 24.28 37 VAL C C 1
ATOM 2752 O O . VAL C 1 39 ? -6.158 41.774 -0.360 1.00 23.39 37 VAL C O 1
ATOM 2756 N N . ASP C 1 40 ? -7.615 43.196 0.607 1.00 25.68 38 ASP C N 1
ATOM 2757 C CA . ASP C 1 40 ? -6.899 43.186 1.880 1.00 25.18 38 ASP C CA 1
ATOM 2758 C C . ASP C 1 40 ? -6.848 41.785 2.470 1.00 30.86 38 ASP C C 1
ATOM 2759 O O . ASP C 1 40 ? -5.805 41.346 2.968 1.00 26.45 38 ASP C O 1
ATOM 2764 N N . ARG C 1 41 ? -7.969 41.062 2.412 1.00 22.48 39 ARG C N 1
ATOM 2765 C CA . ARG C 1 41 ? -8.042 39.758 3.059 1.00 23.56 39 ARG C CA 1
ATOM 2766 C C . ARG C 1 41 ? -7.226 38.708 2.315 1.00 23.07 39 ARG C C 1
ATOM 2767 O O . ARG C 1 41 ? -6.741 37.754 2.934 1.00 24.69 39 ARG C O 1
ATOM 2775 N N . ILE C 1 42 ? -7.065 38.855 0.998 1.00 20.63 40 ILE C N 1
ATOM 2776 C CA . ILE C 1 42 ? -6.116 38.011 0.276 1.00 19.08 40 ILE C CA 1
ATOM 2777 C C . ILE C 1 42 ? -4.700 38.273 0.775 1.00 19.46 40 ILE C C 1
ATOM 2778 O O . ILE C 1 42 ? -3.922 37.343 1.020 1.00 22.04 40 ILE C O 1
ATOM 2783 N N . TRP C 1 43 ? -4.347 39.551 0.936 1.00 22.40 41 TRP C N 1
ATOM 2784 C CA . TRP C 1 43 ? -3.012 39.899 1.412 1.00 26.16 41 TRP C CA 1
ATOM 2785 C C . TRP C 1 43 ? -2.762 39.349 2.809 1.00 29.61 41 TRP C C 1
ATOM 2786 O O . TRP C 1 43 ? -1.646 38.915 3.119 1.00 28.10 41 TRP C O 1
ATOM 2797 N N . ARG C 1 44 ? -3.783 39.370 3.670 1.00 24.41 42 ARG C N 1
ATOM 2798 C CA . ARG C 1 44 ? -3.634 38.801 5.006 1.00 32.80 42 ARG C CA 1
ATOM 2799 C C . ARG C 1 44 ? -3.356 37.304 4.943 1.00 25.56 42 ARG C C 1
ATOM 2800 O O . ARG C 1 44 ? -2.584 36.774 5.751 1.00 25.44 42 ARG C O 1
ATOM 2808 N N . LEU C 1 45 ? -3.978 36.604 3.989 1.00 22.15 43 LEU C N 1
ATOM 2809 C CA . LEU C 1 45 ? -3.692 35.184 3.813 1.00 23.06 43 LEU C CA 1
ATOM 2810 C C . LEU C 1 45 ? -2.245 34.966 3.385 1.00 24.36 43 LEU C C 1
ATOM 2811 O O . LEU C 1 45 ? -1.605 33.998 3.813 1.00 26.91 43 LEU C O 1
ATOM 2816 N N . LYS C 1 46 ? -1.713 35.852 2.541 1.00 25.53 44 LYS C N 1
ATOM 2817 C CA . LYS C 1 46 ? -0.303 35.770 2.175 1.00 26.29 44 LYS C CA 1
ATOM 2818 C C . LYS C 1 46 ? 0.585 35.964 3.397 1.00 28.58 44 LYS C C 1
ATOM 2819 O O . LYS C 1 46 ? 1.521 35.189 3.631 1.00 33.04 44 LYS C O 1
ATOM 2825 N N . ILE C 1 47 ? 0.301 37.004 4.186 1.00 24.99 45 ILE C N 1
ATOM 2826 C CA . ILE C 1 47 ? 1.064 37.260 5.404 1.00 30.26 45 ILE C CA 1
ATOM 2827 C C . ILE C 1 47 ? 1.004 36.053 6.334 1.00 28.55 45 ILE C C 1
ATOM 2828 O O . ILE C 1 47 ? 2.001 35.688 6.969 1.00 30.81 45 ILE C O 1
ATOM 2833 N N . ALA C 1 48 ? -0.156 35.403 6.413 1.00 27.50 46 ALA C N 1
ATOM 2834 C CA . ALA C 1 48 ? -0.332 34.239 7.274 1.00 29.17 46 ALA C CA 1
ATOM 2835 C C . ALA C 1 48 ? 0.235 32.958 6.677 1.00 26.61 46 ALA C C 1
ATOM 2836 O O . ALA C 1 48 ? 0.033 31.887 7.262 1.00 28.94 46 ALA C O 1
ATOM 2838 N N . HIS C 1 49 ? 0.926 33.044 5.539 1.00 25.22 47 HIS C N 1
ATOM 2839 C CA . HIS C 1 49 ? 1.540 31.901 4.860 1.00 22.51 47 HIS C CA 1
ATOM 2840 C C . HIS C 1 49 ? 0.521 30.855 4.434 1.00 30.14 47 HIS C C 1
ATOM 2841 O O . HIS C 1 49 ? 0.855 29.672 4.309 1.00 27.27 47 HIS C O 1
ATOM 2848 N N . GLU C 1 50 ? -0.723 31.266 4.208 1.00 25.04 48 GLU C N 1
ATOM 2849 C CA . GLU C 1 50 ? -1.717 30.363 3.650 1.00 29.36 48 GLU C CA 1
ATOM 2850 C C . GLU C 1 50 ? -1.747 30.383 2.128 1.00 26.21 48 GLU C C 1
ATOM 2851 O O . GLU C 1 50 ? -2.280 29.446 1.521 1.00 25.65 48 GLU C O 1
ATOM 2857 N N . LEU C 1 51 ? -1.192 31.415 1.495 1.00 25.83 49 LEU C N 1
ATOM 2858 C CA . LEU C 1 51 ? -1.132 31.435 0.041 1.00 23.55 49 LEU C CA 1
ATOM 2859 C C . LEU C 1 51 ? 0.170 32.071 -0.417 1.00 22.06 49 LEU C C 1
ATOM 2860 O O . LEU C 1 51 ? 0.782 32.874 0.294 1.00 23.29 49 LEU C O 1
ATOM 2865 N N . VAL C 1 52 ? 0.586 31.685 -1.621 1.00 23.16 50 VAL C N 1
ATOM 2866 C CA . VAL C 1 52 ? 1.725 32.272 -2.314 1.00 23.31 50 VAL C CA 1
ATOM 2867 C C . VAL C 1 52 ? 1.178 33.077 -3.486 1.00 25.47 50 VAL C C 1
ATOM 2868 O O . VAL C 1 52 ? 0.197 32.671 -4.122 1.00 21.67 50 VAL C O 1
ATOM 2872 N N . LEU C 1 53 ? 1.800 34.225 -3.759 1.00 19.11 51 LEU C N 1
ATOM 2873 C CA . LEU C 1 53 ? 1.252 35.220 -4.673 1.00 27.03 51 LEU C CA 1
ATOM 2874 C C . LEU C 1 53 ? 2.293 35.590 -5.722 1.00 27.04 51 LEU C C 1
ATOM 2875 O O . LEU C 1 53 ? 3.436 35.909 -5.380 1.00 27.37 51 LEU C O 1
ATOM 2880 N N . LEU C 1 54 ? 1.892 35.550 -6.992 1.00 20.10 52 LEU C N 1
ATOM 2881 C CA . LEU C 1 54 ? 2.717 35.996 -8.109 1.00 20.87 52 LEU C CA 1
ATOM 2882 C C . LEU C 1 54 ? 2.049 37.195 -8.762 1.00 20.47 52 LEU C C 1
ATOM 2883 O O . LEU C 1 54 ? 0.884 37.115 -9.164 1.00 22.49 52 LEU C O 1
ATOM 2888 N N . GLN C 1 55 ? 2.783 38.300 -8.868 1.00 20.59 53 GLN C N 1
ATOM 2889 C CA . GLN C 1 55 ? 2.250 39.538 -9.419 1.00 25.43 53 GLN C CA 1
ATOM 2890 C C . GLN C 1 55 ? 2.725 39.719 -10.854 1.00 19.16 53 GLN C C 1
ATOM 2891 O O . GLN C 1 55 ? 3.926 39.631 -11.135 1.00 22.11 53 GLN C O 1
ATOM 2897 N N . VAL C 1 56 ? 1.778 39.955 -11.756 1.00 18.54 54 VAL C N 1
ATOM 2898 C CA . VAL C 1 56 ? 2.075 40.310 -13.134 1.00 20.03 54 VAL C CA 1
ATOM 2899 C C . VAL C 1 56 ? 1.752 41.786 -13.316 1.00 23.49 54 VAL C C 1
ATOM 2900 O O . VAL C 1 56 ? 0.993 42.385 -12.546 1.00 22.75 54 VAL C O 1
ATOM 2904 N N . VAL C 1 57 ? 2.342 42.380 -14.348 1.00 17.17 55 VAL C N 1
ATOM 2905 C CA . VAL C 1 57 ? 2.148 43.802 -14.618 1.00 21.61 55 VAL C CA 1
ATOM 2906 C C . VAL C 1 57 ? 0.916 44.041 -15.478 1.00 23.32 55 VAL C C 1
ATOM 2907 O O . VAL C 1 57 ? 0.036 44.827 -15.120 1.00 26.32 55 VAL C O 1
ATOM 2911 N N . LEU C 1 58 ? 0.842 43.373 -16.628 1.00 21.44 56 LEU C N 1
ATOM 2912 C CA . LEU C 1 58 ? -0.272 43.518 -17.550 1.00 19.25 56 LEU C CA 1
ATOM 2913 C C . LEU C 1 58 ? -0.876 42.147 -17.817 1.00 23.45 56 LEU C C 1
ATOM 2914 O O . LEU C 1 58 ? -0.297 41.109 -17.481 1.00 22.64 56 LEU C O 1
ATOM 2919 N N . GLU C 1 59 ? -2.054 42.146 -18.431 1.00 20.78 57 GLU C N 1
ATOM 2920 C CA . GLU C 1 59 ? -2.749 40.888 -18.641 1.00 20.86 57 GLU C CA 1
ATOM 2921 C C . GLU C 1 59 ? -2.113 40.102 -19.781 1.00 22.65 57 GLU C C 1
ATOM 2922 O O . GLU C 1 59 ? -1.585 40.663 -20.747 1.00 22.95 57 GLU C O 1
ATOM 2928 N N . GLY C 1 60 ? -2.160 38.787 -19.642 1.00 19.28 58 GLY C N 1
ATOM 2929 C CA . GLY C 1 60 ? -1.629 37.885 -20.637 1.00 23.13 58 GLY C CA 1
ATOM 2930 C C . GLY C 1 60 ? -1.896 36.464 -20.202 1.00 24.83 58 GLY C C 1
ATOM 2931 O O . GLY C 1 60 ? -2.680 36.216 -19.284 1.00 23.17 58 GLY C O 1
ATOM 2932 N N . TYR C 1 61 ? -1.233 35.528 -20.870 1.00 20.02 59 TYR C N 1
ATOM 2933 C CA . TYR C 1 61 ? -1.287 34.122 -20.499 1.00 25.92 59 TYR C CA 1
ATOM 2934 C C . TYR C 1 61 ? 0.105 33.688 -20.071 1.00 25.94 59 TYR C C 1
ATOM 2935 O O . TYR C 1 61 ? 1.073 33.871 -20.817 1.00 26.79 59 TYR C O 1
ATOM 2944 N N . PHE C 1 62 ? 0.205 33.122 -18.873 1.00 21.87 60 PHE C N 1
ATOM 2945 C CA . PHE C 1 62 ? 1.493 32.880 -18.246 1.00 23.98 60 PHE C CA 1
ATOM 2946 C C . PHE C 1 62 ? 1.606 31.435 -17.791 1.00 28.30 60 PHE C C 1
ATOM 2947 O O . PHE C 1 62 ? 0.639 30.834 -17.316 1.00 24.10 60 PHE C O 1
ATOM 2955 N N . LYS C 1 63 ? 2.807 30.890 -17.946 1.00 25.54 61 LYS C N 1
ATOM 2956 C CA . LYS C 1 63 ? 3.108 29.510 -17.596 1.00 20.31 61 LYS C CA 1
ATOM 2957 C C . LYS C 1 63 ? 3.850 29.495 -16.265 1.00 27.88 61 LYS C C 1
ATOM 2958 O O . LYS C 1 63 ? 4.898 30.136 -16.128 1.00 24.54 61 LYS C O 1
ATOM 2964 N N . VAL C 1 64 ? 3.302 28.777 -15.286 1.00 22.18 62 VAL C N 1
ATOM 2965 C CA . VAL C 1 64 ? 3.911 28.649 -13.967 1.00 23.49 62 VAL C CA 1
ATOM 2966 C C . VAL C 1 64 ? 4.222 27.179 -13.731 1.00 29.07 62 VAL C C 1
ATOM 2967 O O . VAL C 1 64 ? 3.324 26.329 -13.791 1.00 22.97 62 VAL C O 1
ATOM 2971 N N . ARG C 1 65 ? 5.490 26.885 -13.464 1.00 25.48 63 ARG C N 1
ATOM 2972 C CA . ARG C 1 65 ? 5.932 25.540 -13.127 1.00 21.43 63 ARG C CA 1
ATOM 2973 C C . ARG C 1 65 ? 5.941 25.390 -11.611 1.00 23.79 63 ARG C C 1
ATOM 2974 O O . ARG C 1 65 ? 6.431 26.272 -10.900 1.00 25.31 63 ARG C O 1
ATOM 2982 N N . CYS C 1 66 ? 5.391 24.285 -11.119 1.00 23.47 64 CYS C N 1
ATOM 2983 C CA . CYS C 1 66 ? 5.352 24.003 -9.691 1.00 23.32 64 CYS C CA 1
ATOM 2984 C C . CYS C 1 66 ? 6.097 22.704 -9.419 1.00 24.77 64 CYS C C 1
ATOM 2985 O O . CYS C 1 66 ? 5.857 21.696 -10.091 1.00 27.06 64 CYS C O 1
ATOM 2988 N N . ILE C 1 67 ? 7.001 22.734 -8.442 1.00 22.26 65 ILE C N 1
ATOM 2989 C CA . ILE C 1 67 ? 7.930 21.638 -8.192 1.00 23.46 65 ILE C CA 1
ATOM 2990 C C . ILE C 1 67 ? 7.861 21.249 -6.723 1.00 28.31 65 ILE C C 1
ATOM 2991 O O . ILE C 1 67 ? 7.976 22.108 -5.843 1.00 26.25 65 ILE C O 1
ATOM 2996 N N . LEU C 1 68 ? 7.686 19.958 -6.458 1.00 27.66 66 LEU C N 1
ATOM 2997 C CA . LEU C 1 68 ? 7.827 19.418 -5.113 1.00 31.67 66 LEU C CA 1
ATOM 2998 C C . LEU C 1 68 ? 9.197 18.762 -5.008 1.00 32.02 66 LEU C C 1
ATOM 2999 O O . LEU C 1 68 ? 9.502 17.834 -5.763 1.00 32.87 66 LEU C O 1
ATOM 3004 N N . ARG C 1 69 ? 10.017 19.257 -4.085 1.00 31.82 67 ARG C N 1
ATOM 3005 C CA . ARG C 1 69 ? 11.361 18.754 -3.850 1.00 40.42 67 ARG C CA 1
ATOM 3006 C C . ARG C 1 69 ? 11.465 18.279 -2.407 1.00 33.64 67 ARG C C 1
ATOM 3007 O O . ARG C 1 69 ? 10.567 18.497 -1.591 1.00 31.52 67 ARG C O 1
ATOM 3015 N N . SER C 1 70 ? 12.584 17.626 -2.094 1.00 34.76 68 SER C N 1
ATOM 3016 C CA . SER C 1 70 ? 12.892 17.226 -0.728 1.00 34.10 68 SER C CA 1
ATOM 3017 C C . SER C 1 70 ? 13.928 18.127 -0.072 1.00 43.31 68 SER C C 1
ATOM 3018 O O . SER C 1 70 ? 14.249 17.922 1.104 1.00 51.91 68 SER C O 1
ATOM 3021 N N . SER C 1 71 ? 14.457 19.113 -0.792 1.00 37.66 69 SER C N 1
ATOM 3022 C CA . SER C 1 71 ? 15.434 20.034 -0.225 1.00 31.43 69 SER C CA 1
ATOM 3023 C C . SER C 1 71 ? 15.413 21.332 -1.021 1.00 36.13 69 SER C C 1
ATOM 3024 O O . SER C 1 71 ? 14.848 21.409 -2.115 1.00 31.87 69 SER C O 1
ATOM 3027 N N . ALA C 1 72 ? 16.049 22.351 -0.450 1.00 34.44 70 ALA C N 1
ATOM 3028 C CA . ALA C 1 72 ? 16.083 23.678 -1.050 1.00 32.63 70 ALA C CA 1
ATOM 3029 C C . ALA C 1 72 ? 17.011 23.687 -2.257 1.00 33.61 70 ALA C C 1
ATOM 3030 O O . ALA C 1 72 ? 18.178 23.303 -2.135 1.00 30.95 70 ALA C O 1
ATOM 3032 N N . PRO C 1 73 ? 16.542 24.115 -3.424 1.00 28.03 71 PRO C N 1
ATOM 3033 C CA . PRO C 1 73 ? 17.459 24.358 -4.537 1.00 31.07 71 PRO C CA 1
ATOM 3034 C C . PRO C 1 73 ? 18.045 25.758 -4.460 1.00 33.18 71 PRO C C 1
ATOM 3035 O O . PRO C 1 73 ? 17.406 26.709 -4.006 1.00 35.08 71 PRO C O 1
ATOM 3039 N N . ALA C 1 74 ? 19.300 25.867 -4.901 1.00 30.92 72 ALA C N 1
ATOM 3040 C CA . ALA C 1 74 ? 19.921 27.181 -5.021 1.00 38.19 72 ALA C CA 1
ATOM 3041 C C . ALA C 1 74 ? 19.096 28.084 -5.927 1.00 39.95 72 ALA C C 1
ATOM 3042 O O . ALA C 1 74 ? 18.927 29.278 -5.650 1.00 37.89 72 ALA C O 1
ATOM 3044 N N . PHE C 1 75 ? 18.555 27.520 -7.002 1.00 35.81 73 PHE C N 1
ATOM 3045 C CA . PHE C 1 75 ? 17.676 28.230 -7.914 1.00 31.01 73 PHE C CA 1
ATOM 3046 C C . PHE C 1 75 ? 16.950 27.189 -8.749 1.00 28.90 73 PHE C C 1
ATOM 3047 O O . PHE C 1 75 ? 17.365 26.029 -8.821 1.00 30.81 73 PHE C O 1
ATOM 3055 N N . GLU C 1 76 ? 15.863 27.614 -9.372 1.00 27.91 74 GLU C N 1
ATOM 3056 C CA . GLU C 1 76 ? 15.224 26.832 -10.422 1.00 35.65 74 GLU C CA 1
ATOM 3057 C C . GLU C 1 76 ? 15.121 27.598 -11.727 1.00 42.18 74 GLU C C 1
ATOM 3058 O O . GLU C 1 76 ? 15.252 27.003 -12.800 1.00 51.82 74 GLU C O 1
ATOM 3064 N N . MET C 1 77 ? 14.907 28.908 -11.658 1.00 36.07 75 MET C N 1
ATOM 3065 C CA . MET C 1 77 ? 14.864 29.772 -12.826 1.00 28.59 75 MET C CA 1
ATOM 3066 C C . MET C 1 77 ? 16.193 30.505 -12.960 1.00 31.87 75 MET C C 1
ATOM 3067 O O . MET C 1 77 ? 16.767 30.960 -11.966 1.00 34.67 75 MET C O 1
ATOM 3072 N N . VAL C 1 78 ? 16.684 30.607 -14.191 1.00 41.76 76 VAL C N 1
ATOM 3073 C CA . VAL C 1 78 ? 17.937 31.303 -14.456 1.00 43.63 76 VAL C CA 1
ATOM 3074 C C . VAL C 1 78 ? 17.683 32.804 -14.471 1.00 45.73 76 VAL C C 1
ATOM 3075 O O . VAL C 1 78 ? 16.787 33.286 -15.175 1.00 44.65 76 VAL C O 1
ATOM 3079 N N . ASN C 1 79 ? 18.480 33.539 -13.700 1.00 47.23 77 ASN C N 1
ATOM 3080 C CA . ASN C 1 79 ? 18.395 34.994 -13.570 1.00 55.28 77 ASN C CA 1
ATOM 3081 C C . ASN C 1 79 ? 16.949 35.461 -13.426 1.00 53.81 77 ASN C C 1
ATOM 3082 O O . ASN C 1 79 ? 16.423 36.234 -14.228 1.00 54.45 77 ASN C O 1
ATOM 3087 N N . ALA C 1 80 ? 16.306 34.961 -12.375 1.00 43.33 78 ALA C N 1
ATOM 3088 C CA . ALA C 1 80 ? 14.979 35.440 -12.023 1.00 40.54 78 ALA C CA 1
ATOM 3089 C C . ALA C 1 80 ? 15.018 36.935 -11.737 1.00 44.54 78 ALA C C 1
ATOM 3090 O O . ALA C 1 80 ? 15.932 37.435 -11.074 1.00 41.08 78 ALA C O 1
ATOM 3092 N N . ASP C 1 81 ? 14.025 37.658 -12.262 1.00 35.36 79 ASP C N 1
ATOM 3093 C CA . ASP C 1 81 ? 13.891 39.069 -11.919 1.00 42.25 79 ASP C CA 1
ATOM 3094 C C . ASP C 1 81 ? 13.389 39.245 -10.493 1.00 42.31 79 ASP C C 1
ATOM 3095 O O . ASP C 1 81 ? 13.784 40.197 -9.809 1.00 48.42 79 ASP C O 1
ATOM 3100 N N . VAL C 1 82 ? 12.524 38.344 -10.031 1.00 35.21 80 VAL C N 1
ATOM 3101 C CA . VAL C 1 82 ? 11.990 38.367 -8.675 1.00 29.31 80 VAL C CA 1
ATOM 3102 C C . VAL C 1 82 ? 12.160 36.976 -8.079 1.00 31.92 80 VAL C C 1
ATOM 3103 O O . VAL C 1 82 ? 11.746 35.981 -8.685 1.00 36.06 80 VAL C O 1
ATOM 3107 N N . SER C 1 83 ? 12.774 36.905 -6.899 1.00 29.52 81 SER C N 1
ATOM 3108 C CA . SER C 1 83 ? 13.074 35.627 -6.261 1.00 33.53 81 SER C CA 1
ATOM 3109 C C . SER C 1 83 ? 12.994 35.800 -4.753 1.00 37.56 81 SER C C 1
ATOM 3110 O O . SER C 1 83 ? 13.728 36.615 -4.186 1.00 39.53 81 SER C O 1
ATOM 3113 N N . GLU C 1 84 ? 12.117 35.033 -4.108 1.00 31.22 82 GLU C N 1
ATOM 3114 C CA . GLU C 1 84 ? 11.919 35.159 -2.673 1.00 29.99 82 GLU C CA 1
ATOM 3115 C C . GLU C 1 84 ? 11.667 33.790 -2.061 1.00 28.88 82 GLU C C 1
ATOM 3116 O O . GLU C 1 84 ? 11.019 32.931 -2.664 1.00 26.71 82 GLU C O 1
ATOM 3122 N N . LEU C 1 85 ? 12.182 33.604 -0.850 1.00 25.86 83 LEU C N 1
ATOM 3123 C CA . LEU C 1 85 ? 11.973 32.386 -0.078 1.00 24.54 83 LEU C CA 1
ATOM 3124 C C . LEU C 1 85 ? 10.874 32.650 0.943 1.00 29.34 83 LEU C C 1
ATOM 3125 O O . LEU C 1 85 ? 11.047 33.461 1.859 1.00 28.03 83 LEU C O 1
ATOM 3130 N N . VAL C 1 86 ? 9.747 31.963 0.785 1.00 28.50 84 VAL C N 1
ATOM 3131 C CA . VAL C 1 86 ? 8.612 32.113 1.686 1.00 28.54 84 VAL C CA 1
ATOM 3132 C C . VAL C 1 86 ? 8.192 30.739 2.189 1.00 35.14 84 VAL C C 1
ATOM 3133 O O . VAL C 1 86 ? 8.977 29.783 2.157 1.00 28.64 84 VAL C O 1
ATOM 3137 N N . SER C 1 87 ? 6.953 30.630 2.661 1.00 30.60 85 SER C N 1
ATOM 3138 C CA . SER C 1 87 ? 6.438 29.360 3.147 1.00 31.48 85 SER C CA 1
ATOM 3139 C C . SER C 1 87 ? 4.951 29.277 2.841 1.00 33.50 85 SER C C 1
ATOM 3140 O O . SER C 1 87 ? 4.298 30.282 2.545 1.00 30.56 85 SER C O 1
ATOM 3143 N N . ILE C 1 88 ? 4.421 28.059 2.916 1.00 26.41 86 ILE C N 1
ATOM 3144 C CA . ILE C 1 88 ? 2.994 27.831 2.725 1.00 25.76 86 ILE C CA 1
ATOM 3145 C C . ILE C 1 88 ? 2.583 26.614 3.544 1.00 32.81 86 ILE C C 1
ATOM 3146 O O . ILE C 1 88 ? 3.326 25.633 3.648 1.00 34.02 86 ILE C O 1
ATOM 3151 N N . VAL C 1 89 ? 1.397 26.696 4.141 1.00 29.22 87 VAL C N 1
ATOM 3152 C CA . VAL C 1 89 ? 0.806 25.598 4.895 1.00 31.11 87 VAL C CA 1
ATOM 3153 C C . VAL C 1 89 ? -0.260 24.946 4.029 1.00 34.44 87 VAL C C 1
ATOM 3154 O O . VAL C 1 89 ? -1.146 25.630 3.500 1.00 29.24 87 VAL C O 1
ATOM 3158 N N . LEU C 1 90 ? -0.177 23.624 3.879 1.00 31.38 88 LEU C N 1
ATOM 3159 C CA . LEU C 1 90 ? -1.105 22.853 3.054 1.00 26.60 88 LEU C CA 1
ATOM 3160 C C . LEU C 1 90 ? -1.737 21.779 3.933 1.00 34.62 88 LEU C C 1
ATOM 3161 O O . LEU C 1 90 ? -1.280 20.625 3.953 1.00 33.59 88 LEU C O 1
ATOM 3166 N N . PRO C 1 91 ? -2.792 22.125 4.677 1.00 33.72 89 PRO C N 1
ATOM 3167 C CA . PRO C 1 91 ? -3.383 21.156 5.618 1.00 40.68 89 PRO C CA 1
ATOM 3168 C C . PRO C 1 91 ? -3.936 19.907 4.955 1.00 41.00 89 PRO C C 1
ATOM 3169 O O . PRO C 1 91 ? -3.937 18.838 5.578 1.00 39.59 89 PRO C O 1
ATOM 3173 N N . SER C 1 92 ? -4.419 20.003 3.717 1.00 36.08 90 SER C N 1
ATOM 3174 C CA . SER C 1 92 ? -4.934 18.842 3.004 1.00 36.75 90 SER C CA 1
ATOM 3175 C C . SER C 1 92 ? -3.969 18.306 1.956 1.00 39.94 90 SER C C 1
ATOM 3176 O O . SER C 1 92 ? -4.233 17.244 1.382 1.00 38.11 90 SER C O 1
ATOM 3179 N N . GLY C 1 93 ? -2.867 19.007 1.692 1.00 34.18 91 GLY C N 1
ATOM 3180 C CA . GLY C 1 93 ? -1.900 18.554 0.715 1.00 36.64 91 GLY C CA 1
ATOM 3181 C C . GLY C 1 93 ? -2.299 18.766 -0.725 1.00 38.58 91 GLY C C 1
ATOM 3182 O O . GLY C 1 93 ? -1.594 18.298 -1.623 1.00 47.34 91 GLY C O 1
ATOM 3183 N N . ARG C 1 94 ? -3.409 19.456 -0.973 1.00 30.46 92 ARG C N 1
ATOM 3184 C CA . ARG C 1 94 ? -3.902 19.711 -2.324 1.00 29.03 92 ARG C CA 1
ATOM 3185 C C . ARG C 1 94 ? -3.600 21.161 -2.684 1.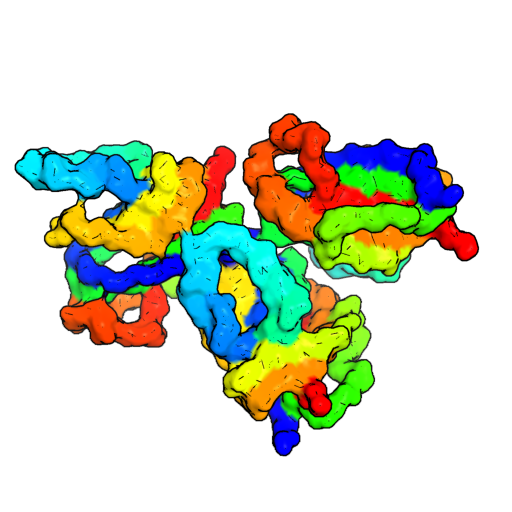00 34.11 92 ARG C C 1
ATOM 3186 O O . ARG C 1 94 ? -4.292 22.083 -2.242 1.00 29.99 92 ARG C O 1
ATOM 3194 N N . LEU C 1 95 ? -2.559 21.356 -3.489 1.00 31.53 93 LEU C N 1
ATOM 3195 C CA . LEU C 1 95 ? -2.179 22.684 -3.947 1.00 29.28 93 LEU C CA 1
ATOM 3196 C C . LEU C 1 95 ? -3.073 23.100 -5.107 1.00 24.34 93 LEU C C 1
ATOM 3197 O O . LEU C 1 95 ? -3.187 22.381 -6.105 1.00 23.56 93 LEU C O 1
ATOM 3202 N N . VAL C 1 96 ? -3.701 24.267 -4.972 1.00 23.06 94 VAL C N 1
ATOM 3203 C CA . VAL C 1 96 ? -4.702 24.754 -5.910 1.00 22.81 94 VAL C CA 1
ATOM 3204 C C . VAL C 1 96 ? -4.349 26.184 -6.298 1.00 23.32 94 VAL C C 1
ATOM 3205 O O . VAL C 1 96 ? -3.736 26.924 -5.522 1.00 22.30 94 VAL C O 1
ATOM 3209 N N . ALA C 1 97 ? -4.724 26.567 -7.517 1.00 18.58 95 ALA C N 1
ATOM 3210 C CA . ALA C 1 97 ? -4.427 27.891 -8.036 1.00 19.38 95 ALA C CA 1
ATOM 3211 C C . ALA C 1 97 ? -5.696 28.593 -8.505 1.00 23.32 95 ALA C C 1
ATOM 3212 O O . ALA C 1 97 ? -6.668 27.954 -8.926 1.00 21.20 95 ALA C O 1
ATOM 3214 N N . CYS C 1 98 ? -5.677 29.919 -8.408 1.00 24.03 96 CYS C N 1
ATOM 3215 C CA . CYS C 1 98 ? -6.687 30.775 -9.013 1.00 19.06 96 CYS C CA 1
ATOM 3216 C C . CYS C 1 98 ? -6.033 32.122 -9.301 1.00 24.80 96 CYS C C 1
ATOM 3217 O O . CYS C 1 98 ? -4.836 32.313 -9.065 1.00 22.59 96 CYS C O 1
ATOM 3220 N N . THR C 1 99 ? -6.819 33.058 -9.823 1.00 22.12 97 THR C N 1
ATOM 3221 C CA . THR C 1 99 ? -6.354 34.411 -10.083 1.00 19.47 97 THR C CA 1
ATOM 3222 C C . THR C 1 99 ? -7.340 35.400 -9.477 1.00 21.72 97 THR C C 1
ATOM 3223 O O . THR C 1 99 ? -8.470 35.049 -9.125 1.00 19.44 97 THR C O 1
ATOM 3227 N N . THR C 1 100 ? -6.902 36.653 -9.350 1.00 19.79 98 THR C N 1
ATOM 3228 C CA . THR C 1 100 ? -7.836 37.708 -8.979 1.00 20.71 98 THR C CA 1
ATOM 3229 C C . THR C 1 100 ? -8.814 38.031 -10.102 1.00 18.37 98 THR C C 1
ATOM 3230 O O . THR C 1 100 ? -9.827 38.693 -9.847 1.00 21.98 98 THR C O 1
ATOM 3234 N N . ASP C 1 101 ? -8.535 37.582 -11.331 1.00 16.68 99 ASP C N 1
ATOM 3235 C CA . ASP C 1 101 ? -9.523 37.676 -12.400 1.00 17.23 99 ASP C CA 1
ATOM 3236 C C . ASP C 1 101 ? -10.644 36.664 -12.192 1.00 19.88 99 ASP C C 1
ATOM 3237 O O . ASP C 1 101 ? -11.826 37.000 -12.322 1.00 22.27 99 ASP C O 1
ATOM 3242 N N . GLU C 1 102 ? -10.290 35.427 -11.852 1.00 19.75 100 GLU C N 1
ATOM 3243 C CA . GLU C 1 102 ? -11.247 34.324 -11.752 1.00 24.52 100 GLU C CA 1
ATOM 3244 C C . GLU C 1 102 ? -10.959 33.552 -10.474 1.00 23.34 100 GLU C C 1
ATOM 3245 O O . GLU C 1 102 ? -10.285 32.514 -10.488 1.00 19.00 100 GLU C O 1
ATOM 3251 N N . PRO C 1 103 ? -11.454 34.039 -9.331 1.00 22.81 101 PRO C N 1
ATOM 3252 C CA . PRO C 1 103 ? -11.163 33.370 -8.054 1.00 21.07 101 PRO C CA 1
ATOM 3253 C C . PRO C 1 103 ? -11.869 32.037 -7.877 1.00 20.02 101 PRO C C 1
ATOM 3254 O O . PRO C 1 103 ? -11.537 31.306 -6.935 1.00 25.18 101 PRO C O 1
ATOM 3258 N N . THR C 1 104 ? -12.827 31.699 -8.736 1.00 23.53 102 THR C N 1
ATOM 3259 C CA . THR C 1 104 ? -13.499 30.408 -8.677 1.00 23.66 102 THR C CA 1
ATOM 3260 C C . THR C 1 104 ? -12.770 29.330 -9.466 1.00 22.68 102 THR C C 1
ATOM 3261 O O . THR C 1 104 ? -13.301 28.223 -9.608 1.00 21.84 102 THR C O 1
ATOM 3265 N N . LEU C 1 105 ? -11.570 29.626 -9.972 1.00 20.55 103 LEU C N 1
ATOM 3266 C CA . LEU C 1 105 ? -10.875 28.701 -10.864 1.00 24.01 103 LEU C CA 1
ATOM 3267 C C . LEU C 1 105 ? -10.688 27.333 -10.218 1.00 24.65 103 LEU C C 1
ATOM 3268 O O . LEU C 1 105 ? -10.969 26.301 -10.836 1.00 26.28 103 LEU C O 1
ATOM 3273 N N . ASN C 1 106 ? -10.221 27.309 -8.968 1.00 25.36 104 ASN C N 1
ATOM 3274 C CA . ASN C 1 106 ? -9.998 26.069 -8.223 1.00 22.05 104 ASN C CA 1
ATOM 3275 C C . ASN C 1 106 ? -9.247 25.057 -9.085 1.00 24.54 104 ASN C C 1
ATOM 3276 O O . ASN C 1 106 ? -9.663 23.912 -9.270 1.00 21.91 104 ASN C O 1
ATOM 3281 N N . ARG C 1 107 ? -8.136 25.510 -9.650 1.00 24.90 105 ARG C N 1
ATOM 3282 C CA . ARG C 1 107 ? -7.339 24.681 -10.542 1.00 27.40 105 ARG C CA 1
ATOM 3283 C C . ARG C 1 107 ? -6.370 23.841 -9.719 1.00 27.97 105 ARG C C 1
ATOM 3284 O O . ARG C 1 107 ? -5.491 24.383 -9.040 1.00 25.60 105 ARG C O 1
ATOM 3292 N N . HIS C 1 108 ? -6.528 22.521 -9.773 1.00 27.73 106 HIS C N 1
ATOM 3293 C CA . HIS C 1 108 ? -5.629 21.647 -9.033 1.00 31.39 106 HIS C CA 1
ATOM 3294 C C . HIS C 1 108 ? -4.254 21.648 -9.683 1.00 31.44 106 HIS C C 1
ATOM 3295 O O . HIS C 1 108 ? -4.126 21.458 -10.897 1.00 31.05 106 HIS C O 1
ATOM 3302 N N . VAL C 1 109 ? -3.224 21.858 -8.870 1.00 29.77 107 VAL C N 1
ATOM 3303 C CA . VAL C 1 109 ? -1.860 21.936 -9.371 1.00 30.37 107 VAL C CA 1
ATOM 3304 C C . VAL C 1 109 ? -1.089 20.688 -8.963 1.00 27.94 107 VAL C C 1
ATOM 3305 O O . VAL C 1 109 ? -0.587 19.950 -9.818 1.00 30.05 107 VAL C O 1
ATOM 3309 N N . LEU C 1 110 ? -0.987 20.446 -7.658 1.00 26.20 108 LEU C N 1
ATOM 3310 C CA . LEU C 1 110 ? -0.195 19.341 -7.144 1.00 36.46 108 LEU C CA 1
ATOM 3311 C C . LEU C 1 110 ? -0.857 18.748 -5.911 1.00 34.91 108 LEU C C 1
ATOM 3312 O O . LEU C 1 110 ? -1.507 19.451 -5.132 1.00 33.79 108 LEU C O 1
ATOM 3317 N N . THR C 1 111 ? -0.683 17.440 -5.749 1.00 31.21 109 THR C N 1
ATOM 3318 C CA . THR C 1 111 ? -1.032 16.736 -4.523 1.00 35.04 109 THR C CA 1
ATOM 3319 C C . THR C 1 111 ? 0.260 16.373 -3.806 1.00 33.62 109 THR C C 1
ATOM 3320 O O . THR C 1 111 ? 1.094 15.642 -4.353 1.00 32.72 109 THR C O 1
ATOM 3324 N N . VAL C 1 112 ? 0.426 16.889 -2.594 1.00 33.27 110 VAL C N 1
ATOM 3325 C CA . VAL C 1 112 ? 1.636 16.671 -1.808 1.00 32.05 110 VAL C CA 1
ATOM 3326 C C . VAL C 1 112 ? 1.221 16.129 -0.445 1.00 32.58 110 VAL C C 1
ATOM 3327 O O . VAL C 1 112 ? 0.032 16.189 -0.099 1.00 31.52 110 VAL C O 1
ATOM 3331 N N . PRO C 1 113 ? 2.138 15.571 0.342 1.00 31.00 111 PRO C N 1
ATOM 3332 C CA . PRO C 1 113 ? 1.807 15.227 1.728 1.00 34.34 111 PRO C CA 1
ATOM 3333 C C . PRO C 1 113 ? 1.352 16.458 2.488 1.00 36.95 111 PRO C C 1
ATOM 3334 O O . PRO C 1 113 ? 1.941 17.541 2.343 1.00 40.17 111 PRO C O 1
ATOM 3338 N N . PRO C 1 114 ? 0.299 16.342 3.292 1.00 38.30 112 PRO C N 1
ATOM 3339 C CA . PRO C 1 114 ? -0.167 17.500 4.063 1.00 41.32 112 PRO C CA 1
ATOM 3340 C C . PRO C 1 114 ? 0.900 17.959 5.046 1.00 42.86 112 PRO C C 1
ATOM 3341 O O . PRO C 1 114 ? 1.573 17.147 5.684 1.00 36.32 112 PRO C O 1
ATOM 3345 N N . GLY C 1 115 ? 1.061 19.268 5.151 1.00 37.87 113 GLY C N 1
ATOM 3346 C CA . GLY C 1 115 ? 2.008 19.837 6.085 1.00 42.69 113 GLY C CA 1
ATOM 3347 C C . GLY C 1 115 ? 2.474 21.205 5.628 1.00 35.63 113 GLY C C 1
ATOM 3348 O O . GLY C 1 115 ? 1.903 21.811 4.725 1.00 29.24 113 GLY C O 1
ATOM 3349 N N . ARG C 1 116 ? 3.532 21.677 6.283 1.00 34.51 114 ARG C N 1
ATOM 3350 C CA . ARG C 1 116 ? 4.106 22.990 6.029 1.00 33.83 114 ARG C CA 1
ATOM 3351 C C . ARG C 1 116 ? 5.316 22.862 5.116 1.00 32.05 114 ARG C C 1
ATOM 3352 O O . ARG C 1 116 ? 6.134 21.951 5.275 1.00 35.35 114 ARG C O 1
ATOM 3360 N N . TYR C 1 117 ? 5.434 23.787 4.170 1.00 28.41 115 TYR C N 1
ATOM 3361 C CA . TYR C 1 117 ? 6.484 23.724 3.167 1.00 31.97 115 TYR C CA 1
ATOM 3362 C C . TYR C 1 117 ? 7.208 25.055 3.063 1.00 35.75 115 TYR C C 1
ATOM 3363 O O . TYR C 1 117 ? 6.590 26.120 3.154 1.00 28.91 115 TYR C O 1
ATOM 3372 N N . ARG C 1 118 ? 8.522 24.983 2.879 1.00 28.32 116 ARG C N 1
ATOM 3373 C CA . ARG C 1 118 ? 9.282 26.130 2.414 1.00 28.10 116 ARG C CA 1
ATOM 3374 C C . ARG C 1 118 ? 9.082 26.283 0.911 1.00 26.92 116 ARG C C 1
ATOM 3375 O O . ARG C 1 118 ? 8.850 25.305 0.193 1.00 28.96 116 ARG C O 1
ATOM 3383 N N . VAL C 1 119 ? 9.163 27.522 0.433 1.00 25.61 117 VAL C N 1
ATOM 3384 C CA . VAL C 1 119 ? 8.824 27.833 -0.952 1.00 25.94 117 VAL C CA 1
ATOM 3385 C C . VAL C 1 119 ? 9.870 28.776 -1.530 1.00 30.81 117 VAL C C 1
ATOM 3386 O O . VAL C 1 119 ? 10.241 29.768 -0.894 1.00 28.54 117 VAL C O 1
ATOM 3390 N N . LEU C 1 120 ? 10.352 28.457 -2.729 1.00 30.48 118 LEU C N 1
ATOM 3391 C CA . LEU C 1 120 ? 11.122 29.386 -3.545 1.00 30.67 118 LEU C CA 1
ATOM 3392 C C . LEU C 1 120 ? 10.201 29.929 -4.630 1.00 25.98 118 LEU C C 1
ATOM 3393 O O . LEU C 1 120 ? 9.686 29.165 -5.455 1.00 26.12 118 LEU C O 1
ATOM 3398 N N . ARG C 1 121 ? 9.988 31.239 -4.618 1.00 27.75 119 ARG C N 1
ATOM 3399 C CA . ARG C 1 121 ? 9.099 31.918 -5.550 1.00 25.86 119 ARG C CA 1
ATOM 3400 C C . ARG C 1 121 ? 9.948 32.689 -6.552 1.00 28.64 119 ARG C C 1
ATOM 3401 O O . ARG C 1 121 ? 10.711 33.578 -6.162 1.00 24.27 119 ARG C O 1
ATOM 3409 N N . GLU C 1 122 ? 9.815 32.353 -7.837 1.00 22.98 120 GLU C N 1
ATOM 3410 C CA . GLU C 1 122 ? 10.620 32.959 -8.890 1.00 25.96 120 GLU C CA 1
ATOM 3411 C C . GLU C 1 122 ? 9.726 33.478 -10.005 1.00 29.18 120 GLU C C 1
ATOM 3412 O O . GLU C 1 122 ? 8.723 32.848 -10.357 1.00 27.80 120 GLU C O 1
ATOM 3418 N N . TRP C 1 123 ? 10.105 34.624 -10.566 1.00 22.81 121 TRP C N 1
ATOM 3419 C CA . TRP C 1 123 ? 9.367 35.228 -11.664 1.00 24.25 121 TRP C CA 1
ATOM 3420 C C . TRP C 1 123 ? 10.335 36.001 -12.547 1.00 30.16 121 TRP C C 1
ATOM 3421 O O . TRP C 1 123 ? 11.324 36.561 -12.067 1.00 31.43 121 TRP C O 1
ATOM 3432 N N . SER C 1 124 ? 10.032 36.031 -13.842 1.00 29.50 122 SER C N 1
ATOM 3433 C CA . SER C 1 124 ? 10.812 36.769 -14.831 1.00 24.55 122 SER C CA 1
ATOM 3434 C C . SER C 1 124 ? 9.894 37.769 -15.520 1.00 26.42 122 SER C C 1
ATOM 3435 O O . SER C 1 124 ? 8.992 37.377 -16.268 1.00 27.15 122 SER C O 1
ATOM 3438 N N . VAL C 1 125 ? 10.119 39.059 -15.260 1.00 26.61 123 VAL C N 1
ATOM 3439 C CA . VAL C 1 125 ? 9.369 40.098 -15.957 1.00 27.16 123 VAL C CA 1
ATOM 3440 C C . VAL C 1 125 ? 9.713 40.096 -17.442 1.00 27.81 123 VAL C C 1
ATOM 3441 O O . VAL C 1 125 ? 8.847 40.356 -18.289 1.00 25.83 123 VAL C O 1
ATOM 3445 N N . HIS C 1 126 ? 10.969 39.792 -17.786 1.00 27.61 124 HIS C N 1
ATOM 3446 C CA . HIS C 1 126 ? 11.358 39.713 -19.191 1.00 33.28 124 HIS C CA 1
ATOM 3447 C C . HIS C 1 126 ? 10.596 38.605 -19.907 1.00 33.31 124 HIS C C 1
ATOM 3448 O O . HIS C 1 126 ? 10.110 38.794 -21.029 1.00 30.35 124 HIS C O 1
ATOM 3455 N N . GLU C 1 127 ? 10.487 37.434 -19.275 1.00 31.13 125 GLU C N 1
ATOM 3456 C CA . GLU C 1 127 ? 9.676 36.362 -19.842 1.00 28.42 125 GLU C CA 1
ATOM 3457 C C . GLU C 1 127 ? 8.205 36.756 -19.874 1.00 27.59 125 GLU C C 1
ATOM 3458 O O . GLU C 1 127 ? 7.512 36.537 -20.874 1.00 28.86 125 GLU C O 1
ATOM 3464 N N . GLU C 1 128 ? 7.713 37.339 -18.777 1.00 28.49 126 GLU C N 1
ATOM 3465 C CA . GLU C 1 128 ? 6.324 37.783 -18.714 1.00 23.40 126 GLU C CA 1
ATOM 3466 C C . GLU C 1 128 ? 5.982 38.703 -19.880 1.00 22.68 126 GLU C C 1
ATOM 3467 O O . GLU C 1 128 ? 4.932 38.559 -20.517 1.00 23.94 126 GLU C O 1
ATOM 3473 N N . SER C 1 129 ? 6.873 39.652 -20.181 1.00 24.48 127 SER C N 1
ATOM 3474 C CA . SER C 1 129 ? 6.617 40.618 -21.243 1.00 27.27 127 SER C CA 1
ATOM 3475 C C . SER C 1 129 ? 6.575 39.977 -22.625 1.00 30.73 127 SER C C 1
ATOM 3476 O O . SER C 1 129 ? 6.078 40.603 -23.568 1.00 28.71 127 SER C O 1
ATOM 3479 N N . LYS C 1 130 ? 7.087 38.754 -22.771 1.00 28.75 128 LYS C N 1
ATOM 3480 C CA . LYS C 1 130 ? 6.970 38.031 -24.032 1.00 33.50 128 LYS C CA 1
ATOM 3481 C C . LYS C 1 130 ? 5.567 37.506 -24.290 1.00 31.72 128 LYS C C 1
ATOM 3482 O O . LYS C 1 130 ? 5.269 37.119 -25.425 1.00 29.71 128 LYS C O 1
ATOM 3488 N N . HIS C 1 131 ? 4.707 37.468 -23.274 1.00 28.22 129 HIS C N 1
ATOM 3489 C CA . HIS C 1 131 ? 3.485 36.680 -23.341 1.00 28.88 129 HIS C CA 1
ATOM 3490 C C . HIS C 1 131 ? 2.228 37.506 -23.095 1.00 33.32 129 HIS C C 1
ATOM 3491 O O . HIS C 1 131 ? 1.168 36.937 -22.808 1.00 30.40 129 HIS C O 1
ATOM 3498 N N . TYR C 1 132 ? 2.317 38.834 -23.208 1.00 30.02 130 TYR C N 1
ATOM 3499 C CA . TYR C 1 132 ? 1.114 39.656 -23.248 1.00 31.84 130 TYR C CA 1
ATOM 3500 C C . TYR C 1 132 ? 0.320 39.415 -24.527 1.00 33.29 130 TYR C C 1
ATOM 3501 O O . TYR C 1 132 ? -0.904 39.591 -24.540 1.00 36.12 130 TYR C O 1
ATOM 3510 N N . ASP C 1 133 ? 0.995 39.019 -25.605 1.00 32.26 131 ASP C N 1
ATOM 3511 C CA . ASP C 1 133 ? 0.378 38.871 -26.917 1.00 33.39 131 ASP C CA 1
ATOM 3512 C C . ASP C 1 133 ? -0.167 37.470 -27.160 1.00 31.29 131 ASP C C 1
ATOM 3513 O O . ASP C 1 133 ? -0.609 37.176 -28.275 1.00 34.82 131 ASP C O 1
ATOM 3518 N N . VAL C 1 134 ? -0.138 36.605 -26.153 1.00 32.11 132 VAL C N 1
ATOM 3519 C CA . VAL C 1 134 ? -0.705 35.269 -26.280 1.00 32.57 132 VAL C CA 1
ATOM 3520 C C . VAL C 1 134 ? -2.223 35.376 -26.221 1.00 31.97 132 VAL C C 1
ATOM 3521 O O . VAL C 1 134 ? -2.780 36.007 -25.315 1.00 29.54 132 VAL C O 1
ATOM 3525 N N . GLU C 1 135 ? -2.898 34.766 -27.196 1.00 33.29 133 GLU C N 1
ATOM 3526 C CA . GLU C 1 135 ? -4.342 34.897 -27.345 1.00 33.16 133 GLU C CA 1
ATOM 3527 C C . GLU C 1 135 ? -5.126 33.831 -26.593 1.00 32.17 133 GLU C C 1
ATOM 3528 O O . GLU C 1 135 ? -6.320 34.028 -26.336 1.00 34.36 133 GLU C O 1
ATOM 3534 N N . SER C 1 136 ? -4.488 32.722 -26.233 1.00 30.76 134 SER C N 1
ATOM 3535 C CA . SER C 1 136 ? -5.164 31.625 -25.555 1.00 31.07 134 SER C CA 1
ATOM 3536 C C . SER C 1 136 ? -4.116 30.791 -24.835 1.00 30.23 134 SER C C 1
ATOM 3537 O O . SER C 1 136 ? -2.927 30.854 -25.156 1.00 33.60 134 SER C O 1
ATOM 3540 N N . ALA C 1 137 ? -4.570 30.011 -23.851 1.00 30.40 135 ALA C N 1
ATOM 3541 C CA . ALA C 1 137 ? -3.671 29.080 -23.175 1.00 28.35 135 ALA C CA 1
ATOM 3542 C C . ALA C 1 137 ? -3.091 28.067 -24.156 1.00 32.49 135 ALA C C 1
ATOM 3543 O O . ALA C 1 137 ? -1.907 27.722 -24.079 1.00 29.55 135 ALA C O 1
ATOM 3545 N N . GLU C 1 138 ? -3.907 27.600 -25.104 1.00 30.93 136 GLU C N 1
ATOM 3546 C CA . GLU C 1 138 ? -3.427 26.643 -26.096 1.00 40.66 136 GLU C CA 1
ATOM 3547 C C . GLU C 1 138 ? -2.428 27.275 -27.058 1.00 40.81 136 GLU C C 1
ATOM 3548 O O . GLU C 1 138 ? -1.578 26.571 -27.615 1.00 42.85 136 GLU C O 1
ATOM 3554 N N . ALA C 1 139 ? -2.515 28.587 -27.272 1.00 32.10 137 ALA C N 1
ATOM 3555 C CA . ALA C 1 139 ? -1.608 29.263 -28.191 1.00 35.27 137 ALA C CA 1
ATOM 3556 C C . ALA C 1 139 ? -0.289 29.658 -27.542 1.00 33.67 137 ALA C C 1
ATOM 3557 O O . ALA C 1 139 ? 0.596 30.163 -28.242 1.00 37.63 137 ALA C O 1
ATOM 3559 N N . TYR C 1 140 ? -0.141 29.451 -26.240 1.00 32.01 138 TYR C N 1
ATOM 3560 C CA . TYR C 1 140 ? 1.121 29.719 -25.570 1.00 29.65 138 TYR C CA 1
ATOM 3561 C C . TYR C 1 140 ? 2.209 28.848 -26.186 1.00 31.83 138 TYR C C 1
ATOM 3562 O O . TYR C 1 140 ? 2.049 27.620 -26.245 1.00 40.36 138 TYR C O 1
ATOM 3571 N N . PRO C 1 141 ? 3.310 29.430 -26.657 1.00 35.81 139 PRO C N 1
ATOM 3572 C CA . PRO C 1 141 ? 4.336 28.634 -27.344 1.00 40.93 139 PRO C CA 1
ATOM 3573 C C . PRO C 1 141 ? 4.914 27.567 -26.425 1.00 42.77 139 PRO C C 1
ATOM 3574 O O . PRO C 1 141 ? 5.279 27.838 -25.278 1.00 37.02 139 PRO C O 1
ATOM 3578 N N . ALA C 1 142 ? 4.993 26.340 -26.946 1.00 40.99 140 ALA C N 1
ATOM 3579 C CA . ALA C 1 142 ? 5.404 25.205 -26.126 1.00 46.79 140 ALA C CA 1
ATOM 3580 C C . ALA C 1 142 ? 6.839 25.344 -25.633 1.00 47.70 140 ALA C C 1
ATOM 3581 O O . ALA C 1 142 ? 7.159 24.895 -24.527 1.00 52.90 140 ALA C O 1
ATOM 3583 N N . ASP C 1 143 ? 7.712 25.957 -26.427 1.00 46.15 141 ASP C N 1
ATOM 3584 C CA . ASP C 1 143 ? 9.130 26.026 -26.106 1.00 39.96 141 ASP C CA 1
ATOM 3585 C C . ASP C 1 143 ? 9.507 27.273 -25.315 1.00 39.28 141 ASP C C 1
ATOM 3586 O O . ASP C 1 143 ? 10.700 27.553 -25.159 1.00 44.78 141 ASP C O 1
ATOM 3591 N N . GLU C 1 144 ? 8.533 28.021 -24.813 1.00 40.73 142 GLU C N 1
ATOM 3592 C CA . GLU C 1 144 ? 8.795 29.246 -24.075 1.00 37.26 142 GLU C CA 1
ATOM 3593 C C . GLU C 1 144 ? 8.357 29.089 -22.626 1.00 34.07 142 GLU C C 1
ATOM 3594 O O . GLU C 1 144 ? 7.631 28.159 -22.262 1.00 33.11 142 GLU C O 1
ATOM 3600 N N . GLY C 1 145 ? 8.819 30.017 -21.793 1.00 33.02 143 GLY C N 1
ATOM 3601 C CA . GLY C 1 145 ? 8.540 29.974 -20.380 1.00 27.55 143 GLY C CA 1
ATOM 3602 C C . GLY C 1 145 ? 9.428 28.983 -19.657 1.00 36.47 143 GLY C C 1
ATOM 3603 O O . GLY C 1 145 ? 10.388 28.449 -20.221 1.00 36.60 143 GLY C O 1
ATOM 3604 N N . PRO C 1 146 ? 9.119 28.708 -18.381 1.00 35.67 144 PRO C N 1
ATOM 3605 C CA . PRO C 1 146 ? 7.986 29.284 -17.645 1.00 32.23 144 PRO C CA 1
ATOM 3606 C C . PRO C 1 146 ? 8.201 30.741 -17.236 1.00 27.28 144 PRO C C 1
ATOM 3607 O O . PRO C 1 146 ? 9.339 31.172 -17.048 1.00 26.63 144 PRO C O 1
ATOM 3611 N N . ASP C 1 147 ? 7.106 31.495 -17.119 1.00 23.03 145 ASP C N 1
ATOM 3612 C CA . ASP C 1 147 ? 7.205 32.863 -16.623 1.00 22.16 145 ASP C CA 1
ATOM 3613 C C . ASP C 1 147 ? 7.463 32.890 -15.123 1.00 22.45 145 ASP C C 1
ATOM 3614 O O . ASP C 1 147 ? 8.066 33.842 -14.615 1.00 23.82 145 ASP C O 1
ATOM 3619 N N . GLY C 1 148 ? 7.015 31.863 -14.405 1.00 22.79 146 GLY C N 1
ATOM 3620 C CA . GLY C 1 148 ? 7.252 31.774 -12.977 1.00 24.47 146 GLY C CA 1
ATOM 3621 C C . GLY C 1 148 ? 7.407 30.331 -12.549 1.00 21.79 146 GLY C C 1
ATOM 3622 O O . GLY C 1 148 ? 6.941 29.405 -13.222 1.00 22.75 146 GLY C O 1
ATOM 3623 N N . ILE C 1 149 ? 8.085 30.144 -11.419 1.00 22.66 147 ILE C N 1
ATOM 3624 C CA . ILE C 1 149 ? 8.307 28.817 -10.856 1.00 20.96 147 ILE C CA 1
ATOM 3625 C C . ILE C 1 149 ? 8.051 28.872 -9.357 1.00 26.18 147 ILE C C 1
ATOM 3626 O O . ILE C 1 149 ? 8.542 29.773 -8.669 1.00 24.56 147 ILE C O 1
ATOM 3631 N N . ILE C 1 150 ? 7.280 27.911 -8.856 1.00 21.11 148 ILE C N 1
ATOM 3632 C CA . ILE C 1 150 ? 7.022 27.743 -7.430 1.00 21.27 148 ILE C CA 1
ATOM 3633 C C . ILE C 1 150 ? 7.572 26.380 -7.033 1.00 23.20 148 ILE C C 1
ATOM 3634 O O . ILE C 1 150 ? 7.108 25.349 -7.536 1.00 22.44 148 ILE C O 1
ATOM 3639 N N . THR C 1 151 ? 8.559 26.367 -6.139 1.00 22.63 149 THR C N 1
ATOM 3640 C CA . THR C 1 151 ? 9.186 25.129 -5.694 1.00 23.98 149 THR C CA 1
ATOM 3641 C C . THR C 1 151 ? 8.956 24.961 -4.200 1.00 30.63 149 THR C C 1
ATOM 3642 O O . THR C 1 151 ? 9.189 25.892 -3.423 1.00 26.68 149 THR C O 1
ATOM 3646 N N . LEU C 1 152 ? 8.502 23.774 -3.808 1.00 25.14 150 LEU C N 1
ATOM 3647 C CA . LEU C 1 152 ? 8.163 23.463 -2.428 1.00 26.14 150 LEU C CA 1
ATOM 3648 C C . LEU C 1 152 ? 9.044 22.331 -1.916 1.00 25.75 150 LEU C C 1
ATOM 3649 O O . LEU C 1 152 ? 9.354 21.389 -2.654 1.00 35.07 150 LEU C O 1
ATOM 3654 N N . TRP C 1 153 ? 9.445 22.421 -0.656 1.00 29.17 151 TRP C N 1
ATOM 3655 C CA . TRP C 1 153 ? 10.088 21.320 0.044 1.00 29.72 151 TRP C CA 1
ATOM 3656 C C . TRP C 1 153 ? 9.662 21.363 1.493 1.00 35.65 151 TRP C C 1
ATOM 3657 O O . TRP C 1 153 ? 9.306 22.432 2.018 1.00 31.21 151 TRP C O 1
ATOM 3668 N N . PRO C 1 154 ? 9.643 20.219 2.182 1.00 35.06 152 PRO C N 1
ATOM 3669 C CA . PRO C 1 154 ? 9.074 20.163 3.530 1.00 37.53 152 PRO C CA 1
ATOM 3670 C C . PRO C 1 154 ? 9.803 21.070 4.512 1.00 39.79 152 PRO C C 1
ATOM 3671 O O . PRO C 1 154 ? 11.030 21.187 4.492 1.00 38.28 152 PRO C O 1
ATOM 3675 N N . GLU C 1 155 ? 9.021 21.718 5.372 1.00 39.72 153 GLU C N 1
ATOM 3676 C CA . GLU C 1 155 ? 9.550 22.510 6.480 1.00 52.79 153 GLU C CA 1
ATOM 3677 C C . GLU C 1 155 ? 9.441 21.687 7.763 1.00 65.08 153 GLU C C 1
ATOM 3678 O O . GLU C 1 155 ? 8.584 21.904 8.622 1.00 73.44 153 GLU C O 1
ATOM 3684 N N . ARG C 1 156 ? 10.334 20.706 7.865 1.00 66.82 154 ARG C N 1
ATOM 3685 C CA . ARG C 1 156 ? 10.274 19.704 8.928 1.00 76.45 154 ARG C CA 1
ATOM 3686 C C . ARG C 1 156 ? 10.497 20.299 10.311 1.00 84.57 154 ARG C C 1
ATOM 3687 O O . ARG C 1 156 ? 9.652 20.201 11.199 1.00 88.90 154 ARG C O 1
#

B-factor: mean 33.23, std 13.61, range [9.25, 95.02]

Foldseek 3Di:
DFAFDDKDKDKDKAAFKKKKAACPDPLLDVVLVVDPPNVVVSVVCVVVQRMDIDTADGIFIAMEMETETADPHPDADPQFPDKDKDKHFHQQQFMFMDYPVGSNCRHTTDRDPGGMWIKMKTFHNVLSVVTNPQPDSVSPDPPGDNRIYIYIHHDD/DKDQPDKWKDKDWAAFKKKKAACPDPLQACVLVVDDDNVVVVVVCVVVQRMDMDTAHATFIAMEMETEIADDDPDDDPQWPDKDKDKHFHQQQFMKIAHPVCRNPIGTTDRDPGGMWIKIKTFHVVLSVVGSPPDDSVRPDPPDDRRMYIYTHHDD/DDKDKFKDKDKAAFKKKKAACPDPLQDCVLVPDPDNVVVSVVCVVVQRMDIDTAHGIFIAMEMEMEDADDDPDDDDPFPDKDKDKHFHQQQFMFMDYPVGSNCRHTTDRGPGGMKIKIKGFHNVLSVVTRPQPDSVSPDPPGDNRIYIYIHHPD

Nearest PDB structures (foldseek):
  6i86-assembly3_C  TM=9.754E-01  e=1.194E-32  Chondromyces crocatus
  4mqd-assembly1_A  TM=6.381E-01  e=1.035E-04  Bacillus subtilis subsp. subtilis str. 168
  6i86-assembly3_C  TM=1.007E+00  e=6.396E-35  Chondromyces crocatus
  4mqd-assembly1_A  TM=6.214E-01  e=1.900E-04  Bacillus subtilis subsp. subtilis str. 168
  6i86-assembly3_C  TM=9.711E-01  e=9.524E-30  Chondromyces crocatus

Radius of gyration: 24.71 Å; Cα contacts (8 Å, |Δi|>4): 1142; chains: 3; bounding box: 79×58×43 Å

Secondary structure (DSSP, 8-state):
---EEEEEEEEEEESSEEEEEETTSGGGSHHHHHSS-HHHHHHHHHHTTSEEEEE-SSSEEEEEEEEEESSS-SS--TT-SEEEEEEEEESS-EEEEEESS-TT--EEEEE--SEEEEEEEEE-HHHHTT-TT--SSTTS-TTS--SEEEEEEE--/---EEEEEEEEEEESSEEEEEETTSGGGSGGGGGSS-HHHHHHHHHHTTSEEEEE-SS-EEEEEEEEEESSS-SSPPTT-SEEEEEEEEESS-EEEEEETTSTTS-EEEEE--SEEEEEEEEE-HHHHHHHTT---STTS-TTS--SEEEEEE---/---EEEEEEEEESSEEEEEETTSGGGSGGGGGSS-HHHHHHHHHHTTSEEEEE-SS-EEEEEEEEE-SS--S-SSTT-SEEEEEEEEESSSEEEEEESS-TT--EEEEE--SEEEEEEEEE-HHHHHTTTT--SSTTS-TTS--SEEEEEEE--

Sequence (466 aa):
GAMAEEVAEIILPASTWILFFDASCSINSPAFWSTNDAVDRIWRLKIAHELVLLQVVLEGYFKVRCCILRSSAPAFEMVNADVSELVSIVLPSGRLVACTTDEPTLNRHVLTVPPGRYRVLREWSVHEESKHYDVESAEAYPADEGPDGIITLWPERGAMAEEVAEIILPASTWILFFDASCSINSPAFWSTNDAVDRIWRLKIAHELVLLQVVLEGYFKVRCILRSSAPAFEMVNADVSELVSIVLPSGRLVACTTDEPTLNRHVLTVPPGRYRVLREWSVHEESKHYDVESAEAYPADEGPDGIITLWPERMAEEVAEIILPASTWILFFDASCSINSPAFWSTNDAVDRIWRLKIAHELVLLQVVLEGYFKVRCILRSSAPAFEMVNADVSELVSIVLPSGRLVACTTDEPTLNRHVLTVPPGRYRVLREWSVHEESKHYDVESAEAYPADEGPDGIITLWPER